Protein AF-A0A928NMP7-F1 (afdb_monomer_lite)

Sequence (638 aa):
MKKLLSSLLILTMLVCSFSVVSFAADNEIYVNGTLYNGTLKQALESASTTQKTLIELKGNTTISEAVNIPANTDIELDLGGYKVTATKTVYPRGTLLIKNGTYEDSGNAYGISLAGYEGAHLILDDVTINSTCSSGAITLGDNNTYTATVDFYPGTVINTVCNVIYDCGDSTTVNIYGGTYTSSSTNPNGRILKGDATFNIYGGTFKNSAVASPSQSNAFNSLNANRSEIYGGTFPFSPASNITSSDCEVSQNGNMYTVTPKNAVFNVEDKDLTTSWLGALKAVEDDGTIKLTDDVTLDYTLKVQYTDKTFTFDLDGNTLTNTSQASGGNSSAIFYLADNSDVTIVNGTMVSDATSAENAIMQGTSWGDDTHTSTLTLGGDGEKLSITASPKTNLIAADAINGKIVVNDGVSLVIPAGSNATNNIYAMGTVEINGGIFKNNGDGSLDSGFINNLKLTGQVSLAEIKGGTFNDNIEVECTHSKFKITGGKFYGDAFNDTASGYNVYPYQNFASSGYYANEYDGYVKVETTSNKETVTNAVANTSYDDGKGLGTVTERFFKMIDTLDYAVVGFEIKADEYTWDIPLTNVYSKVLVNGKNYSAGDSYVVTAAIGDVPNDYDGGFEVSAYAIDFEGNKVPLN

Radius of gyration: 38.78 Å; chains: 1; bounding box: 112×111×99 Å

Foldseek 3Di:
DDDDDDDDDPDPPPPPPPPPPPPQPPFFKAKPNHTDPDAPLCLQQPADLPDEIEIETPEAHEAADEHERDASGHYEYEDQQYEYEYQYEYEQLYEYEYARYEYEYDDELEQYEPAPHAHGEYEYYLYEYEYAHPFEPYEDHQDQPHEYEYEYFANYEYEYQAEHYGRHHQNYEYEYQEYEQEYQHPDLQRANDDDNYQYHAFEYEYYHPNDPDLVSVSRHDPDPLVRYEHFWYKAQYDCVSRHPDPQWDWDDDPRIITIAGVQQFWAFPVRRHRTHLVSSLVPAAAQTEIEGREADEDQAANEDPPRLGEYEYEPQAHEYEYEHEDDDPDATENYEAWDNYEYEYEHYEYEYPHLRGQEHYEYYDDAEDQPTQYEYEYYDPPHAYEYEYQHQEEPYEYRHQNYEYEYAARYEQEYDEQRNYQEPYEYNEEYHYHEYEFYYNYPPPPPRDHRYPAEYAEAYAEYEHNEYEAQGEHEYHYPHYQYEYNYYHYRYLHYQDPNVVDGPGDDDDPDDDDDDDDDDPHDHDDDDDDDDDDDDDDDDDDDDDDDDDDDDDDDDDDDDDDDDQFDAKWKWKDWPPDIDTDGPPDDPDPPDDPDDDDDPPDDDDDDDDDPDDPPPDPTDMDMWMFTQGPVGDTHTDD

Structure (mmCIF, N/CA/C/O backbone):
data_AF-A0A928NMP7-F1
#
_entry.id   AF-A0A928NMP7-F1
#
loop_
_atom_site.group_PDB
_atom_site.id
_atom_site.type_symbol
_atom_site.label_atom_id
_atom_site.label_alt_id
_atom_site.label_comp_id
_atom_site.label_asym_id
_atom_site.label_entity_id
_atom_site.label_seq_id
_atom_site.pdbx_PDB_ins_code
_atom_site.Cartn_x
_atom_site.Cartn_y
_atom_site.Cartn_z
_atom_site.occupancy
_atom_site.B_iso_or_equiv
_atom_site.auth_seq_id
_atom_site.auth_comp_id
_atom_site.auth_asym_id
_atom_site.auth_atom_id
_atom_site.pdbx_PDB_model_num
ATOM 1 N N . MET A 1 1 ? -6.664 -80.612 38.759 1.00 38.50 1 MET A N 1
ATOM 2 C CA . MET A 1 1 ? -5.265 -80.442 38.315 1.00 38.50 1 MET A CA 1
ATOM 3 C C . MET A 1 1 ? -4.956 -78.955 38.321 1.00 38.50 1 MET A C 1
ATOM 5 O O . MET A 1 1 ? -5.669 -78.242 37.642 1.00 38.50 1 MET A O 1
ATOM 9 N N . LYS A 1 2 ? -3.970 -78.564 39.147 1.00 38.06 2 LYS A N 1
ATOM 10 C CA . LYS A 1 2 ? -3.064 -77.393 39.090 1.00 38.06 2 LYS A CA 1
ATOM 11 C C . LYS A 1 2 ? -3.615 -76.037 38.604 1.00 38.06 2 LYS A C 1
ATOM 13 O O . LYS A 1 2 ? -4.161 -75.960 37.524 1.00 38.06 2 LYS A O 1
ATOM 18 N N . LYS A 1 3 ? -3.335 -74.893 39.224 1.00 41.44 3 LYS A N 1
ATOM 19 C CA . LYS A 1 3 ? -2.564 -74.475 40.413 1.00 41.44 3 LYS A CA 1
ATOM 20 C C . LYS A 1 3 ? -2.776 -72.943 40.435 1.00 41.44 3 LYS A C 1
ATOM 22 O O . LYS A 1 3 ? -2.723 -72.327 39.383 1.00 41.44 3 LYS A O 1
ATOM 27 N N . LEU A 1 4 ? -3.243 -72.389 41.548 1.00 37.72 4 LEU A N 1
ATOM 28 C CA . LEU A 1 4 ? -2.453 -71.617 42.520 1.00 37.72 4 LEU A CA 1
ATOM 29 C C . LEU A 1 4 ? -2.157 -70.152 42.136 1.00 37.72 4 LEU A C 1
ATOM 31 O O . LEU A 1 4 ? -1.378 -69.890 41.233 1.00 37.72 4 LEU A O 1
ATOM 35 N N . LEU A 1 5 ? -2.710 -69.268 42.976 1.00 38.41 5 LEU A N 1
ATOM 36 C CA . LEU A 1 5 ? -2.038 -68.185 43.709 1.00 38.41 5 LEU A CA 1
ATOM 37 C C . LEU A 1 5 ? -1.196 -67.147 42.943 1.00 38.41 5 LEU A C 1
ATOM 39 O O . LEU A 1 5 ? -0.070 -67.422 42.546 1.00 38.41 5 LEU A O 1
ATOM 43 N N . SER A 1 6 ? -1.659 -65.898 43.031 1.00 39.16 6 SER A N 1
ATOM 44 C CA . SER A 1 6 ? -0.871 -64.750 43.523 1.00 39.16 6 SER A CA 1
ATOM 45 C C . SER A 1 6 ? -1.849 -63.600 43.828 1.00 39.16 6 SER A C 1
ATOM 47 O O . SER A 1 6 ? -2.460 -63.061 42.914 1.00 39.16 6 SER A O 1
ATOM 49 N N . SER A 1 7 ? -2.247 -63.407 45.090 1.00 38.69 7 SER A N 1
ATOM 50 C CA . SER A 1 7 ? -1.637 -62.433 46.022 1.00 38.69 7 SER A CA 1
ATOM 51 C C . SER A 1 7 ? -1.921 -60.989 45.584 1.00 38.69 7 SER A C 1
ATOM 53 O O . SER A 1 7 ? -1.355 -60.506 44.617 1.00 38.69 7 SER A O 1
ATOM 55 N N . LEU A 1 8 ? -2.915 -60.327 46.179 1.00 43.38 8 LEU A N 1
ATOM 56 C CA . LEU A 1 8 ? -2.724 -59.474 47.361 1.00 43.38 8 LEU A CA 1
ATOM 57 C C . LEU A 1 8 ? -1.691 -58.359 47.110 1.00 43.38 8 LEU A C 1
ATOM 59 O O . LEU A 1 8 ? -0.538 -58.472 47.512 1.00 43.38 8 LEU A O 1
ATOM 63 N N . LEU A 1 9 ? -2.147 -57.254 46.519 1.00 37.72 9 LEU A N 1
ATOM 64 C CA . LEU A 1 9 ? -1.634 -55.931 46.858 1.00 37.72 9 LEU A CA 1
ATOM 65 C C . LEU A 1 9 ? -2.814 -54.959 46.916 1.00 37.72 9 LEU A C 1
ATOM 67 O O . LEU A 1 9 ? -3.317 -54.465 45.911 1.00 37.72 9 LEU A O 1
ATOM 71 N N . ILE A 1 10 ? -3.281 -54.755 48.141 1.00 46.47 10 ILE A N 1
ATOM 72 C CA . ILE A 1 10 ? -4.104 -53.624 48.541 1.00 46.47 10 ILE A CA 1
ATOM 73 C C . ILE A 1 10 ? -3.203 -52.394 48.392 1.00 46.47 10 ILE A C 1
ATOM 75 O O . ILE A 1 10 ? -2.333 -52.169 49.229 1.00 46.47 10 ILE A O 1
ATOM 79 N N . LEU A 1 11 ? -3.376 -51.627 47.316 1.00 35.72 11 LEU A N 1
ATOM 80 C CA . LEU A 1 11 ? -2.952 -50.233 47.277 1.00 35.72 11 LEU A CA 1
ATOM 81 C C . LEU A 1 11 ? -4.218 -49.388 47.226 1.00 35.72 11 LEU A C 1
ATOM 83 O O . LEU A 1 11 ? -4.848 -49.212 46.186 1.00 35.72 11 LEU A O 1
ATOM 87 N N . THR A 1 12 ? -4.608 -48.924 48.403 1.00 43.19 12 THR A N 1
ATOM 88 C CA . THR A 1 12 ? -5.629 -47.912 48.630 1.00 43.19 12 THR A CA 1
ATOM 89 C C . THR A 1 12 ? -5.184 -46.630 47.922 1.00 43.19 12 THR A C 1
ATOM 91 O O . THR A 1 12 ? -4.523 -45.782 48.516 1.00 43.19 12 THR A O 1
ATOM 94 N N . MET A 1 13 ? -5.505 -46.476 46.635 1.00 36.16 13 MET A N 1
ATOM 95 C CA . MET A 1 13 ? -5.529 -45.154 46.016 1.00 36.16 13 MET A CA 1
ATOM 96 C C . MET A 1 13 ? -6.741 -44.429 46.590 1.00 36.16 13 MET A C 1
ATOM 98 O O . MET A 1 13 ? -7.863 -44.527 46.099 1.00 36.16 13 MET A O 1
ATOM 102 N N . LEU A 1 14 ? -6.488 -43.741 47.701 1.00 40.25 14 LEU A N 1
ATOM 103 C CA . LEU A 1 14 ? -7.251 -42.590 48.135 1.00 40.25 14 LEU A CA 1
ATOM 104 C C . LEU A 1 14 ? -7.245 -41.609 46.956 1.00 40.25 14 LEU A C 1
ATOM 106 O O . LEU A 1 14 ? -6.305 -40.836 46.782 1.00 40.25 14 LEU A O 1
ATOM 110 N N . VAL A 1 15 ? -8.267 -41.690 46.105 1.00 40.19 15 VAL A N 1
ATOM 111 C CA . VAL A 1 15 ? -8.601 -40.624 45.165 1.00 40.19 15 VAL A CA 1
ATOM 112 C C . VAL A 1 15 ? -9.090 -39.476 46.040 1.00 40.19 15 VAL A C 1
ATOM 114 O O . VAL A 1 15 ? -10.284 -39.297 46.265 1.00 40.19 15 VAL A O 1
ATOM 117 N N . CYS A 1 16 ? -8.141 -38.727 46.606 1.00 36.75 16 CYS A N 1
ATOM 118 C CA . CYS A 1 16 ? -8.372 -37.332 46.910 1.00 36.75 16 CYS A CA 1
ATOM 119 C C . CYS A 1 16 ? -8.746 -36.710 45.572 1.00 36.75 16 CYS A C 1
ATOM 121 O O . CYS A 1 16 ? -7.887 -36.426 44.740 1.00 36.75 16 CYS A O 1
ATOM 123 N N . SER A 1 17 ? -10.046 -36.548 45.359 1.00 39.81 17 SER A N 1
ATOM 124 C CA . SER A 1 17 ? -10.596 -35.515 44.506 1.00 39.81 17 SER A CA 1
ATOM 125 C C . SER A 1 17 ? -10.061 -34.182 45.024 1.00 39.81 17 SER A C 1
ATOM 127 O O . SER A 1 17 ? -10.724 -33.476 45.781 1.00 39.81 17 SER A O 1
ATOM 129 N N . PHE A 1 18 ? -8.818 -33.864 44.655 1.00 38.44 18 PHE A N 1
ATOM 130 C CA . PHE A 1 18 ? -8.427 -32.489 44.456 1.00 38.44 18 PHE A CA 1
ATOM 131 C C . PHE A 1 18 ? -9.374 -32.006 43.374 1.00 38.44 18 PHE A C 1
ATOM 133 O O . PHE A 1 18 ? -9.212 -32.317 42.194 1.00 38.44 18 PHE A O 1
ATOM 140 N N . SER A 1 19 ? -10.412 -31.292 43.797 1.00 38.53 19 SER A N 1
ATOM 141 C CA . SER A 1 19 ? -10.941 -30.214 42.990 1.00 38.53 19 SER A CA 1
ATOM 142 C C . SER A 1 19 ? -9.708 -29.446 42.537 1.00 38.53 19 SER A C 1
ATOM 144 O O . SER A 1 19 ? -9.077 -28.761 43.343 1.00 38.53 19 SER A O 1
ATOM 146 N N . VAL A 1 20 ? -9.291 -29.648 41.286 1.00 41.09 20 VAL A N 1
ATOM 147 C CA . VAL A 1 20 ? -8.442 -28.677 40.621 1.00 41.09 20 VAL A CA 1
ATOM 148 C C . VAL A 1 20 ? -9.330 -27.450 40.609 1.00 41.09 20 VAL A C 1
ATOM 150 O O . VAL A 1 20 ? -10.237 -27.324 39.792 1.00 41.09 20 VAL A O 1
ATOM 153 N N . VAL A 1 21 ? -9.170 -26.618 41.635 1.00 40.94 21 VAL A N 1
ATOM 154 C CA . VAL A 1 21 ? -9.573 -25.232 41.574 1.00 40.94 21 VAL A CA 1
ATOM 155 C C . VAL A 1 21 ? -8.732 -24.733 40.416 1.00 40.94 21 VAL A C 1
ATOM 157 O O . VAL A 1 21 ? -7.538 -24.488 40.575 1.00 40.94 21 VAL A O 1
ATOM 160 N N . SER A 1 22 ? -9.308 -24.727 39.213 1.00 39.62 22 SER A N 1
ATOM 161 C CA . SER A 1 22 ? -8.803 -23.869 38.164 1.00 39.62 22 SER A CA 1
ATOM 162 C C . SER A 1 22 ? -8.945 -22.482 38.766 1.00 39.62 22 SER A C 1
ATOM 164 O O . SER A 1 22 ? -10.043 -21.921 38.797 1.00 39.62 22 SER A O 1
ATOM 166 N N . PHE A 1 23 ? -7.871 -21.981 39.374 1.00 40.41 23 PHE A N 1
ATOM 167 C CA . PHE A 1 23 ? -7.721 -20.553 39.538 1.00 40.41 23 PHE A CA 1
ATOM 168 C C . PHE A 1 23 ? -7.968 -20.014 38.134 1.00 40.41 23 PHE A C 1
ATOM 170 O O . PHE A 1 23 ? -7.295 -20.435 37.191 1.00 40.41 23 PHE A O 1
ATOM 177 N N . ALA A 1 24 ? -9.065 -19.269 37.971 1.00 48.44 24 ALA A N 1
ATOM 178 C CA . ALA A 1 24 ? -9.313 -18.547 36.739 1.00 48.44 24 ALA A CA 1
ATOM 179 C C . ALA A 1 24 ? -7.997 -17.840 36.431 1.00 48.44 24 ALA A C 1
ATOM 181 O O . ALA A 1 24 ? -7.485 -17.171 37.328 1.00 48.44 24 ALA A O 1
ATOM 182 N N . ALA A 1 25 ? -7.412 -18.130 35.264 1.00 52.88 25 ALA A N 1
ATOM 183 C CA . ALA A 1 25 ? -6.141 -17.553 34.861 1.00 52.88 25 ALA A CA 1
ATOM 184 C C . ALA A 1 25 ? -6.202 -16.063 35.188 1.00 52.88 25 ALA A C 1
ATOM 186 O O . ALA A 1 25 ? -7.167 -15.397 34.797 1.00 52.88 25 ALA A O 1
ATOM 187 N N . ASP A 1 26 ? -5.262 -15.608 36.017 1.00 59.88 26 ASP A N 1
ATOM 188 C CA . ASP A 1 26 ? -5.191 -14.217 36.423 1.00 59.88 26 ASP A CA 1
ATOM 189 C C . ASP A 1 26 ? -5.252 -13.352 35.157 1.00 59.88 26 ASP A C 1
ATOM 191 O O . ASP A 1 26 ? -4.792 -13.761 34.088 1.00 59.88 26 ASP A O 1
ATOM 195 N N . ASN A 1 27 ? -5.880 -12.179 35.253 1.00 83.62 27 ASN A N 1
ATOM 196 C CA . ASN A 1 27 ? -5.970 -11.219 34.153 1.00 83.62 27 ASN A CA 1
ATOM 197 C C . ASN A 1 27 ? -4.577 -10.620 33.898 1.00 83.62 27 ASN A C 1
ATOM 199 O O . ASN A 1 27 ? -4.330 -9.452 34.196 1.00 83.62 27 ASN A O 1
ATOM 203 N N . GLU A 1 28 ? -3.648 -11.448 33.431 1.00 92.38 28 GLU A N 1
ATOM 204 C CA . GLU A 1 28 ? -2.266 -11.089 33.197 1.00 92.38 28 GLU A CA 1
ATOM 205 C C . GLU A 1 28 ? -2.208 -10.170 31.980 1.00 92.38 28 GLU A C 1
ATOM 207 O O . GLU A 1 28 ? -2.696 -10.484 30.888 1.00 92.38 28 GLU A O 1
ATOM 212 N N . ILE A 1 29 ? -1.616 -9.005 32.208 1.00 94.62 29 ILE A N 1
ATOM 213 C CA . ILE A 1 29 ? -1.351 -7.990 31.201 1.00 94.62 29 ILE A CA 1
ATOM 214 C C . ILE A 1 29 ? 0.158 -7.923 31.072 1.00 94.62 29 ILE A C 1
ATOM 216 O O . ILE A 1 29 ? 0.857 -7.780 32.075 1.00 94.62 29 ILE A O 1
ATOM 220 N N . TYR A 1 30 ? 0.667 -8.012 29.854 1.00 95.12 30 TYR A N 1
ATOM 221 C CA . TYR A 1 30 ? 2.084 -7.853 29.572 1.00 95.12 30 TYR A CA 1
ATOM 222 C C . TYR A 1 30 ? 2.288 -6.550 28.812 1.00 95.12 30 TYR A C 1
ATOM 224 O O . TYR A 1 30 ? 1.577 -6.281 27.853 1.00 95.12 30 TYR A O 1
ATOM 232 N N . VAL A 1 31 ? 3.258 -5.743 29.236 1.00 95.50 31 VAL A N 1
ATOM 233 C CA . VAL A 1 31 ? 3.687 -4.534 28.525 1.00 95.50 31 VAL A CA 1
ATOM 234 C C . VAL A 1 31 ? 5.107 -4.770 28.032 1.00 95.50 31 VAL A C 1
ATOM 236 O O . VAL A 1 31 ? 6.012 -5.002 28.836 1.00 95.50 31 VAL A O 1
ATOM 239 N N . ASN A 1 32 ? 5.298 -4.747 26.713 1.00 95.31 32 ASN A N 1
ATOM 240 C CA . ASN A 1 32 ? 6.562 -5.057 26.042 1.00 95.31 32 ASN A CA 1
ATOM 241 C C . ASN A 1 32 ? 7.174 -6.382 26.548 1.00 95.31 32 ASN A C 1
ATOM 243 O O . ASN A 1 32 ? 8.342 -6.442 26.936 1.00 95.31 32 ASN A O 1
ATOM 247 N N . GLY A 1 33 ? 6.347 -7.432 26.634 1.00 94.06 33 GLY A N 1
ATOM 248 C CA . GLY A 1 33 ? 6.747 -8.769 27.091 1.00 94.06 33 GLY A CA 1
ATOM 249 C C . GLY A 1 33 ? 6.981 -8.920 28.602 1.00 94.06 33 GLY A C 1
ATOM 250 O O . GLY A 1 33 ? 7.330 -10.008 29.056 1.00 94.06 33 GLY A O 1
ATOM 251 N N . THR A 1 34 ? 6.781 -7.870 29.407 1.00 94.50 34 THR A N 1
ATOM 252 C CA . THR A 1 34 ? 6.949 -7.918 30.871 1.00 94.50 34 THR A CA 1
ATOM 253 C C . THR A 1 34 ? 5.598 -7.875 31.576 1.00 94.50 34 THR A C 1
ATOM 255 O O . THR A 1 34 ? 4.775 -7.019 31.263 1.00 94.50 34 THR A O 1
ATOM 258 N N . LEU A 1 35 ? 5.377 -8.759 32.556 1.00 94.56 35 LEU A N 1
ATOM 259 C CA . LEU A 1 35 ? 4.153 -8.760 33.364 1.00 94.56 35 LEU A CA 1
ATOM 260 C C . LEU A 1 35 ? 3.945 -7.393 34.038 1.00 94.56 35 LEU A C 1
ATOM 262 O O . LEU A 1 35 ? 4.818 -6.890 34.750 1.00 94.56 35 LEU A O 1
ATOM 266 N N . TYR A 1 36 ? 2.769 -6.814 33.832 1.00 92.88 36 TYR A N 1
ATOM 267 C CA . TYR A 1 36 ? 2.373 -5.508 34.332 1.00 92.88 36 TYR A CA 1
ATOM 268 C C . TYR A 1 36 ? 1.405 -5.659 35.508 1.00 92.88 36 TYR A C 1
ATOM 270 O O . TYR A 1 36 ? 0.271 -6.100 35.353 1.00 92.88 36 TYR A O 1
ATOM 278 N N . ASN A 1 37 ? 1.838 -5.246 36.701 1.00 89.69 37 ASN A N 1
ATOM 279 C CA . ASN A 1 37 ? 1.070 -5.381 37.949 1.00 89.69 37 ASN A CA 1
ATOM 280 C C . ASN A 1 37 ? -0.028 -4.305 38.126 1.00 89.69 37 ASN A C 1
ATOM 282 O O . ASN A 1 37 ? -0.301 -3.871 39.247 1.00 89.69 37 ASN A O 1
ATOM 286 N N . GLY A 1 38 ? -0.631 -3.837 37.033 1.00 90.75 38 GLY A N 1
ATOM 287 C CA . GLY A 1 38 ? -1.667 -2.804 37.025 1.00 90.75 38 GLY A CA 1
ATOM 288 C C . GLY A 1 38 ? -2.877 -3.192 36.177 1.00 90.75 38 GLY A C 1
ATOM 289 O O . GLY A 1 38 ? -2.970 -4.291 35.643 1.00 90.75 38 GLY A O 1
ATOM 290 N N . THR A 1 39 ? -3.834 -2.277 36.064 1.00 93.81 39 THR A N 1
ATOM 291 C CA . THR A 1 39 ? -5.027 -2.450 35.219 1.00 93.81 39 THR A CA 1
ATOM 292 C C . THR A 1 39 ? -4.727 -2.146 33.750 1.00 93.81 39 THR A C 1
ATOM 294 O O . THR A 1 39 ? -3.781 -1.419 33.444 1.00 93.81 39 THR A O 1
ATOM 297 N N . LEU A 1 40 ? -5.585 -2.610 32.830 1.00 94.56 40 LEU A N 1
ATOM 298 C CA . LEU A 1 40 ? -5.462 -2.281 31.402 1.00 94.56 40 LEU A CA 1
ATOM 299 C C . LEU A 1 40 ? -5.516 -0.767 31.156 1.00 94.56 40 LEU A C 1
ATOM 301 O O . LEU A 1 40 ? -4.742 -0.248 30.361 1.00 94.56 40 LEU A O 1
ATOM 305 N N . LYS A 1 41 ? -6.366 -0.038 31.891 1.00 95.00 41 LYS A N 1
ATOM 306 C CA . LYS A 1 41 ? -6.388 1.430 31.848 1.00 95.00 41 LYS A CA 1
ATOM 307 C C . LYS A 1 41 ? -5.012 2.017 32.166 1.00 95.00 41 LYS A C 1
ATOM 309 O O . LYS A 1 41 ? -4.519 2.838 31.406 1.00 95.00 41 LYS A O 1
ATOM 314 N N . GLN A 1 42 ? -4.398 1.593 33.272 1.00 94.69 42 GLN A N 1
ATOM 315 C CA . GLN A 1 42 ? -3.085 2.104 33.672 1.00 94.69 42 GLN A CA 1
ATOM 316 C C . GLN A 1 42 ? -2.013 1.771 32.633 1.00 94.69 42 GLN A C 1
ATOM 318 O O . GLN A 1 42 ? -1.201 2.635 32.328 1.00 94.69 42 GLN A O 1
ATOM 323 N N . ALA A 1 43 ? -2.049 0.568 32.051 1.00 95.44 43 ALA A N 1
ATOM 324 C CA . ALA A 1 43 ? -1.138 0.188 30.977 1.00 95.44 43 ALA A CA 1
ATOM 325 C C . ALA A 1 43 ? -1.283 1.131 29.768 1.00 95.44 43 ALA A C 1
ATOM 327 O O . ALA A 1 43 ? -0.293 1.728 29.349 1.00 95.44 43 ALA A O 1
ATOM 328 N N . LEU A 1 44 ? -2.518 1.346 29.294 1.00 95.25 44 LEU A N 1
ATOM 329 C CA . LEU A 1 44 ? -2.842 2.237 28.172 1.00 95.25 44 LEU A CA 1
ATOM 330 C C . LEU A 1 44 ? -2.441 3.698 28.433 1.00 95.25 44 LEU A C 1
ATOM 332 O O . LEU A 1 44 ? -1.884 4.354 27.560 1.00 95.25 44 LEU A O 1
ATOM 336 N N . GLU A 1 45 ? -2.689 4.216 29.637 1.00 94.81 45 GLU A N 1
ATOM 337 C CA . GLU A 1 45 ? -2.363 5.605 29.999 1.00 94.81 45 GLU A CA 1
ATOM 338 C C . GLU A 1 45 ? -0.864 5.818 30.280 1.00 94.81 45 GLU A C 1
ATOM 340 O O . GLU A 1 45 ? -0.393 6.954 30.270 1.00 94.81 45 GLU A O 1
ATOM 345 N N . SER A 1 46 ? -0.108 4.739 30.514 1.00 92.62 46 SER A N 1
ATOM 346 C CA . SER A 1 46 ? 1.341 4.769 30.772 1.00 92.62 46 SER A CA 1
ATOM 347 C C . SER A 1 46 ? 2.211 4.507 29.539 1.00 92.62 46 SER A C 1
ATOM 349 O O . SER A 1 46 ? 3.434 4.421 29.671 1.00 92.62 46 SER A O 1
ATOM 351 N N . ALA A 1 47 ? 1.600 4.360 28.359 1.00 93.31 47 ALA A N 1
ATOM 352 C CA . ALA A 1 47 ? 2.314 4.074 27.123 1.00 93.31 47 ALA A CA 1
ATOM 353 C C . ALA A 1 47 ? 3.364 5.145 26.793 1.00 93.31 47 ALA A C 1
ATOM 355 O O . ALA A 1 47 ? 3.196 6.334 27.075 1.00 93.31 47 ALA A O 1
ATOM 356 N N . SER A 1 48 ? 4.466 4.703 26.187 1.00 89.19 48 SER A N 1
ATOM 357 C CA . SER A 1 48 ? 5.558 5.595 25.811 1.00 89.19 48 SER A CA 1
ATOM 358 C C . SER A 1 48 ? 5.169 6.496 24.640 1.00 89.19 48 SER A C 1
ATOM 360 O O . SER A 1 48 ? 4.505 6.065 23.701 1.00 89.19 48 SER A O 1
ATOM 362 N N . THR A 1 49 ? 5.649 7.739 24.667 1.00 91.12 49 THR A N 1
ATOM 363 C CA . THR A 1 49 ? 5.529 8.695 23.555 1.00 91.12 49 THR A CA 1
ATOM 364 C C . THR A 1 49 ? 6.692 8.611 22.565 1.00 91.12 49 THR A C 1
ATOM 366 O O . THR A 1 49 ? 6.724 9.353 21.592 1.00 91.12 49 THR A O 1
ATOM 369 N N . THR A 1 50 ? 7.715 7.797 22.844 1.00 89.62 50 THR A N 1
ATOM 370 C CA . THR A 1 50 ? 8.942 7.736 22.024 1.00 89.62 50 THR A CA 1
ATOM 371 C C . THR A 1 50 ? 9.104 6.426 21.272 1.00 89.62 50 THR A C 1
ATOM 373 O O . THR A 1 50 ? 9.987 6.316 20.430 1.00 89.62 50 THR A O 1
ATOM 376 N N . GLN A 1 51 ? 8.323 5.409 21.625 1.00 91.31 51 GLN A N 1
ATOM 377 C CA . GLN A 1 51 ? 8.384 4.092 21.010 1.00 91.31 51 GLN A CA 1
ATOM 378 C C . GLN A 1 51 ? 7.013 3.435 21.078 1.00 91.31 51 GLN A C 1
ATOM 380 O O . GLN A 1 51 ? 6.254 3.675 22.023 1.00 91.31 51 GLN A O 1
ATOM 385 N N . LYS A 1 52 ? 6.752 2.547 20.121 1.00 96.12 52 LYS A N 1
ATOM 386 C CA . LYS A 1 52 ? 5.580 1.684 20.135 1.00 96.12 52 LYS A CA 1
ATOM 387 C C . LYS A 1 52 ? 5.522 0.877 21.434 1.00 96.12 52 LYS A C 1
ATOM 389 O O . LYS A 1 52 ? 6.524 0.308 21.872 1.00 96.12 52 LYS A O 1
ATOM 394 N N . THR A 1 53 ? 4.354 0.855 22.066 1.00 96.88 53 THR A N 1
ATOM 395 C CA . THR A 1 53 ? 4.083 0.092 23.287 1.00 96.88 53 THR A CA 1
ATOM 396 C C . THR A 1 53 ? 3.184 -1.088 22.944 1.00 96.88 53 THR A C 1
ATOM 398 O O . THR A 1 53 ? 2.027 -0.897 22.583 1.00 96.88 53 THR A O 1
ATOM 401 N N . LEU A 1 54 ? 3.704 -2.308 23.079 1.00 97.56 54 LEU A N 1
ATOM 402 C CA . LEU A 1 54 ? 2.920 -3.532 22.931 1.00 97.56 54 LEU A CA 1
ATOM 403 C C . LEU A 1 54 ? 2.281 -3.900 24.274 1.00 97.56 54 LEU A C 1
ATOM 405 O O . LEU A 1 54 ? 2.985 -4.056 25.273 1.00 97.56 54 LEU A O 1
ATOM 409 N N . ILE A 1 55 ? 0.962 -4.059 24.291 1.00 97.38 55 ILE A N 1
ATOM 410 C CA . ILE A 1 55 ? 0.172 -4.537 25.424 1.00 97.38 55 ILE A CA 1
ATOM 411 C C . ILE A 1 55 ? -0.500 -5.844 25.008 1.00 97.38 55 ILE A C 1
ATOM 413 O O . ILE A 1 55 ? -1.379 -5.842 24.152 1.00 97.38 55 ILE A O 1
ATOM 417 N N . GLU A 1 56 ? -0.120 -6.952 25.637 1.00 97.62 56 GLU A N 1
ATOM 418 C CA . GLU A 1 56 ? -0.719 -8.266 25.391 1.00 97.62 56 GLU A CA 1
ATOM 419 C C . GLU A 1 56 ? -1.601 -8.694 26.564 1.00 97.62 56 GLU A C 1
ATOM 421 O O . GLU A 1 56 ? -1.204 -8.594 27.731 1.00 97.62 56 GLU A O 1
ATOM 426 N N . LEU A 1 57 ? -2.773 -9.247 26.258 1.00 96.62 57 LEU A N 1
ATOM 427 C CA . LEU A 1 57 ? -3.642 -9.878 27.248 1.00 96.62 57 LEU A CA 1
ATOM 428 C C . LEU A 1 57 ? -3.449 -11.397 27.267 1.00 96.62 57 LEU A C 1
ATOM 430 O O . LEU A 1 57 ? -3.411 -12.043 26.220 1.00 96.62 57 LEU A O 1
ATOM 434 N N . LYS A 1 58 ? -3.396 -11.985 28.468 1.00 94.94 58 LYS A N 1
ATOM 435 C CA . LYS A 1 58 ? -3.498 -13.444 28.677 1.00 94.94 58 LYS A CA 1
ATOM 436 C C . LYS A 1 58 ? -4.756 -13.842 29.467 1.00 94.94 58 LYS A C 1
ATOM 438 O O . LYS A 1 58 ? -4.845 -14.950 29.988 1.00 94.94 58 LYS A O 1
ATOM 443 N N . GLY A 1 59 ? -5.744 -12.948 29.528 1.00 94.06 59 GLY A N 1
ATOM 444 C CA . GLY A 1 59 ? -7.024 -13.170 30.193 1.00 94.06 59 GLY A CA 1
ATOM 445 C C . GLY A 1 59 ? -8.056 -12.095 29.851 1.00 94.06 59 GLY A C 1
ATOM 446 O O . GLY A 1 59 ? -7.722 -11.010 29.372 1.00 94.06 59 GLY A O 1
ATOM 447 N N . ASN A 1 60 ? -9.332 -12.395 30.102 1.00 94.62 60 ASN A N 1
ATOM 448 C CA . ASN A 1 60 ? -10.413 -11.424 29.918 1.00 94.62 60 ASN A CA 1
ATOM 449 C C . ASN A 1 60 ? -10.264 -10.264 30.905 1.00 94.62 60 ASN A C 1
ATOM 451 O O . ASN A 1 60 ? -9.932 -10.475 32.063 1.00 94.62 60 ASN A O 1
ATOM 455 N N . THR A 1 61 ? -10.589 -9.041 30.503 1.00 94.56 61 THR A N 1
ATOM 456 C CA . THR A 1 61 ? -10.452 -7.878 31.389 1.00 94.56 61 THR A CA 1
ATOM 457 C C . THR A 1 61 ? -11.596 -6.885 31.228 1.00 94.56 61 THR A C 1
ATOM 459 O O . THR A 1 61 ? -12.469 -7.023 30.369 1.00 94.56 61 THR A O 1
ATOM 462 N N . THR A 1 62 ? -11.647 -5.895 32.114 1.00 92.94 62 THR A N 1
ATOM 463 C CA . THR A 1 62 ? -12.697 -4.877 32.144 1.00 92.94 62 THR A CA 1
ATOM 464 C C . THR A 1 62 ? -12.091 -3.489 32.296 1.00 92.94 62 THR A C 1
ATOM 466 O O . THR A 1 62 ? -11.216 -3.266 33.130 1.00 92.94 62 THR A O 1
ATOM 469 N N . ILE A 1 63 ? -12.595 -2.543 31.506 1.00 92.56 63 ILE A N 1
ATOM 470 C CA . ILE A 1 63 ? -12.316 -1.113 31.614 1.00 92.56 63 ILE A CA 1
ATOM 471 C C . ILE A 1 63 ? -13.556 -0.463 32.235 1.00 92.56 63 ILE A C 1
ATOM 473 O O . ILE A 1 63 ? -14.558 -0.228 31.561 1.00 92.56 63 ILE A O 1
ATOM 477 N N . SER A 1 64 ? -13.508 -0.206 33.543 1.00 90.50 64 SER A N 1
ATOM 478 C CA . SER A 1 64 ? -14.638 0.363 34.294 1.00 90.50 64 SER A CA 1
ATOM 479 C C . SER A 1 64 ? -14.680 1.896 34.301 1.00 90.50 64 SER A C 1
ATOM 481 O O . SER A 1 64 ? -15.665 2.502 34.724 1.00 90.50 64 SER A O 1
ATOM 483 N N . GLU A 1 65 ? -13.601 2.533 33.848 1.00 90.62 65 GLU A N 1
ATOM 484 C CA . GLU A 1 65 ? -13.393 3.979 33.843 1.00 90.62 65 GLU A CA 1
ATOM 485 C C . GLU A 1 65 ? -12.998 4.457 32.449 1.00 90.62 65 GLU A C 1
ATOM 487 O O . GLU A 1 65 ? -12.456 3.684 31.666 1.00 90.62 65 GLU A O 1
ATOM 492 N N . ALA A 1 66 ? -13.248 5.731 32.141 1.00 90.69 66 ALA A N 1
ATOM 493 C CA . ALA A 1 66 ? -12.782 6.300 30.881 1.00 90.69 66 ALA A CA 1
ATOM 494 C C . ALA A 1 66 ? -11.251 6.205 30.792 1.00 90.69 66 ALA A C 1
ATOM 496 O O . ALA A 1 66 ? -10.561 6.448 31.791 1.00 90.69 66 ALA A O 1
ATOM 497 N N . VAL A 1 67 ? -10.755 5.869 29.601 1.00 91.88 67 VAL A N 1
ATOM 498 C CA . VAL A 1 67 ? -9.323 5.756 29.293 1.00 91.88 67 VAL A CA 1
ATOM 499 C C . VAL A 1 67 ? -8.950 6.881 28.347 1.00 91.88 67 VAL A C 1
ATOM 501 O O . VAL A 1 67 ? -9.565 7.013 27.290 1.00 91.88 67 VAL A O 1
ATOM 504 N N . ASN A 1 68 ? -7.950 7.678 28.717 1.00 91.75 68 ASN A N 1
ATOM 505 C CA . ASN A 1 68 ? -7.414 8.727 27.852 1.00 91.75 68 ASN A CA 1
ATOM 506 C C . ASN A 1 68 ? -6.008 8.341 27.415 1.00 91.75 68 ASN A C 1
ATOM 508 O O . ASN A 1 68 ? -5.046 8.564 28.147 1.00 91.75 68 ASN A O 1
ATOM 512 N N . ILE A 1 69 ? -5.892 7.779 26.216 1.00 90.25 69 ILE A N 1
ATOM 513 C CA . ILE A 1 69 ? -4.584 7.461 25.648 1.00 90.25 69 ILE A CA 1
ATOM 514 C C . ILE A 1 69 ? -3.863 8.786 25.368 1.00 90.25 69 ILE A C 1
ATOM 516 O O . ILE A 1 69 ? -4.483 9.682 24.787 1.00 90.25 69 ILE A O 1
ATOM 520 N N . PRO A 1 70 ? -2.603 8.967 25.794 1.00 89.12 70 PRO A N 1
ATOM 521 C CA . PRO A 1 70 ? -1.889 10.218 25.571 1.00 89.12 70 PRO A CA 1
ATOM 522 C C . PRO A 1 70 ? -1.670 10.501 24.078 1.00 89.12 70 PRO A C 1
ATOM 524 O O . PRO A 1 70 ? -1.551 9.586 23.265 1.00 89.12 70 PRO A O 1
ATOM 527 N N . ALA A 1 71 ? -1.588 11.780 23.712 1.00 90.50 71 ALA A N 1
ATOM 528 C CA . ALA A 1 71 ? -1.216 12.161 22.350 1.00 90.50 71 ALA A CA 1
ATOM 529 C C . ALA A 1 71 ? 0.218 11.719 22.025 1.00 90.50 71 ALA A C 1
ATOM 531 O O . ALA A 1 71 ? 1.047 11.608 22.932 1.00 90.50 71 ALA A O 1
ATOM 532 N N . ASN A 1 72 ? 0.513 11.508 20.739 1.00 88.69 72 ASN A N 1
ATOM 533 C CA . ASN A 1 72 ? 1.827 11.059 20.256 1.00 88.69 72 ASN A CA 1
ATOM 534 C C . ASN A 1 72 ? 2.296 9.726 20.872 1.00 88.69 72 ASN A C 1
ATOM 536 O O . ASN A 1 72 ? 3.493 9.513 21.048 1.00 88.69 72 ASN A O 1
ATOM 540 N N . THR A 1 73 ? 1.366 8.852 21.258 1.00 93.69 73 THR A N 1
ATOM 541 C CA . THR A 1 73 ? 1.679 7.472 21.651 1.00 93.69 73 THR A CA 1
ATOM 542 C C . THR A 1 73 ? 1.278 6.530 20.529 1.00 93.69 73 THR A C 1
ATOM 544 O O . THR A 1 73 ? 0.308 6.801 19.826 1.00 93.69 73 THR A O 1
ATOM 547 N N . ASP A 1 74 ? 2.028 5.445 20.365 1.00 95.94 74 ASP A N 1
ATOM 548 C CA . ASP A 1 74 ? 1.691 4.339 19.469 1.00 95.94 74 ASP A CA 1
ATOM 549 C C . ASP A 1 74 ? 1.527 3.080 20.321 1.00 95.94 74 ASP A C 1
ATOM 551 O O . ASP A 1 74 ? 2.467 2.643 20.995 1.00 95.94 74 ASP A O 1
ATOM 555 N N . ILE A 1 75 ? 0.305 2.555 20.371 1.00 97.62 75 ILE A N 1
ATOM 556 C CA . ILE A 1 75 ? -0.069 1.418 21.206 1.00 97.62 75 ILE A CA 1
ATOM 557 C C . ILE A 1 75 ? -0.599 0.297 20.326 1.00 97.62 75 ILE A C 1
ATOM 559 O O . ILE A 1 75 ? -1.586 0.468 19.615 1.00 97.62 75 ILE A O 1
ATOM 563 N N . GLU A 1 76 ? -0.022 -0.889 20.484 1.00 98.00 76 GLU A N 1
ATOM 564 C CA . GLU A 1 76 ? -0.606 -2.135 19.999 1.00 98.00 76 GLU A CA 1
ATOM 565 C C . GLU A 1 76 ? -1.217 -2.896 21.172 1.00 98.00 76 GLU A C 1
ATOM 567 O O . GLU A 1 76 ? -0.505 -3.360 22.058 1.00 98.00 76 GLU A O 1
ATOM 572 N N . LEU A 1 77 ? -2.543 -3.010 21.184 1.00 97.81 77 LEU A N 1
ATOM 573 C CA . LEU A 1 77 ? -3.309 -3.811 22.126 1.00 97.81 77 LEU A CA 1
ATOM 574 C C . LEU A 1 77 ? -3.682 -5.147 21.466 1.00 97.81 77 LEU A C 1
ATOM 576 O O . LEU A 1 77 ? -4.691 -5.251 20.765 1.00 97.81 77 LEU A O 1
ATOM 580 N N . ASP A 1 78 ? -2.872 -6.172 21.718 1.00 98.00 78 ASP A N 1
ATOM 581 C CA . ASP A 1 78 ? -3.150 -7.548 21.310 1.00 98.00 78 ASP A CA 1
ATOM 582 C C . ASP A 1 78 ? -4.014 -8.235 22.375 1.00 98.00 78 ASP A C 1
ATOM 584 O O . ASP A 1 78 ? -3.593 -8.475 23.514 1.00 98.00 78 ASP A O 1
ATOM 588 N N . LEU A 1 79 ? -5.257 -8.540 22.009 1.00 97.69 79 LEU A N 1
ATOM 589 C CA . LEU A 1 79 ? -6.214 -9.169 22.906 1.00 97.69 79 LEU A CA 1
ATOM 590 C C . LEU A 1 79 ? -5.972 -10.675 23.072 1.00 97.69 79 LEU A C 1
ATOM 592 O O . LEU A 1 79 ? -6.583 -11.260 23.960 1.00 97.69 79 LEU A O 1
ATOM 596 N N . GLY A 1 80 ? -5.108 -11.316 22.276 1.00 95.62 80 GLY A N 1
ATOM 597 C CA . GLY A 1 80 ? -4.685 -12.712 22.452 1.00 95.62 80 GLY A CA 1
ATOM 598 C C . GLY A 1 80 ? -5.807 -13.760 22.398 1.00 95.62 80 GLY A C 1
ATOM 599 O O . GLY A 1 80 ? -5.688 -14.824 23.003 1.00 95.62 80 GLY A O 1
ATOM 600 N N . GLY A 1 81 ? -6.920 -13.453 21.733 1.00 96.44 81 GLY A N 1
ATOM 601 C CA . GLY A 1 81 ? -8.159 -14.236 21.701 1.00 96.44 81 GLY A CA 1
ATOM 602 C C . GLY A 1 81 ? -9.108 -13.969 22.879 1.00 96.44 81 GLY A C 1
ATOM 603 O O . GLY A 1 81 ? -10.184 -14.567 22.950 1.00 96.44 81 GLY A O 1
ATOM 604 N N . TYR A 1 82 ? -8.739 -13.080 23.802 1.00 96.81 82 TYR A N 1
ATOM 605 C CA . TYR A 1 82 ? -9.518 -12.734 24.988 1.00 96.81 82 TYR A CA 1
ATOM 606 C C . TYR A 1 82 ? -10.462 -11.552 24.748 1.00 96.81 82 TYR A C 1
ATOM 608 O O . TYR A 1 82 ? -10.488 -10.909 23.694 1.00 96.81 82 TYR A O 1
ATOM 616 N N . LYS A 1 83 ? -11.287 -11.284 25.762 1.00 96.25 83 LYS A N 1
ATOM 617 C CA . LYS A 1 83 ? -12.305 -10.242 25.748 1.00 96.25 83 LYS A CA 1
ATOM 618 C C . LYS A 1 83 ? -11.954 -9.067 26.659 1.00 96.25 83 LYS A C 1
ATOM 620 O O . LYS A 1 83 ? -11.708 -9.255 27.850 1.00 96.25 83 LYS A O 1
ATOM 625 N N . VAL A 1 84 ? -12.075 -7.850 26.134 1.00 96.00 84 VAL A N 1
ATOM 626 C CA . VAL A 1 84 ? -12.124 -6.601 26.908 1.00 96.00 84 VAL A CA 1
ATOM 627 C C . VAL A 1 84 ? -13.571 -6.138 26.998 1.00 96.00 84 VAL A C 1
ATOM 629 O O . VAL A 1 84 ? -14.224 -5.954 25.980 1.00 96.00 84 VAL A O 1
ATOM 632 N N . THR A 1 85 ? -14.082 -5.937 28.212 1.00 94.88 85 THR A N 1
ATOM 633 C CA . THR A 1 85 ? -15.395 -5.308 28.437 1.00 94.88 85 THR A CA 1
ATOM 634 C C . THR A 1 85 ? -15.205 -3.865 28.893 1.00 94.88 85 THR A C 1
ATOM 636 O O . THR A 1 85 ? -14.727 -3.624 29.999 1.00 94.88 85 THR A O 1
ATOM 639 N N . ALA A 1 86 ? -15.562 -2.895 28.063 1.00 92.94 86 ALA A N 1
ATOM 640 C CA . ALA A 1 86 ? -15.523 -1.482 28.400 1.00 92.94 86 ALA A CA 1
ATOM 641 C C . ALA A 1 86 ? -16.908 -1.003 28.855 1.00 92.94 86 ALA A C 1
ATOM 643 O O . ALA A 1 86 ? -17.891 -1.072 28.122 1.00 92.94 86 ALA A O 1
ATOM 644 N N . THR A 1 87 ? -16.995 -0.495 30.085 1.00 90.06 87 THR A N 1
ATOM 645 C CA . THR A 1 87 ? -18.206 0.176 30.593 1.00 90.06 87 THR A CA 1
ATOM 646 C C . THR A 1 87 ? -18.082 1.692 30.522 1.00 90.06 87 THR A C 1
ATOM 648 O O . THR A 1 87 ? -18.980 2.406 30.966 1.00 90.06 87 THR A O 1
ATOM 651 N N . LYS A 1 88 ? -16.967 2.208 29.993 1.00 91.06 88 LYS A N 1
ATOM 652 C CA . LYS A 1 88 ? -16.696 3.627 29.731 1.00 91.06 88 LYS A CA 1
ATOM 653 C C . LYS A 1 88 ? -15.941 3.785 28.415 1.00 91.06 88 LYS A C 1
ATOM 655 O O . LYS A 1 88 ? -15.220 2.883 28.008 1.00 91.06 88 LYS A O 1
ATOM 660 N N . THR A 1 89 ? -16.095 4.955 27.805 1.00 90.75 89 THR A N 1
ATOM 661 C CA . THR A 1 89 ? -15.486 5.294 26.518 1.00 90.75 89 THR A CA 1
ATOM 662 C C . THR A 1 89 ? -13.958 5.308 26.593 1.00 90.75 89 THR A C 1
ATOM 664 O O . THR A 1 89 ? -13.373 5.833 27.549 1.00 90.75 89 THR A O 1
ATOM 667 N N . VAL A 1 90 ? -13.322 4.763 25.557 1.00 91.31 90 VAL A N 1
ATOM 668 C CA . VAL A 1 90 ? -11.878 4.874 25.311 1.00 91.31 90 VAL A CA 1
ATOM 669 C C . VAL A 1 90 ? -11.633 6.021 24.333 1.00 91.31 90 VAL A C 1
ATOM 671 O O . VAL A 1 90 ? -12.288 6.088 23.293 1.00 91.31 90 VAL A O 1
ATOM 674 N N . TYR A 1 91 ? -10.698 6.909 24.670 1.00 92.75 91 TYR A N 1
ATOM 675 C CA . TYR A 1 91 ? -10.325 8.078 23.875 1.00 92.75 91 TYR A CA 1
ATOM 676 C C . TYR A 1 91 ? -8.886 7.928 23.354 1.00 92.75 91 TYR A C 1
ATOM 678 O O . TYR A 1 91 ? -7.947 8.257 24.091 1.00 92.75 91 TYR A O 1
ATOM 686 N N . PRO A 1 92 ? -8.681 7.421 22.122 1.00 90.69 92 PRO A N 1
ATOM 687 C CA . PRO A 1 92 ? -7.372 7.413 21.483 1.00 90.69 92 PRO A CA 1
ATOM 688 C C . PRO A 1 92 ? -6.998 8.844 21.089 1.00 90.69 92 PRO A C 1
ATOM 690 O O . PRO A 1 92 ? -7.674 9.435 20.254 1.00 90.69 92 PRO A O 1
ATOM 693 N N . ARG A 1 93 ? -5.956 9.422 21.704 1.00 91.50 93 ARG A N 1
ATOM 694 C CA . ARG A 1 93 ? -5.383 10.717 21.272 1.00 91.50 93 ARG A CA 1
ATOM 695 C C . ARG A 1 93 ? -4.075 10.560 20.488 1.00 91.50 93 ARG A C 1
ATOM 697 O O . ARG A 1 93 ? -3.546 11.552 20.003 1.00 91.50 93 ARG A O 1
ATOM 704 N N . GLY A 1 94 ? -3.539 9.344 20.434 1.00 92.12 94 GLY A N 1
ATOM 705 C CA . GLY A 1 94 ? -2.442 8.920 19.562 1.00 92.12 94 GLY A CA 1
ATOM 706 C C . GLY A 1 94 ? -2.914 7.788 18.648 1.00 92.12 94 GLY A C 1
ATOM 707 O O . GLY A 1 94 ? -4.105 7.719 18.333 1.00 92.12 94 GLY A O 1
ATOM 708 N N . THR A 1 95 ? -2.008 6.884 18.289 1.00 95.44 95 THR A N 1
ATOM 709 C CA . THR A 1 95 ? -2.309 5.663 17.537 1.00 95.44 95 THR A CA 1
ATOM 710 C C . THR A 1 95 ? -2.659 4.520 18.487 1.00 95.44 95 THR A C 1
ATOM 712 O O . THR A 1 95 ? -1.901 4.198 19.404 1.00 95.44 95 THR A O 1
ATOM 715 N N . LEU A 1 96 ? -3.820 3.898 18.276 1.00 97.38 96 LEU A N 1
ATOM 716 C CA . LEU A 1 96 ? -4.244 2.678 18.960 1.00 97.38 96 LEU A CA 1
ATOM 717 C C . LEU A 1 96 ? -4.596 1.606 17.928 1.00 97.38 96 LEU A C 1
ATOM 719 O O . LEU A 1 96 ? -5.610 1.719 17.246 1.00 97.38 96 LEU A O 1
ATOM 723 N N . LEU A 1 97 ? -3.812 0.535 17.887 1.00 97.75 97 LEU A N 1
ATOM 724 C CA . LEU A 1 97 ? -4.143 -0.717 17.214 1.00 97.75 97 LEU A CA 1
ATOM 725 C C . LEU A 1 97 ? -4.803 -1.672 18.215 1.00 97.75 97 LEU A C 1
ATOM 727 O O . LEU A 1 97 ? -4.232 -1.939 19.269 1.00 97.75 97 LEU A O 1
ATOM 731 N N . ILE A 1 98 ? -5.986 -2.202 17.899 1.00 98.00 98 ILE A N 1
ATOM 732 C CA . ILE A 1 98 ? -6.633 -3.282 18.662 1.00 98.00 98 ILE A CA 1
ATOM 733 C C . ILE A 1 98 ? -6.740 -4.506 17.763 1.00 98.00 98 ILE A C 1
ATOM 735 O O . ILE A 1 98 ? -7.352 -4.414 16.696 1.00 98.00 98 ILE A O 1
ATOM 739 N N . LYS A 1 99 ? -6.204 -5.646 18.215 1.00 97.75 99 LYS A N 1
ATOM 740 C CA . LYS A 1 99 ? -6.220 -6.870 17.412 1.00 97.75 99 LYS A CA 1
ATOM 741 C C . LYS A 1 99 ? -6.490 -8.166 18.162 1.00 97.75 99 LYS A C 1
ATOM 743 O O . LYS A 1 99 ? -6.395 -8.208 19.388 1.00 97.75 99 LYS A O 1
ATOM 748 N N . ASN A 1 100 ? -6.800 -9.220 17.407 1.00 96.50 100 ASN A N 1
ATOM 749 C CA . ASN A 1 100 ? -6.878 -10.612 17.857 1.00 96.50 100 ASN A CA 1
ATOM 750 C C . ASN A 1 100 ? -7.805 -10.837 19.063 1.00 96.50 100 ASN A C 1
ATOM 752 O O . ASN A 1 100 ? -7.364 -11.323 20.103 1.00 96.50 100 ASN A O 1
ATOM 756 N N . GLY A 1 101 ? -9.095 -10.505 18.990 1.00 97.44 101 GLY A N 1
ATOM 757 C CA . GLY A 1 101 ? -10.003 -10.821 20.103 1.00 97.44 101 GLY A CA 1
ATOM 758 C C . GLY A 1 101 ? -11.345 -10.114 20.071 1.00 97.44 101 GLY A C 1
ATOM 759 O O . GLY A 1 101 ? -11.865 -9.780 19.011 1.00 97.44 101 GLY A O 1
ATOM 760 N N . THR A 1 102 ? -11.954 -9.924 21.246 1.00 97.88 102 THR A N 1
ATOM 761 C CA . THR A 1 102 ? -13.274 -9.282 21.365 1.00 97.88 102 THR A CA 1
ATOM 762 C C . THR A 1 102 ? -13.226 -8.024 22.227 1.00 97.88 102 THR A C 1
ATOM 764 O O . THR A 1 102 ? -12.836 -8.072 23.391 1.00 97.88 102 THR A O 1
ATOM 767 N N . TYR A 1 103 ? -13.718 -6.911 21.693 1.00 96.56 103 TYR A N 1
ATOM 768 C CA . TYR A 1 103 ? -13.996 -5.688 22.438 1.00 96.56 103 TYR A CA 1
ATOM 769 C C . TYR A 1 103 ? -15.511 -5.526 22.607 1.00 96.56 103 TYR A C 1
ATOM 771 O O . TYR A 1 103 ? -16.259 -5.448 21.636 1.00 96.56 103 TYR A O 1
ATOM 779 N N . GLU A 1 104 ? -15.990 -5.484 23.843 1.00 95.44 104 GLU A N 1
ATOM 780 C CA . GLU A 1 104 ? -17.409 -5.335 24.163 1.00 95.44 104 GLU A CA 1
ATOM 781 C C . GLU A 1 104 ? -17.648 -3.991 24.861 1.00 95.44 104 GLU A C 1
ATOM 783 O O . GLU A 1 104 ? -17.109 -3.777 25.945 1.00 95.44 104 GLU A O 1
ATOM 788 N N . ASP A 1 105 ? -18.462 -3.099 24.279 1.00 88.75 105 ASP A N 1
ATOM 789 C CA . ASP A 1 105 ? -18.986 -1.930 25.007 1.00 88.75 105 ASP A CA 1
ATOM 790 C C . ASP A 1 105 ? -20.407 -2.210 25.505 1.00 88.75 105 ASP A C 1
ATOM 792 O O . ASP A 1 105 ? -21.348 -2.440 24.725 1.00 88.75 105 ASP A O 1
ATOM 796 N N . SER A 1 106 ? -20.557 -2.133 26.827 1.00 80.38 106 SER A N 1
ATOM 797 C CA . SER A 1 106 ? -21.844 -2.204 27.503 1.00 80.38 106 SER A CA 1
ATOM 798 C C . SER A 1 106 ? -22.240 -0.845 28.101 1.00 80.38 106 SER A C 1
ATOM 800 O O . SER A 1 106 ? -21.850 -0.517 29.226 1.00 80.38 106 SER A O 1
ATOM 802 N N . GLY A 1 107 ? -23.100 -0.098 27.403 1.00 69.81 107 GLY A N 1
ATOM 803 C CA . GLY A 1 107 ? -23.950 0.925 28.022 1.00 69.81 107 GLY A CA 1
ATOM 804 C C . GLY A 1 107 ? -23.486 2.387 27.990 1.00 69.81 107 GLY A C 1
ATOM 805 O O . GLY A 1 107 ? -24.072 3.190 28.719 1.00 69.81 107 GLY A O 1
ATOM 806 N N . ASN A 1 108 ? -22.506 2.776 27.165 1.00 73.25 108 ASN A N 1
ATOM 807 C CA . ASN A 1 108 ? -22.190 4.201 26.954 1.00 73.25 108 ASN A CA 1
ATOM 808 C C . ASN A 1 108 ? -22.895 4.822 25.745 1.00 73.25 108 ASN A C 1
ATOM 810 O O . ASN A 1 108 ? -23.418 4.136 24.868 1.00 73.25 108 ASN A O 1
ATOM 814 N N . ALA A 1 109 ? -22.847 6.157 25.671 1.00 78.50 109 ALA A N 1
ATOM 815 C CA . ALA A 1 109 ? -23.185 6.884 24.450 1.00 78.50 109 ALA A CA 1
ATOM 816 C C . ALA A 1 109 ? -22.244 6.517 23.285 1.00 78.50 109 ALA A C 1
ATOM 818 O O . ALA A 1 109 ? -22.714 6.448 22.148 1.00 78.50 109 ALA A O 1
ATOM 819 N N . TYR A 1 110 ? -20.963 6.244 23.575 1.00 82.56 110 TYR A N 1
ATOM 820 C CA . TYR A 1 110 ? -19.902 5.978 22.598 1.00 82.56 110 TYR A CA 1
ATOM 821 C C . TYR A 1 110 ? -19.009 4.823 23.058 1.00 82.56 110 TYR A C 1
ATOM 823 O O . TYR A 1 110 ? -18.594 4.829 24.222 1.00 82.56 110 TYR A O 1
ATOM 831 N N . GLY A 1 111 ? -18.685 3.911 22.135 1.00 86.94 111 GLY A N 1
ATOM 832 C CA . GLY A 1 111 ? -17.723 2.827 22.351 1.00 86.94 111 GLY A CA 1
ATOM 833 C C . GLY A 1 111 ? -16.292 3.346 22.442 1.00 86.94 111 GLY A C 1
ATOM 834 O O . GLY A 1 111 ? -15.763 3.628 23.519 1.00 86.94 111 GLY A O 1
ATOM 835 N N . ILE A 1 112 ? -15.686 3.535 21.275 1.00 92.75 112 ILE A N 1
ATOM 836 C CA . ILE A 1 112 ? -14.386 4.192 21.113 1.00 92.75 112 ILE A CA 1
ATOM 837 C C . ILE A 1 112 ? -14.631 5.573 20.498 1.00 92.75 112 ILE A C 1
ATOM 839 O O . ILE A 1 112 ? -15.389 5.692 19.537 1.00 92.75 112 ILE A O 1
ATOM 843 N N . SER A 1 113 ? -14.027 6.626 21.050 1.00 93.06 113 SER A N 1
ATOM 844 C CA . SER A 1 113 ? -14.259 8.005 20.605 1.00 93.06 113 SER A CA 1
ATOM 845 C C . SER A 1 113 ? -12.954 8.734 20.307 1.00 93.06 113 SER A C 1
ATOM 847 O O . SER A 1 113 ? -12.206 9.060 21.224 1.00 93.06 113 SER A O 1
ATOM 849 N N . LEU A 1 114 ? -12.734 9.075 19.040 1.00 90.88 114 LEU A N 1
ATOM 850 C CA . LEU A 1 114 ? -11.633 9.921 18.566 1.00 90.88 114 LEU A CA 1
ATOM 851 C C . LEU A 1 114 ? -12.016 11.414 18.558 1.00 90.88 114 LEU A C 1
ATOM 853 O O . LEU A 1 114 ? -11.191 12.273 18.263 1.00 90.88 114 LEU A O 1
ATOM 857 N N . ALA A 1 115 ? -13.266 11.735 18.910 1.00 84.56 115 ALA A N 1
ATOM 858 C CA . ALA A 1 115 ? -13.798 13.091 18.870 1.00 84.56 115 ALA A CA 1
ATOM 859 C C . ALA A 1 115 ? -12.955 14.102 19.666 1.00 84.56 115 ALA A C 1
ATOM 861 O O . ALA A 1 115 ? -12.765 13.951 20.876 1.00 84.56 115 ALA A O 1
ATOM 862 N N . GLY A 1 116 ? -12.543 15.181 18.992 1.00 82.19 116 GLY A N 1
ATOM 863 C CA . GLY A 1 116 ? -11.874 16.326 19.614 1.00 82.19 116 GLY A CA 1
ATOM 864 C C . GLY A 1 116 ? -10.348 16.238 19.703 1.00 82.19 116 GLY A C 1
ATOM 865 O O . GLY A 1 116 ? -9.755 17.030 20.439 1.00 82.19 116 GLY A O 1
ATOM 866 N N . TYR A 1 117 ? -9.713 15.287 19.009 1.00 85.56 117 TYR A N 1
ATOM 867 C CA . TYR A 1 117 ? -8.274 15.043 19.114 1.00 85.56 117 TYR A CA 1
ATOM 868 C C . TYR A 1 117 ? -7.593 15.042 17.745 1.00 85.56 117 TYR A C 1
ATOM 870 O O . TYR A 1 117 ? -7.857 14.176 16.920 1.00 85.56 117 TYR A O 1
ATOM 878 N N . GLU A 1 118 ? -6.707 16.018 17.534 1.00 88.38 118 GLU A N 1
ATOM 879 C CA . GLU A 1 118 ? -5.886 16.136 16.324 1.00 88.38 118 GLU A CA 1
ATOM 880 C C . GLU A 1 118 ? -4.910 14.961 16.200 1.00 88.38 118 GLU A C 1
ATOM 882 O O . GLU A 1 118 ? -4.203 14.649 17.161 1.00 88.38 118 GLU A O 1
ATOM 887 N N . GLY A 1 119 ? -4.848 14.347 15.018 1.00 88.31 119 GLY A N 1
ATOM 888 C CA . GLY A 1 119 ? -3.932 13.250 14.712 1.00 88.31 119 GLY A CA 1
ATOM 889 C C . GLY A 1 119 ? -4.275 11.924 15.396 1.00 88.31 119 GLY A C 1
ATOM 890 O O . GLY A 1 119 ? -3.438 11.025 15.421 1.00 88.31 119 GLY A O 1
ATOM 891 N N . ALA A 1 120 ? -5.475 11.781 15.969 1.00 93.31 120 ALA A N 1
ATOM 892 C CA . ALA A 1 120 ? -5.909 10.515 16.552 1.00 93.31 120 ALA A CA 1
ATOM 893 C C . ALA A 1 120 ? -6.053 9.437 15.468 1.00 93.31 120 ALA A C 1
ATOM 895 O O . ALA A 1 120 ? -6.676 9.670 14.430 1.00 93.31 120 ALA A O 1
ATOM 896 N N . HIS A 1 121 ? -5.528 8.239 15.729 1.00 95.12 121 HIS A N 1
ATOM 897 C CA . HIS A 1 121 ? -5.549 7.132 14.773 1.00 95.12 121 HIS A CA 1
ATOM 898 C C . HIS A 1 121 ? -5.996 5.840 15.457 1.00 95.12 121 HIS A C 1
ATOM 900 O O . HIS A 1 121 ? -5.413 5.412 16.451 1.00 95.12 121 HIS A O 1
ATOM 906 N N . LEU A 1 122 ? -7.061 5.221 14.952 1.00 97.06 122 LEU A N 1
ATOM 907 C CA . LEU A 1 122 ? -7.539 3.917 15.415 1.00 97.06 122 LEU A CA 1
ATOM 908 C C . LEU A 1 122 ? -7.354 2.882 14.308 1.00 97.06 122 LEU A C 1
ATOM 910 O O . LEU A 1 122 ? -7.844 3.078 13.202 1.00 97.06 122 LEU A O 1
ATOM 914 N N . ILE A 1 123 ? -6.719 1.762 14.632 1.00 97.50 123 ILE A N 1
ATOM 915 C CA . ILE A 1 123 ? -6.542 0.631 13.724 1.00 97.50 123 ILE A CA 1
ATOM 916 C C . ILE A 1 123 ? -7.229 -0.590 14.337 1.00 97.50 123 ILE A C 1
ATOM 918 O O . ILE A 1 123 ? -7.023 -0.911 15.509 1.00 97.50 123 ILE A O 1
ATOM 922 N N . LEU A 1 124 ? -8.067 -1.259 13.552 1.00 97.69 124 LEU A N 1
ATOM 923 C CA . LEU A 1 124 ? -8.776 -2.472 13.948 1.00 97.69 124 LEU A CA 1
ATOM 924 C C . LEU A 1 124 ? -8.396 -3.607 13.002 1.00 97.69 124 LEU A C 1
ATOM 926 O O . LEU A 1 124 ? -8.582 -3.476 11.792 1.00 97.69 124 LEU A O 1
ATOM 930 N N . ASP A 1 125 ? -7.873 -4.696 13.562 1.00 96.75 125 ASP A N 1
ATOM 931 C CA . ASP A 1 125 ? -7.321 -5.825 12.808 1.00 96.75 125 ASP A CA 1
ATOM 932 C C . ASP A 1 125 ? -7.683 -7.158 13.475 1.00 96.75 125 ASP A C 1
ATOM 934 O O . ASP A 1 125 ? -7.449 -7.335 14.663 1.00 96.75 125 ASP A O 1
ATOM 938 N N . ASP A 1 126 ? -8.336 -8.072 12.755 1.00 96.19 126 ASP A N 1
ATOM 939 C CA . ASP A 1 126 ? -8.863 -9.341 13.299 1.00 96.19 126 ASP A CA 1
ATOM 940 C C . ASP A 1 126 ? -9.543 -9.221 14.688 1.00 96.19 126 ASP A C 1
ATOM 942 O O . ASP A 1 126 ? -9.307 -9.979 15.638 1.00 96.19 126 ASP A O 1
ATOM 946 N N . VAL A 1 127 ? -10.385 -8.194 14.847 1.00 97.56 127 VAL A N 1
ATOM 947 C CA . VAL A 1 127 ? -11.073 -7.887 16.108 1.00 97.56 127 VAL A CA 1
ATOM 948 C C . VAL A 1 127 ? -12.586 -7.898 15.944 1.00 97.56 127 VAL A C 1
ATOM 950 O O . VAL A 1 127 ? -13.146 -7.357 14.992 1.00 97.56 127 VAL A O 1
ATOM 953 N N . THR A 1 128 ? -13.279 -8.483 16.921 1.00 98.25 128 THR A N 1
ATOM 954 C CA . THR A 1 128 ? -14.738 -8.411 17.034 1.00 98.25 128 THR A CA 1
ATOM 955 C C . THR A 1 128 ? -15.147 -7.316 18.014 1.00 98.25 128 THR A C 1
ATOM 957 O O . THR A 1 128 ? -14.905 -7.433 19.213 1.00 98.25 128 THR A O 1
ATOM 960 N N . ILE A 1 129 ? -15.833 -6.279 17.541 1.00 96.94 129 ILE A N 1
ATOM 961 C CA . ILE A 1 129 ? -16.461 -5.254 18.375 1.00 96.94 129 ILE A CA 1
ATOM 962 C C . ILE A 1 129 ? -17.950 -5.561 18.529 1.00 96.94 129 ILE A C 1
ATOM 964 O O . ILE A 1 129 ? -18.699 -5.549 17.554 1.00 96.94 129 ILE A O 1
ATOM 968 N N . ASN A 1 130 ? -18.402 -5.770 19.763 1.00 96.06 130 ASN A N 1
ATOM 969 C CA . ASN A 1 130 ? -19.820 -5.874 20.103 1.00 96.06 130 ASN A CA 1
ATOM 970 C C . ASN A 1 130 ? -20.231 -4.636 20.904 1.00 96.06 130 ASN A C 1
ATOM 972 O O . ASN A 1 130 ? -19.840 -4.473 22.057 1.00 96.06 130 ASN A O 1
ATOM 976 N N . SER A 1 131 ? -21.010 -3.748 20.292 1.00 93.56 131 SER A N 1
ATOM 977 C CA . SER A 1 131 ? -21.408 -2.479 20.898 1.00 93.56 131 SER A CA 1
ATOM 978 C C . SER A 1 131 ? -22.913 -2.413 21.138 1.00 93.56 131 SER A C 1
ATOM 980 O O . SER A 1 131 ? -23.733 -2.611 20.240 1.00 93.56 131 SER A O 1
ATOM 982 N N . THR A 1 132 ? -23.284 -2.068 22.368 1.00 92.12 132 THR A N 1
ATOM 983 C CA . THR A 1 132 ? -24.668 -1.721 22.732 1.00 92.12 132 THR A CA 1
ATOM 984 C C . THR A 1 132 ? -24.895 -0.207 22.787 1.00 92.12 132 THR A C 1
ATOM 986 O O . THR A 1 132 ? -25.939 0.246 23.260 1.00 92.12 132 THR A O 1
ATOM 989 N N . CYS A 1 133 ? -23.928 0.586 22.312 1.00 84.50 133 CYS A N 1
ATOM 990 C CA . CYS A 1 133 ? -23.973 2.039 22.393 1.00 84.50 133 CYS A CA 1
ATOM 991 C C . CYS A 1 133 ? -25.119 2.620 21.564 1.00 84.50 133 CYS A C 1
ATOM 993 O O . CYS A 1 133 ? -25.402 2.188 20.444 1.0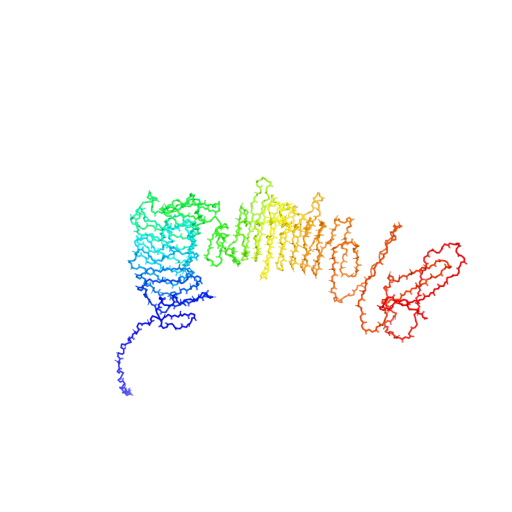0 84.50 133 CYS A O 1
ATOM 995 N N . SER A 1 134 ? -25.760 3.654 22.106 1.00 84.25 134 SER A N 1
ATOM 996 C CA . SER A 1 134 ? -26.897 4.309 21.458 1.00 84.25 134 SER A CA 1
ATOM 997 C C . SER A 1 134 ? -26.500 5.255 20.323 1.00 84.25 134 SER A C 1
ATOM 999 O O . SER A 1 134 ? -27.358 5.555 19.493 1.00 84.25 134 SER A O 1
ATOM 1001 N N . SER A 1 135 ? -25.241 5.708 20.252 1.00 85.50 135 SER A N 1
ATOM 1002 C CA . SER A 1 135 ? -24.752 6.559 19.155 1.00 85.50 135 SER A CA 1
ATOM 1003 C C . SER A 1 135 ? -23.991 5.731 18.132 1.00 85.50 135 SER A C 1
ATOM 1005 O O . SER A 1 135 ? -24.473 5.575 17.018 1.00 85.50 135 SER A O 1
ATOM 1007 N N . GLY A 1 136 ? -22.871 5.113 18.502 1.00 88.19 136 GLY A N 1
ATOM 1008 C CA . GLY A 1 136 ? -22.175 4.178 17.625 1.00 88.19 136 GLY A CA 1
ATOM 1009 C C . GLY A 1 136 ? -21.041 3.428 18.308 1.00 88.19 136 GLY A C 1
ATOM 1010 O O . GLY A 1 136 ? -20.613 3.804 19.402 1.00 88.19 136 GLY A O 1
ATOM 1011 N N . ALA A 1 137 ? -20.571 2.364 17.655 1.00 92.25 137 ALA A N 1
ATOM 1012 C CA . ALA A 1 137 ? -19.423 1.593 18.129 1.00 92.25 137 ALA A CA 1
ATOM 1013 C C . ALA A 1 137 ? -18.147 2.449 18.137 1.00 92.25 137 ALA A C 1
ATOM 1015 O O . ALA A 1 137 ? -17.367 2.388 19.086 1.00 92.25 137 ALA A O 1
ATOM 1016 N N . ILE A 1 138 ? -17.984 3.288 17.111 1.00 93.56 138 ILE A N 1
ATOM 1017 C CA . ILE A 1 138 ? -16.872 4.224 16.951 1.00 93.56 138 ILE A CA 1
ATOM 1018 C C . ILE A 1 138 ? -17.439 5.621 16.687 1.00 93.56 138 ILE A C 1
ATOM 1020 O O . ILE A 1 138 ? -18.400 5.773 15.934 1.00 93.56 138 ILE A O 1
ATOM 1024 N N . THR A 1 139 ? -16.869 6.642 17.323 1.00 91.25 139 THR A N 1
ATOM 1025 C CA . THR A 1 139 ? -17.260 8.051 17.164 1.00 91.25 139 THR A CA 1
ATOM 1026 C C . THR A 1 139 ? -16.053 8.896 16.784 1.00 91.25 139 THR A C 1
ATOM 1028 O O . THR A 1 139 ? -15.033 8.817 17.465 1.00 91.25 139 THR A O 1
ATOM 1031 N N . LEU A 1 140 ? -16.151 9.697 15.718 1.00 86.69 140 LEU A N 1
ATOM 1032 C CA . LEU A 1 140 ? -15.012 10.477 15.197 1.00 86.69 140 LEU A CA 1
ATOM 1033 C C . LEU A 1 140 ? -15.084 11.976 15.529 1.00 86.69 140 LEU A C 1
ATOM 1035 O O . LEU A 1 140 ? -14.065 12.654 15.490 1.00 86.69 140 LEU A O 1
ATOM 1039 N N . GLY A 1 141 ? -16.248 12.460 15.964 1.00 74.12 141 GLY A N 1
ATOM 1040 C CA . GLY A 1 141 ? -16.499 13.848 16.350 1.00 74.12 141 GLY A CA 1
ATOM 1041 C C . GLY A 1 141 ? -17.091 14.695 15.221 1.00 74.12 141 GLY A C 1
ATOM 1042 O O . GLY A 1 141 ? -16.657 14.615 14.075 1.00 74.12 141 GLY A O 1
ATOM 1043 N N . ASP A 1 142 ? -18.056 15.542 15.583 1.00 67.62 142 ASP A N 1
ATOM 1044 C CA . ASP A 1 142 ? -18.776 16.500 14.728 1.00 67.62 142 ASP A CA 1
ATOM 1045 C C . ASP A 1 142 ? -17.971 17.749 14.345 1.00 67.62 142 ASP A C 1
ATOM 1047 O O . ASP A 1 142 ? -18.396 18.528 13.492 1.00 67.62 142 ASP A O 1
ATOM 1051 N N . ASN A 1 143 ? -16.829 17.984 14.992 1.00 62.62 143 ASN A N 1
ATOM 1052 C CA . ASN A 1 143 ? -16.102 19.237 14.848 1.00 62.62 143 ASN A CA 1
ATOM 1053 C C . ASN A 1 143 ? -15.041 19.133 13.749 1.00 62.62 143 ASN A C 1
ATOM 1055 O O . ASN A 1 143 ? -13.985 18.536 13.955 1.00 62.62 143 ASN A O 1
ATOM 1059 N N . ASN A 1 144 ? -15.312 19.816 12.635 1.00 64.56 144 ASN A N 1
ATOM 1060 C CA . ASN A 1 144 ? -14.485 20.056 11.437 1.00 64.56 144 ASN A CA 1
ATOM 1061 C C . ASN A 1 144 ? -13.059 20.606 11.690 1.00 64.56 144 ASN A C 1
ATOM 1063 O O . ASN A 1 144 ? -12.373 21.054 10.775 1.00 64.56 144 ASN A O 1
ATOM 1067 N N . THR A 1 145 ? -12.626 20.679 12.947 1.00 76.44 145 THR A N 1
ATOM 1068 C CA . THR A 1 145 ? -11.353 21.260 13.374 1.00 76.44 145 THR A CA 1
ATOM 1069 C C . THR A 1 145 ? -10.274 20.230 13.665 1.00 76.44 145 THR A C 1
ATOM 1071 O O . THR A 1 145 ? -9.130 20.643 13.813 1.00 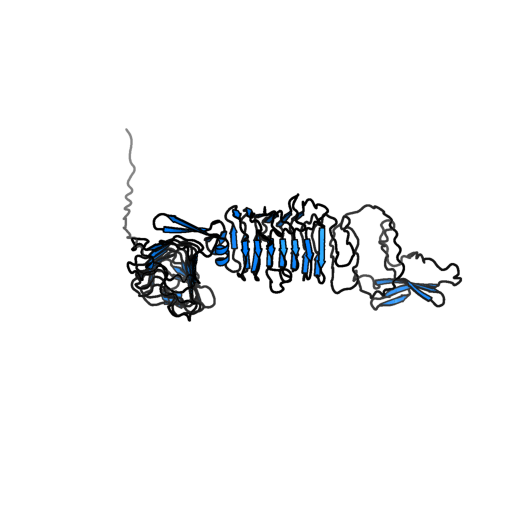76.44 145 THR A O 1
ATOM 1074 N N . TYR A 1 146 ? -10.617 18.944 13.796 1.00 81.44 146 TYR A N 1
ATOM 1075 C CA . TYR A 1 146 ? -9.664 17.912 14.209 1.00 81.44 146 TYR A CA 1
ATOM 1076 C C . TYR A 1 146 ? -9.512 16.818 13.160 1.00 81.44 146 TYR A C 1
ATOM 1078 O O . TYR A 1 146 ? -10.508 16.229 12.732 1.00 81.44 146 TYR A O 1
ATOM 1086 N N . THR A 1 147 ? -8.280 16.528 12.750 1.00 86.31 147 THR A N 1
ATOM 1087 C CA . THR A 1 147 ? -7.994 15.388 11.874 1.00 86.31 147 THR A CA 1
ATOM 1088 C C . THR A 1 147 ? -7.965 14.091 12.680 1.00 86.31 147 THR A C 1
ATOM 1090 O O . THR A 1 147 ? -7.358 14.025 13.747 1.00 86.31 147 THR A O 1
ATOM 1093 N N . ALA A 1 148 ? -8.645 13.057 12.187 1.00 90.75 148 ALA A N 1
ATOM 1094 C CA . ALA A 1 148 ? -8.608 11.719 12.768 1.00 90.75 148 ALA A CA 1
ATOM 1095 C C . ALA A 1 148 ? -8.710 10.665 11.665 1.00 90.75 148 ALA A C 1
ATOM 1097 O O . ALA A 1 148 ? -9.442 10.860 10.689 1.00 90.75 148 ALA A O 1
ATOM 1098 N N . THR A 1 149 ? -8.016 9.546 11.852 1.00 93.50 149 THR A N 1
ATOM 1099 C CA . THR A 1 149 ? -7.995 8.428 10.905 1.00 93.50 149 THR A CA 1
ATOM 1100 C C . THR A 1 149 ? -8.500 7.157 11.574 1.00 93.50 149 THR A C 1
ATOM 1102 O O . THR A 1 149 ? -8.155 6.873 12.724 1.00 93.50 149 THR A O 1
ATOM 1105 N N . VAL A 1 150 ? -9.311 6.373 10.862 1.00 95.25 150 VAL A N 1
ATOM 1106 C CA . VAL A 1 150 ? -9.662 5.012 11.282 1.00 95.25 150 VAL A CA 1
ATOM 1107 C C . VAL A 1 150 ? -9.457 4.026 10.153 1.00 95.25 150 VAL A C 1
ATOM 1109 O O . VAL A 1 150 ? -10.028 4.202 9.078 1.00 95.25 150 VAL A O 1
ATOM 1112 N N . ASP A 1 151 ? -8.730 2.957 10.453 1.00 96.19 151 ASP A N 1
ATOM 1113 C CA . ASP A 1 151 ? -8.445 1.875 9.523 1.00 96.19 151 ASP A CA 1
ATOM 1114 C C . ASP A 1 151 ? -9.080 0.572 10.003 1.00 96.19 151 ASP A C 1
ATOM 1116 O O . ASP A 1 151 ? -8.916 0.161 11.155 1.00 96.19 151 ASP A O 1
ATOM 1120 N N . PHE A 1 152 ? -9.792 -0.096 9.099 1.00 96.12 152 PHE A N 1
ATOM 1121 C CA . PHE A 1 152 ? -10.393 -1.400 9.346 1.00 96.12 152 PHE A CA 1
ATOM 1122 C C . PHE A 1 152 ? -9.794 -2.446 8.409 1.00 96.12 152 PHE A C 1
ATOM 1124 O O . PHE A 1 152 ? -10.035 -2.416 7.198 1.00 96.12 152 PHE A O 1
ATOM 1131 N N . TYR A 1 153 ? -9.049 -3.389 8.971 1.00 95.75 153 TYR A N 1
ATOM 1132 C CA . TYR A 1 153 ? -8.396 -4.468 8.235 1.00 95.75 153 TYR A CA 1
ATOM 1133 C C . TYR A 1 153 ? -9.326 -5.675 8.043 1.00 95.75 153 TYR A C 1
ATOM 1135 O O . TYR A 1 153 ? -10.371 -5.778 8.714 1.00 95.75 153 TYR A O 1
ATOM 1143 N N . PRO A 1 154 ? -8.990 -6.596 7.115 1.00 93.69 154 PRO A N 1
ATOM 1144 C CA . PRO A 1 154 ? -9.639 -7.900 7.026 1.00 93.69 154 PRO A CA 1
ATOM 1145 C C . PRO A 1 154 ? -9.758 -8.591 8.399 1.00 93.69 154 PRO A C 1
ATOM 1147 O O . PRO A 1 154 ? -8.996 -8.339 9.322 1.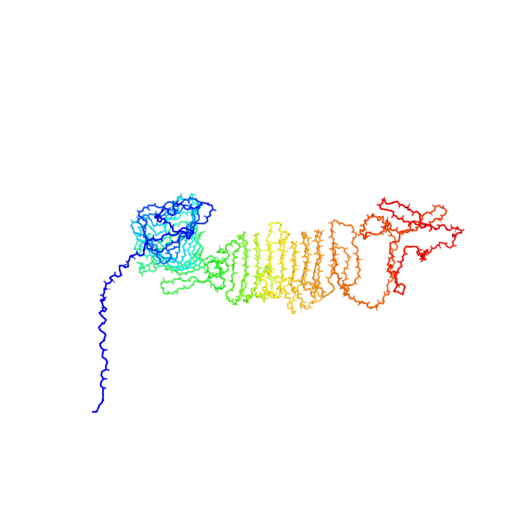00 93.69 154 PRO A O 1
ATOM 1150 N N . GLY A 1 155 ? -10.798 -9.407 8.581 1.00 93.81 155 GLY A N 1
ATOM 1151 C CA . GLY A 1 155 ? -11.095 -10.042 9.877 1.00 93.81 155 GLY A CA 1
ATOM 1152 C C . GLY A 1 155 ? -11.854 -9.162 10.882 1.00 93.81 155 GLY A C 1
ATOM 1153 O O . GLY A 1 155 ? -12.556 -9.696 11.738 1.00 93.81 155 GLY A O 1
ATOM 1154 N N . THR A 1 156 ? -11.844 -7.831 10.740 1.00 97.44 156 THR A N 1
ATOM 1155 C CA . THR A 1 156 ? -12.625 -6.953 11.630 1.00 97.44 156 THR A CA 1
ATOM 1156 C C . THR A 1 156 ? -14.130 -7.225 11.529 1.00 97.44 156 THR A C 1
ATOM 1158 O O . THR A 1 156 ? -14.724 -7.175 10.450 1.00 97.44 156 THR A O 1
ATOM 1161 N N . VAL A 1 157 ? -14.787 -7.467 12.665 1.00 97.44 157 VAL A N 1
ATOM 1162 C CA . VAL A 1 157 ? -16.239 -7.666 12.766 1.00 97.44 157 VAL A CA 1
ATOM 1163 C C . VAL A 1 157 ? -16.819 -6.649 13.734 1.00 97.44 157 VAL A C 1
ATOM 1165 O O . VAL A 1 157 ? -16.432 -6.613 14.893 1.00 97.44 157 VAL A O 1
ATOM 1168 N N . ILE A 1 158 ? -17.799 -5.856 13.309 1.00 95.94 158 ILE A N 1
ATOM 1169 C CA . ILE A 1 158 ? -18.504 -4.927 14.199 1.00 95.94 158 ILE A CA 1
ATOM 1170 C C . ILE A 1 158 ? -19.986 -5.255 14.213 1.00 95.94 158 ILE A C 1
ATOM 1172 O O . ILE A 1 158 ? -20.667 -5.137 13.197 1.00 95.94 158 ILE A O 1
ATOM 1176 N N . ASN A 1 159 ? -20.492 -5.610 15.389 1.00 94.06 159 ASN A N 1
ATOM 1177 C CA . ASN A 1 159 ? -21.909 -5.781 15.661 1.00 94.06 159 ASN A CA 1
ATOM 1178 C C . ASN A 1 159 ? -22.369 -4.658 16.583 1.00 94.06 159 ASN A C 1
ATOM 1180 O O . ASN A 1 159 ? -21.843 -4.481 17.681 1.00 94.06 159 ASN A O 1
ATOM 1184 N N . THR A 1 160 ? -23.367 -3.900 16.151 1.00 91.56 160 THR A N 1
ATOM 1185 C CA . THR A 1 160 ? -23.870 -2.755 16.909 1.00 91.56 160 THR A CA 1
ATOM 1186 C C . THR A 1 160 ? -25.384 -2.669 16.848 1.00 91.56 160 THR A C 1
ATOM 1188 O O . THR A 1 160 ? -26.008 -2.943 15.820 1.00 91.56 160 THR A O 1
ATOM 1191 N N . VAL A 1 161 ? -25.993 -2.244 17.952 1.00 88.44 161 VAL A N 1
ATOM 1192 C CA . VAL A 1 161 ? -27.433 -1.946 17.993 1.00 88.44 161 VAL A CA 1
ATOM 1193 C C . VAL A 1 161 ? -27.783 -0.616 17.313 1.00 88.44 161 VAL A C 1
ATOM 1195 O O . VAL A 1 161 ? -28.956 -0.355 17.041 1.00 88.44 161 VAL A O 1
ATOM 1198 N N . CYS A 1 162 ? -26.780 0.226 17.030 1.00 87.00 162 CYS A N 1
ATOM 1199 C CA . CYS A 1 162 ? -26.941 1.540 16.411 1.00 87.00 162 CYS A CA 1
ATOM 1200 C C . CYS A 1 162 ? -25.973 1.753 15.230 1.00 87.00 162 CYS A C 1
ATOM 1202 O O . CYS A 1 162 ? -25.945 0.919 14.326 1.00 87.00 162 CYS A O 1
ATOM 1204 N N . ASN A 1 163 ? -25.227 2.864 15.180 1.00 86.38 163 ASN A N 1
ATOM 1205 C CA . ASN A 1 163 ? -24.275 3.137 14.100 1.00 86.38 163 ASN A CA 1
ATOM 1206 C C . ASN A 1 163 ? -22.968 2.345 14.298 1.00 86.38 163 ASN A C 1
ATOM 1208 O O . ASN A 1 163 ? -22.571 2.064 15.433 1.00 86.38 163 ASN A O 1
ATOM 1212 N N . VAL A 1 164 ? -22.285 1.983 13.206 1.00 89.88 164 VAL A N 1
ATOM 1213 C CA . VAL A 1 164 ? -20.915 1.433 13.292 1.00 89.88 164 VAL A CA 1
ATOM 1214 C C . VAL A 1 164 ? -19.953 2.594 13.498 1.00 89.88 164 VAL A C 1
ATOM 1216 O O . VAL A 1 164 ? -19.265 2.632 14.514 1.00 89.88 164 VAL A O 1
ATOM 1219 N N . ILE A 1 165 ? -20.011 3.583 12.602 1.00 88.81 165 ILE A N 1
ATOM 1220 C CA . ILE A 1 165 ? -19.295 4.853 12.723 1.00 88.81 165 ILE A CA 1
ATOM 1221 C C . ILE A 1 165 ? -20.314 5.977 12.875 1.00 88.81 165 ILE A C 1
ATOM 1223 O O . ILE A 1 165 ? -21.230 6.124 12.060 1.00 88.81 165 ILE A O 1
ATOM 1227 N N . TYR A 1 166 ? -20.156 6.759 13.935 1.00 87.62 166 TYR A N 1
ATOM 1228 C CA . TYR A 1 166 ? -21.018 7.877 14.274 1.00 87.62 166 TYR A CA 1
ATOM 1229 C C . TYR A 1 166 ? -20.257 9.200 14.190 1.00 87.62 166 TYR A C 1
ATOM 1231 O O . TYR A 1 166 ? -19.155 9.316 14.724 1.00 87.62 166 TYR A O 1
ATOM 1239 N N . ASP A 1 167 ? -20.914 10.193 13.589 1.00 82.50 167 ASP A N 1
ATOM 1240 C CA . ASP A 1 167 ? -20.586 11.613 13.720 1.00 82.50 167 ASP A CA 1
ATOM 1241 C C . ASP A 1 167 ? -19.153 11.920 13.312 1.00 82.50 167 ASP A C 1
ATOM 1243 O O . ASP A 1 167 ? -18.302 12.180 14.151 1.00 82.50 167 ASP A O 1
ATOM 1247 N N . CYS A 1 168 ? -18.877 11.773 12.019 1.00 79.44 168 CYS A N 1
ATOM 1248 C CA . CYS A 1 168 ? -17.568 12.054 11.461 1.00 79.44 168 CYS A CA 1
ATOM 1249 C C . CYS A 1 168 ? -17.537 13.412 10.750 1.00 79.44 168 CYS A C 1
ATOM 1251 O O . CYS A 1 168 ? -18.305 13.653 9.818 1.00 79.44 168 CYS A O 1
ATOM 1253 N N . GLY A 1 169 ? -16.670 14.308 11.224 1.00 81.00 169 GLY A N 1
ATOM 1254 C CA . GLY A 1 169 ? -16.421 15.615 10.626 1.00 81.00 169 GLY A CA 1
ATOM 1255 C C . GLY A 1 169 ? -15.685 15.518 9.292 1.00 81.00 169 GLY A C 1
ATOM 1256 O O . GLY A 1 169 ? -15.073 14.501 8.950 1.00 81.00 169 GLY A O 1
ATOM 1257 N N . ASP A 1 170 ? -15.715 16.605 8.534 1.00 82.44 170 ASP A N 1
ATOM 1258 C CA . ASP A 1 170 ? -15.071 16.708 7.227 1.00 82.44 170 ASP A CA 1
ATOM 1259 C C . ASP A 1 170 ? -13.533 16.609 7.279 1.00 82.44 170 ASP A C 1
ATOM 1261 O O . ASP A 1 170 ? -12.916 16.281 6.274 1.00 82.44 170 ASP A O 1
ATOM 1265 N N . SER A 1 171 ? -12.880 16.790 8.415 1.00 83.88 171 SER A N 1
ATOM 1266 C CA . SER A 1 171 ? -11.431 16.594 8.569 1.00 83.88 171 SER A CA 1
ATOM 1267 C C . SER A 1 171 ? -11.005 15.138 8.822 1.00 83.88 171 SER A C 1
ATOM 1269 O O . SER A 1 171 ? -9.817 14.875 8.995 1.00 83.88 171 SER A O 1
ATOM 1271 N N . THR A 1 172 ? -11.944 14.188 8.864 1.00 88.50 172 THR A N 1
ATOM 1272 C CA . THR A 1 172 ? -11.658 12.787 9.217 1.00 88.50 172 THR A CA 1
ATOM 1273 C C . THR A 1 172 ? -11.573 11.866 7.999 1.00 88.50 172 THR A C 1
ATOM 1275 O O . THR A 1 172 ? -12.262 12.077 6.995 1.00 88.50 172 THR A O 1
ATOM 1278 N N . THR A 1 173 ? -10.733 10.833 8.099 1.00 91.38 173 THR A N 1
ATOM 1279 C CA . THR A 1 173 ? -10.524 9.816 7.060 1.00 91.38 173 THR A CA 1
ATOM 1280 C C . THR A 1 173 ? -10.840 8.432 7.612 1.00 91.38 173 THR A C 1
ATOM 1282 O O . THR A 1 173 ? -10.421 8.068 8.708 1.00 91.38 173 THR A O 1
ATOM 1285 N N . VAL A 1 174 ? -11.583 7.644 6.845 1.00 92.38 174 VAL A N 1
ATOM 1286 C CA . VAL A 1 174 ? -11.928 6.265 7.180 1.00 92.38 174 VAL A CA 1
ATOM 1287 C C . VAL A 1 174 ? -11.509 5.353 6.035 1.00 92.38 174 VAL A C 1
ATOM 1289 O O . VAL A 1 174 ? -12.056 5.462 4.938 1.00 92.38 174 VAL A O 1
ATOM 1292 N N . ASN A 1 175 ? -10.591 4.426 6.300 1.00 94.31 175 ASN A N 1
ATOM 1293 C CA . ASN A 1 175 ? -10.152 3.415 5.344 1.00 94.31 175 ASN A CA 1
ATOM 1294 C C . ASN A 1 175 ? -10.714 2.044 5.740 1.00 94.31 175 ASN A C 1
ATOM 1296 O O . ASN A 1 175 ? -10.531 1.580 6.864 1.00 94.31 175 ASN A O 1
ATOM 1300 N N . ILE A 1 176 ? -11.413 1.381 4.820 1.00 93.88 176 ILE A N 1
ATOM 1301 C CA . ILE A 1 176 ? -12.011 0.060 5.048 1.00 93.88 176 ILE A CA 1
ATOM 1302 C C . ILE A 1 176 ? -11.420 -0.925 4.043 1.00 93.88 176 ILE A C 1
ATOM 1304 O O . ILE A 1 176 ? -11.847 -0.972 2.889 1.00 93.88 176 ILE A O 1
ATOM 1308 N N . TYR A 1 177 ? -10.451 -1.722 4.485 1.00 93.50 177 TYR A N 1
ATOM 1309 C CA . TYR A 1 177 ? -9.771 -2.730 3.669 1.00 93.50 177 TYR A CA 1
ATOM 1310 C C . TYR A 1 177 ? -10.564 -4.045 3.590 1.00 93.50 177 TYR A C 1
ATOM 1312 O O . TYR A 1 177 ? -10.554 -4.730 2.572 1.00 93.50 177 TYR A O 1
ATOM 1320 N N . GLY A 1 178 ? -11.332 -4.379 4.631 1.00 92.38 178 GLY A N 1
ATOM 1321 C CA . GLY A 1 178 ? -12.119 -5.613 4.688 1.00 92.38 178 GLY A CA 1
ATOM 1322 C C . GLY A 1 178 ? -13.151 -5.616 5.813 1.00 92.38 178 GLY A C 1
ATOM 1323 O O . GLY A 1 178 ? -13.581 -4.559 6.258 1.00 92.38 178 GLY A O 1
ATOM 1324 N N . GLY A 1 179 ? -13.580 -6.799 6.263 1.00 95.12 179 GLY A N 1
ATOM 1325 C CA . GLY A 1 179 ? -14.396 -6.964 7.477 1.00 95.12 179 GLY A CA 1
ATOM 1326 C C . GLY A 1 179 ? -15.915 -7.104 7.282 1.00 95.12 179 GLY A C 1
ATOM 1327 O O . GLY A 1 179 ? -16.435 -7.154 6.166 1.00 95.12 179 GLY A O 1
ATOM 1328 N N . THR A 1 180 ? -16.649 -7.221 8.393 1.00 95.31 180 THR A N 1
ATOM 1329 C CA . THR A 1 180 ? -18.119 -7.330 8.433 1.00 95.31 180 THR A CA 1
ATOM 1330 C C . THR A 1 180 ? -18.724 -6.331 9.414 1.00 95.31 180 THR A C 1
ATOM 1332 O O . THR A 1 180 ? -18.474 -6.390 10.613 1.00 95.31 180 THR A O 1
ATOM 1335 N N . TYR A 1 181 ? -19.608 -5.471 8.919 1.00 93.12 181 TYR A N 1
ATOM 1336 C CA . TYR A 1 181 ? -20.204 -4.366 9.666 1.00 93.12 181 TYR A CA 1
ATOM 1337 C C . TYR A 1 181 ? -21.712 -4.551 9.741 1.00 93.12 181 TYR A C 1
ATOM 1339 O O . TYR A 1 181 ? -22.417 -4.370 8.747 1.00 93.12 181 TYR A O 1
ATOM 1347 N N . THR A 1 182 ? -22.213 -4.928 10.914 1.00 90.69 182 THR A N 1
ATOM 1348 C CA . THR A 1 182 ? -23.625 -5.227 11.136 1.00 90.69 182 THR A CA 1
ATOM 1349 C C . THR A 1 182 ? -24.247 -4.244 12.116 1.00 90.69 182 THR A C 1
ATOM 1351 O O . THR A 1 182 ? -23.901 -4.210 13.294 1.00 90.69 182 THR A O 1
ATOM 1354 N N . SER A 1 183 ? -25.233 -3.491 11.635 1.00 87.25 183 SER A N 1
ATOM 1355 C CA . SER A 1 183 ? -26.150 -2.728 12.479 1.00 87.25 183 SER A CA 1
ATOM 1356 C C . SER A 1 183 ? -27.466 -3.488 12.658 1.00 87.25 183 SER A C 1
ATOM 1358 O O . SER A 1 183 ? -27.952 -4.148 11.734 1.00 87.25 183 SER A O 1
ATOM 1360 N N . SER A 1 184 ? -28.076 -3.387 13.835 1.00 87.31 184 SER A N 1
ATOM 1361 C CA . SER A 1 184 ? -29.472 -3.777 14.068 1.00 87.31 184 SER A CA 1
ATOM 1362 C C . SER A 1 184 ? -30.372 -2.575 14.365 1.00 87.31 184 SER A C 1
ATOM 1364 O O . SER A 1 184 ? -31.424 -2.727 14.988 1.00 87.31 184 SER A O 1
ATOM 1366 N N . SER A 1 185 ? -29.960 -1.370 13.961 1.00 81.31 185 SER A N 1
ATOM 1367 C CA . SER A 1 185 ? -30.736 -0.163 14.223 1.00 81.31 185 SER A CA 1
ATOM 1368 C C . SER A 1 185 ? -32.011 -0.137 13.385 1.00 81.31 185 SER A C 1
ATOM 1370 O O . SER A 1 185 ? -31.961 -0.101 12.157 1.00 81.31 185 SER A O 1
ATOM 1372 N N . THR A 1 186 ? -33.166 -0.085 14.052 1.00 75.69 186 THR A N 1
ATOM 1373 C CA . THR A 1 186 ? -34.465 0.197 13.416 1.00 75.69 186 THR A CA 1
ATOM 1374 C C . THR A 1 186 ? -34.677 1.692 13.169 1.00 75.69 186 THR A C 1
ATOM 1376 O O . THR A 1 186 ? -35.694 2.092 12.602 1.00 75.69 186 THR A O 1
ATOM 1379 N N . ASN A 1 187 ? -33.775 2.544 13.664 1.00 70.50 187 ASN A N 1
ATOM 1380 C CA . ASN A 1 187 ? -33.876 3.984 13.505 1.00 70.50 187 ASN A CA 1
ATOM 1381 C C . ASN A 1 187 ? -33.486 4.348 12.063 1.00 70.50 187 ASN A C 1
ATOM 1383 O O . ASN A 1 187 ? -32.393 3.981 11.643 1.00 70.50 187 ASN A O 1
ATOM 1387 N N . PRO A 1 188 ? -34.297 5.111 11.309 1.00 58.66 188 PRO A N 1
ATOM 1388 C CA . PRO A 1 188 ? -33.894 5.609 9.991 1.00 58.66 188 PRO A CA 1
ATOM 1389 C C . PRO A 1 188 ? -32.646 6.512 10.029 1.00 58.66 188 PRO A C 1
ATOM 1391 O O . PRO A 1 188 ? -32.019 6.719 8.995 1.00 58.66 188 PRO A O 1
ATOM 1394 N N . ASN A 1 189 ? -32.277 7.037 11.204 1.00 60.03 189 ASN A N 1
ATOM 1395 C CA . ASN A 1 189 ? -31.020 7.755 11.445 1.00 60.03 189 ASN A CA 1
ATOM 1396 C C . ASN A 1 189 ? -29.863 6.838 11.882 1.00 60.03 189 ASN A C 1
ATOM 1398 O O . ASN A 1 189 ? -28.740 7.316 12.025 1.00 60.03 189 ASN A O 1
ATOM 1402 N N . GLY A 1 190 ? -30.135 5.556 12.143 1.00 61.66 190 GLY A N 1
ATOM 1403 C CA . GLY A 1 190 ? -29.130 4.529 12.377 1.00 61.66 190 GLY A CA 1
ATOM 1404 C C . GLY A 1 190 ? -28.526 4.115 11.045 1.00 61.66 190 GLY A C 1
ATOM 1405 O O . GLY A 1 190 ? -29.160 3.434 10.242 1.00 61.66 190 GLY A O 1
ATOM 1406 N N . ARG A 1 191 ? -27.309 4.581 10.803 1.00 71.88 191 ARG A N 1
ATOM 1407 C CA . ARG A 1 191 ? -26.524 4.343 9.601 1.00 71.88 191 ARG A CA 1
ATOM 1408 C C . ARG A 1 191 ? -25.287 3.545 9.953 1.00 71.88 191 ARG A C 1
ATOM 1410 O O . ARG A 1 191 ? -24.736 3.672 11.039 1.00 71.88 191 ARG A O 1
ATOM 1417 N N . ILE A 1 192 ? -24.818 2.721 9.028 1.00 76.19 192 ILE A N 1
ATOM 1418 C CA . ILE A 1 192 ? -23.519 2.076 9.237 1.00 76.19 192 ILE A CA 1
ATOM 1419 C C . ILE A 1 192 ? -22.404 3.125 9.178 1.00 76.19 192 ILE A C 1
ATOM 1421 O O . ILE A 1 192 ? -21.544 3.141 10.054 1.00 76.19 192 ILE A O 1
ATOM 1425 N N . LEU A 1 193 ? -22.502 4.061 8.231 1.00 77.75 193 LEU A N 1
ATOM 1426 C CA . LEU A 1 193 ? -21.587 5.187 8.070 1.00 77.75 193 LEU A CA 1
ATOM 1427 C C . LEU A 1 193 ? -22.386 6.500 8.182 1.00 77.75 193 LEU A C 1
ATOM 1429 O O . LEU A 1 193 ? -23.336 6.722 7.422 1.00 77.75 193 LEU A O 1
ATOM 1433 N N . LYS A 1 194 ? -22.052 7.358 9.156 1.00 75.50 194 LYS A N 1
ATOM 1434 C CA . LYS A 1 194 ? -22.724 8.651 9.379 1.00 75.50 194 LYS A CA 1
ATOM 1435 C C . LYS A 1 194 ? -21.721 9.799 9.545 1.00 75.50 194 LYS A C 1
ATOM 1437 O O . LYS A 1 194 ? -21.043 9.851 10.564 1.00 75.50 194 LYS A O 1
ATOM 1442 N N . GLY A 1 195 ? -21.770 10.770 8.633 1.00 75.06 195 GLY A N 1
ATOM 1443 C CA . GLY A 1 195 ? -21.068 12.061 8.706 1.00 75.06 195 GLY A CA 1
ATOM 1444 C C . GLY A 1 195 ? -20.502 12.495 7.349 1.00 75.06 195 GLY A C 1
ATOM 1445 O O . GLY A 1 195 ? -20.932 11.953 6.333 1.00 75.06 195 GLY A O 1
ATOM 1446 N N . ASP A 1 196 ? -19.585 13.465 7.353 1.00 79.38 196 ASP A N 1
ATOM 1447 C CA . ASP A 1 196 ? -18.994 14.140 6.182 1.00 79.38 196 ASP A CA 1
ATOM 1448 C C . ASP A 1 196 ? -17.508 13.785 5.944 1.00 79.38 196 ASP A C 1
ATOM 1450 O O . ASP A 1 196 ? -16.817 14.462 5.172 1.00 79.38 196 ASP A O 1
ATOM 1454 N N . ALA A 1 197 ? -17.016 12.722 6.586 1.00 83.44 197 ALA A N 1
ATOM 1455 C CA . ALA A 1 197 ? -15.654 12.214 6.415 1.00 83.44 197 ALA A CA 1
ATOM 1456 C C . ALA A 1 197 ? -15.315 11.812 4.972 1.00 83.44 197 ALA A C 1
ATOM 1458 O O . ALA A 1 197 ? -16.191 11.522 4.151 1.00 83.44 197 ALA A O 1
ATOM 1459 N N . THR A 1 198 ? -14.014 11.718 4.699 1.00 88.56 198 THR A N 1
ATOM 1460 C CA . THR A 1 198 ? -13.492 10.985 3.544 1.00 88.56 198 THR A CA 1
ATOM 1461 C C . THR A 1 198 ? -13.573 9.486 3.839 1.00 88.56 198 THR A C 1
ATOM 1463 O O . THR A 1 198 ? -12.994 9.023 4.819 1.00 88.56 198 THR A O 1
ATOM 1466 N N . PHE A 1 199 ? -14.268 8.718 2.999 1.00 87.94 199 PHE A N 1
ATOM 1467 C CA . PHE A 1 199 ? -14.352 7.259 3.129 1.00 87.94 199 PHE A CA 1
ATOM 1468 C C . PHE A 1 199 ? -13.688 6.584 1.932 1.00 87.94 199 PHE A C 1
ATOM 1470 O O . PHE A 1 199 ? -14.155 6.751 0.809 1.00 87.94 199 PHE A O 1
ATOM 1477 N N . ASN A 1 200 ? -12.664 5.774 2.185 1.00 90.75 200 ASN A N 1
ATOM 1478 C CA . ASN A 1 200 ? -12.000 4.945 1.184 1.00 90.75 200 ASN A CA 1
ATOM 1479 C C . ASN A 1 200 ? -12.355 3.481 1.461 1.00 90.75 200 ASN A C 1
ATOM 1481 O O . ASN A 1 200 ? -11.858 2.879 2.415 1.00 90.75 200 ASN A O 1
ATOM 1485 N N . ILE A 1 201 ? -13.267 2.915 0.672 1.00 90.56 201 ILE A N 1
ATOM 1486 C CA . ILE A 1 201 ? -13.791 1.562 0.900 1.00 90.56 201 ILE A CA 1
ATOM 1487 C C . ILE A 1 201 ? -13.233 0.622 -0.160 1.00 90.56 201 ILE A C 1
ATOM 1489 O O . ILE A 1 201 ? -13.673 0.631 -1.308 1.00 90.56 201 ILE A O 1
ATOM 1493 N N . TYR A 1 202 ? -12.275 -0.208 0.234 1.00 89.69 202 TYR A N 1
ATOM 1494 C CA . TYR A 1 202 ? -11.626 -1.183 -0.637 1.00 89.69 202 TYR A CA 1
ATOM 1495 C C . TYR A 1 202 ? -12.293 -2.558 -0.596 1.00 89.69 202 TYR A C 1
ATOM 1497 O O . TYR A 1 202 ? -12.205 -3.313 -1.562 1.00 89.69 202 TYR A O 1
ATOM 1505 N N . GLY A 1 203 ? -12.999 -2.869 0.493 1.00 89.81 203 GLY A N 1
ATOM 1506 C CA . GLY A 1 203 ? -13.671 -4.147 0.682 1.00 89.81 203 GLY A CA 1
ATOM 1507 C C . GLY A 1 203 ? -14.667 -4.148 1.840 1.00 89.81 203 GLY A C 1
ATOM 1508 O O . GLY A 1 203 ? -15.109 -3.111 2.332 1.00 89.81 203 GLY A O 1
ATOM 1509 N N . GLY A 1 204 ? -15.035 -5.353 2.275 1.00 91.06 204 GLY A N 1
ATOM 1510 C CA . GLY A 1 204 ? -15.905 -5.577 3.428 1.00 91.06 204 GLY A CA 1
ATOM 1511 C C . GLY A 1 204 ? -17.378 -5.815 3.090 1.00 91.06 204 GLY A C 1
ATOM 1512 O O . GLY A 1 204 ? -17.838 -5.667 1.958 1.00 91.06 204 GLY A O 1
ATOM 1513 N N . THR A 1 205 ? -18.131 -6.247 4.099 1.00 91.56 205 THR A N 1
ATOM 1514 C CA . THR A 1 205 ? -19.560 -6.552 3.991 1.00 91.56 205 THR A CA 1
ATOM 1515 C C . THR A 1 205 ? -20.355 -5.712 4.973 1.00 91.56 205 THR A C 1
ATOM 1517 O O . THR A 1 205 ? -20.196 -5.837 6.184 1.00 91.56 205 THR A O 1
ATOM 1520 N N . PHE A 1 206 ? -21.280 -4.913 4.459 1.00 88.94 206 PHE A N 1
ATOM 1521 C CA . PHE A 1 206 ? -22.101 -4.017 5.255 1.00 88.94 206 PHE A CA 1
ATOM 1522 C C . PHE A 1 206 ? -23.538 -4.545 5.329 1.00 88.94 206 PHE A C 1
ATOM 1524 O O . PHE A 1 206 ? -24.151 -4.843 4.307 1.00 88.94 206 PHE A O 1
ATOM 1531 N N . LYS A 1 207 ? -24.102 -4.680 6.532 1.00 85.81 207 LYS A N 1
ATOM 1532 C CA . LYS A 1 207 ? -25.433 -5.267 6.760 1.00 85.81 207 LYS A CA 1
ATOM 1533 C C . LYS A 1 207 ? -26.230 -4.450 7.767 1.00 85.81 207 LYS A C 1
ATOM 1535 O O . LYS A 1 207 ? -25.766 -4.201 8.873 1.00 85.81 207 LYS A O 1
ATOM 1540 N N . ASN A 1 208 ? -27.472 -4.107 7.436 1.00 78.94 208 ASN A N 1
ATOM 1541 C CA . ASN A 1 208 ? -28.440 -3.683 8.445 1.00 78.94 208 ASN A CA 1
ATOM 1542 C C . ASN A 1 208 ? -29.504 -4.776 8.601 1.00 78.94 208 ASN A C 1
ATOM 1544 O O . ASN A 1 208 ? -30.333 -4.981 7.720 1.00 78.94 208 ASN A O 1
ATOM 1548 N N . SER A 1 209 ? -29.449 -5.490 9.723 1.00 78.62 209 SER A N 1
ATOM 1549 C CA . SER A 1 209 ? -30.330 -6.625 10.027 1.00 78.62 209 SER A CA 1
ATOM 1550 C C . SER A 1 209 ? -31.776 -6.221 10.340 1.00 78.62 209 SER A C 1
ATOM 1552 O O . SER A 1 209 ? -32.673 -7.057 10.259 1.00 78.62 209 SER A O 1
ATOM 1554 N N . ALA A 1 210 ? -32.019 -4.950 10.669 1.00 74.56 210 ALA A N 1
ATOM 1555 C CA . ALA A 1 210 ? -33.341 -4.434 11.011 1.00 74.56 210 ALA A CA 1
ATOM 1556 C C . ALA A 1 210 ? -34.130 -3.905 9.798 1.00 74.56 210 ALA A C 1
ATOM 1558 O O . ALA A 1 210 ? -35.343 -3.708 9.892 1.00 74.56 210 ALA A O 1
ATOM 1559 N N . VAL A 1 211 ? -33.472 -3.682 8.656 1.00 66.56 211 VAL A N 1
ATOM 1560 C CA . VAL A 1 211 ? -34.113 -3.141 7.450 1.00 66.56 211 VAL A CA 1
ATOM 1561 C C . VAL A 1 211 ? -34.563 -4.288 6.548 1.00 66.56 211 VAL A C 1
ATOM 1563 O O . VAL A 1 211 ? -33.769 -4.919 5.859 1.00 66.56 211 VAL A O 1
ATOM 1566 N N . ALA A 1 212 ? -35.872 -4.549 6.537 1.00 55.75 212 ALA A N 1
ATOM 1567 C CA . ALA A 1 212 ? -36.472 -5.637 5.760 1.00 55.75 212 ALA A CA 1
ATOM 1568 C C . ALA A 1 212 ? -36.621 -5.336 4.250 1.00 55.75 212 ALA A C 1
ATOM 1570 O O . ALA A 1 212 ? -36.917 -6.252 3.484 1.00 55.75 212 ALA A O 1
ATOM 1571 N N . SER A 1 213 ? -36.445 -4.079 3.811 1.00 57.41 213 SER A N 1
ATOM 1572 C CA . SER A 1 213 ? -36.615 -3.669 2.406 1.00 57.41 213 SER A CA 1
ATOM 1573 C C . SER A 1 213 ? -35.484 -2.745 1.919 1.00 57.41 213 SER A C 1
ATOM 1575 O O . SER A 1 213 ? -35.284 -1.689 2.524 1.00 57.41 213 SER A O 1
ATOM 1577 N N . PRO A 1 214 ? -34.825 -3.051 0.780 1.00 51.06 214 PRO A N 1
ATOM 1578 C CA . PRO A 1 214 ? -33.794 -2.205 0.154 1.00 51.06 214 PRO A CA 1
ATOM 1579 C C . PRO A 1 214 ? -34.259 -0.785 -0.211 1.00 51.06 214 PRO A C 1
ATOM 1581 O O . PRO A 1 214 ? -33.446 0.109 -0.420 1.00 51.06 214 PRO A O 1
ATOM 1584 N N . SER A 1 215 ? -35.574 -0.552 -0.293 1.00 51.72 215 SER A N 1
ATOM 1585 C CA . SER A 1 215 ? -36.158 0.745 -0.661 1.00 51.72 215 SER A CA 1
ATOM 1586 C C . SER A 1 215 ? -36.040 1.823 0.427 1.00 51.72 215 SER A C 1
ATOM 1588 O O . SER A 1 215 ? -36.412 2.969 0.192 1.00 51.72 215 SER A O 1
ATOM 1590 N N . GLN A 1 216 ? -35.561 1.481 1.627 1.00 53.03 216 GLN A N 1
ATOM 1591 C CA . GLN A 1 216 ? -35.311 2.428 2.716 1.00 53.03 216 GLN A CA 1
ATOM 1592 C C . GLN A 1 216 ? -33.833 2.855 2.719 1.00 53.03 216 GLN A C 1
ATOM 1594 O O . GLN A 1 216 ? -33.075 2.528 3.628 1.00 53.03 216 GLN A O 1
ATOM 1599 N N . SER A 1 217 ? -33.424 3.613 1.695 1.00 48.91 217 SER A N 1
ATOM 1600 C CA . SER A 1 217 ? -32.037 4.073 1.480 1.00 48.91 217 SER A CA 1
ATOM 1601 C C . SER A 1 217 ? -31.453 4.947 2.605 1.00 48.91 217 SER A C 1
ATOM 1603 O O . SER A 1 217 ? -30.261 5.242 2.608 1.00 48.91 217 SER A O 1
ATOM 1605 N N . ASN A 1 218 ? -32.269 5.375 3.572 1.00 48.59 218 ASN A N 1
ATOM 1606 C CA . ASN A 1 218 ? -31.854 6.280 4.649 1.00 48.59 218 ASN A CA 1
ATOM 1607 C C . ASN A 1 218 ? -30.974 5.611 5.715 1.00 48.59 218 ASN A C 1
ATOM 1609 O O . ASN A 1 218 ? -30.256 6.312 6.429 1.00 48.59 218 ASN A O 1
ATOM 1613 N N . ALA A 1 219 ? -30.989 4.276 5.785 1.00 48.97 219 ALA A N 1
ATOM 1614 C CA . ALA A 1 219 ? -30.243 3.493 6.768 1.00 48.97 219 ALA A CA 1
ATOM 1615 C C . ALA A 1 219 ? -28.741 3.371 6.460 1.00 48.97 219 ALA A C 1
ATOM 1617 O O . ALA A 1 219 ? -28.038 2.643 7.159 1.00 48.97 219 ALA A O 1
ATOM 1618 N N . PHE A 1 220 ? -28.241 4.036 5.412 1.00 57.31 220 PHE A N 1
ATOM 1619 C CA . PHE A 1 220 ? -26.849 3.871 5.010 1.00 57.31 220 PHE A CA 1
ATOM 1620 C C . PHE A 1 220 ? -26.078 5.107 4.588 1.00 57.31 220 PHE A C 1
ATOM 1622 O O . PHE A 1 220 ? -24.867 4.961 4.511 1.00 57.31 220 PHE A O 1
ATOM 1629 N N . ASN A 1 221 ? -26.681 6.288 4.369 1.00 54.38 221 ASN A N 1
ATOM 1630 C CA . ASN A 1 221 ? -25.866 7.390 3.854 1.00 54.38 221 ASN A CA 1
ATOM 1631 C C . ASN A 1 221 ? -26.153 8.818 4.303 1.00 54.38 221 ASN A C 1
ATOM 1633 O O . ASN A 1 221 ? -27.243 9.357 4.112 1.00 54.38 221 ASN A O 1
ATOM 1637 N N . SER A 1 222 ? -25.071 9.443 4.779 1.00 53.06 222 SER A N 1
ATOM 1638 C CA . SER A 1 222 ? -24.548 10.698 4.227 1.00 53.06 222 SER A CA 1
ATOM 1639 C C . SER A 1 222 ? -23.122 10.504 3.674 1.00 53.06 222 SER A C 1
ATOM 1641 O O . SER A 1 222 ? -22.309 11.388 3.883 1.00 53.06 222 SER A O 1
ATOM 1643 N N . LEU A 1 223 ? -22.763 9.385 3.009 1.00 63.69 223 LEU A N 1
ATOM 1644 C CA . LEU A 1 223 ? -21.488 9.361 2.267 1.00 63.69 223 LEU A CA 1
ATOM 1645 C C . LEU A 1 223 ? -21.510 10.539 1.293 1.00 63.69 223 LEU A C 1
ATOM 1647 O O . LEU A 1 223 ? -22.327 10.594 0.367 1.00 63.69 223 LEU A O 1
ATOM 1651 N N . ASN A 1 224 ? -20.657 11.518 1.562 1.00 65.75 224 ASN A N 1
ATOM 1652 C CA . ASN A 1 224 ? -20.534 12.690 0.730 1.00 65.75 224 ASN A CA 1
ATOM 1653 C C . ASN A 1 224 ? -19.951 12.223 -0.605 1.00 65.75 224 ASN A C 1
ATOM 1655 O O . ASN A 1 224 ? -18.804 11.779 -0.663 1.00 65.75 224 ASN A O 1
ATOM 1659 N N . ALA A 1 225 ? -20.756 12.280 -1.669 1.00 60.19 225 ALA A N 1
ATOM 1660 C CA . ALA A 1 225 ? -20.372 11.781 -2.989 1.00 60.19 225 ALA A CA 1
ATOM 1661 C C . ALA A 1 225 ? -19.105 12.444 -3.544 1.00 60.19 225 ALA A C 1
ATOM 1663 O O . ALA A 1 225 ? -18.415 11.844 -4.357 1.00 60.19 225 ALA A O 1
ATOM 1664 N N . ASN A 1 226 ? -18.754 13.633 -3.049 1.00 66.62 226 ASN A N 1
ATOM 1665 C CA . ASN A 1 226 ? -17.542 14.337 -3.455 1.00 66.62 226 ASN A CA 1
ATOM 1666 C C . ASN A 1 226 ? -16.280 13.857 -2.718 1.00 66.62 226 ASN A C 1
ATOM 1668 O O . ASN A 1 226 ? -15.207 14.399 -2.959 1.00 66.62 226 ASN A O 1
ATOM 1672 N N . ARG A 1 227 ? -16.402 12.926 -1.762 1.00 75.38 227 ARG A N 1
ATOM 1673 C CA . ARG A 1 227 ? -15.324 12.571 -0.820 1.00 75.38 227 ARG A CA 1
ATOM 1674 C C . ARG A 1 227 ? -15.234 11.091 -0.472 1.00 75.38 227 ARG A C 1
ATOM 1676 O O . ARG A 1 227 ? -14.367 10.697 0.297 1.00 75.38 227 ARG A O 1
ATOM 1683 N N . SER A 1 228 ? -16.179 10.294 -0.950 1.00 81.38 228 SER A N 1
ATOM 1684 C CA . SER A 1 228 ? -16.245 8.868 -0.653 1.00 81.38 228 SER A CA 1
ATOM 1685 C C . SER A 1 228 ? -15.963 8.082 -1.918 1.00 81.38 228 SER A C 1
ATOM 1687 O O . SER A 1 228 ? -16.709 8.213 -2.890 1.00 81.38 228 SER A O 1
ATOM 1689 N N . GLU A 1 229 ? -14.920 7.265 -1.875 1.00 85.75 229 GLU A N 1
ATOM 1690 C CA . GLU A 1 229 ? -14.433 6.460 -2.986 1.00 85.75 229 GLU A CA 1
ATOM 1691 C C . GLU A 1 229 ? -14.612 4.976 -2.649 1.00 85.75 229 GLU A C 1
ATOM 1693 O O . GLU A 1 229 ? -14.183 4.500 -1.593 1.00 85.75 229 GLU A O 1
ATOM 1698 N N . ILE A 1 230 ? -15.287 4.238 -3.533 1.00 86.25 230 ILE A N 1
ATOM 1699 C CA . ILE A 1 230 ? -15.543 2.804 -3.364 1.00 86.25 230 ILE A CA 1
ATOM 1700 C C . ILE A 1 230 ? -14.805 2.026 -4.452 1.00 86.25 230 ILE A C 1
ATOM 1702 O O . ILE A 1 230 ? -15.121 2.140 -5.637 1.00 86.25 230 ILE A O 1
ATOM 1706 N N . TYR A 1 231 ? -13.866 1.193 -4.011 1.00 86.56 231 TYR A N 1
ATOM 1707 C CA . TYR A 1 231 ? -13.047 0.290 -4.820 1.00 86.56 231 TYR A CA 1
ATOM 1708 C C . TYR A 1 231 ? -13.469 -1.181 -4.673 1.00 86.56 231 TYR A C 1
ATOM 1710 O O . TYR A 1 231 ? -13.057 -2.026 -5.464 1.00 86.56 231 TYR A O 1
ATOM 1718 N N . GLY A 1 232 ? -14.304 -1.499 -3.679 1.00 87.56 232 GLY A N 1
ATOM 1719 C CA . GLY A 1 232 ? -14.846 -2.840 -3.475 1.00 87.56 232 GLY A CA 1
ATOM 1720 C C . GLY A 1 232 ? -15.819 -2.926 -2.299 1.00 87.56 232 GLY A C 1
ATOM 1721 O O . GLY A 1 232 ? -16.029 -1.962 -1.565 1.00 87.56 232 GLY A O 1
ATOM 1722 N N . GLY A 1 233 ? -16.439 -4.096 -2.127 1.00 88.94 233 GLY A N 1
ATOM 1723 C CA . GLY A 1 233 ? -17.278 -4.421 -0.969 1.00 88.94 233 GLY A CA 1
ATOM 1724 C C . GLY A 1 233 ? -18.711 -4.821 -1.320 1.00 88.94 233 GLY A C 1
ATOM 1725 O O . GLY A 1 233 ? -19.129 -4.806 -2.476 1.00 88.94 233 GLY A O 1
ATOM 1726 N N . THR A 1 234 ? -19.479 -5.219 -0.306 1.00 89.69 234 THR A N 1
ATOM 1727 C CA . THR A 1 234 ? -20.876 -5.657 -0.446 1.00 89.69 234 THR A CA 1
ATOM 1728 C C . THR A 1 234 ? -21.808 -4.806 0.412 1.00 89.69 234 THR A C 1
ATOM 1730 O O . THR A 1 234 ? -21.671 -4.753 1.634 1.00 89.69 234 THR A O 1
ATOM 1733 N N . PHE A 1 235 ? -22.791 -4.178 -0.228 1.00 86.19 235 PHE A N 1
ATOM 1734 C CA . PHE A 1 235 ? -23.651 -3.130 0.316 1.00 86.19 235 PHE A CA 1
ATOM 1735 C C . PHE A 1 235 ? -25.132 -3.499 0.164 1.00 86.19 235 PHE A C 1
ATOM 1737 O O . PHE A 1 235 ? -25.511 -4.107 -0.829 1.00 86.19 235 PHE A O 1
ATOM 1744 N N . PRO A 1 236 ? -26.025 -3.112 1.083 1.00 78.75 236 PRO A N 1
ATOM 1745 C CA . PRO A 1 236 ? -27.461 -3.384 0.955 1.00 78.75 236 PRO A CA 1
ATOM 1746 C C . PRO A 1 236 ? -28.206 -2.351 0.083 1.00 78.75 236 PRO A C 1
ATOM 1748 O O . PRO A 1 236 ? -29.435 -2.305 0.072 1.00 78.75 236 PRO A O 1
ATOM 1751 N N . PHE A 1 237 ? -27.475 -1.487 -0.626 1.00 76.81 237 PHE A N 1
ATOM 1752 C CA . PHE A 1 237 ? -27.976 -0.427 -1.504 1.00 76.81 237 PHE A CA 1
ATOM 1753 C C . PHE A 1 237 ? -27.016 -0.251 -2.684 1.00 76.81 237 PHE A C 1
ATOM 1755 O O . PHE A 1 237 ? -25.874 -0.696 -2.605 1.00 76.81 237 PHE A O 1
ATOM 1762 N N . SER A 1 238 ? -27.465 0.394 -3.764 1.00 81.56 238 SER A N 1
ATOM 1763 C CA . SER A 1 238 ? -26.611 0.627 -4.933 1.00 81.56 238 SER A CA 1
ATOM 1764 C C . SER A 1 238 ? -25.533 1.675 -4.622 1.00 81.56 238 SER A C 1
ATOM 1766 O O . SER A 1 238 ? -25.892 2.821 -4.342 1.00 81.56 238 SER A O 1
ATOM 1768 N N . PRO A 1 239 ? -24.235 1.333 -4.708 1.00 78.88 239 PRO A N 1
ATOM 1769 C CA . PRO A 1 239 ? -23.136 2.269 -4.472 1.00 78.88 239 PRO A CA 1
ATOM 1770 C C . PRO A 1 239 ? -22.745 3.069 -5.727 1.00 78.88 239 PRO A C 1
ATOM 1772 O O . PRO A 1 239 ? -21.755 3.790 -5.701 1.00 78.88 239 PRO A O 1
ATOM 1775 N N . ALA A 1 240 ? -23.496 2.953 -6.831 1.00 75.62 240 ALA A N 1
ATOM 1776 C CA . ALA A 1 240 ? -23.071 3.396 -8.163 1.00 75.62 240 ALA A CA 1
ATOM 1777 C C . ALA A 1 240 ? -22.630 4.871 -8.263 1.00 75.62 240 ALA A C 1
ATOM 1779 O O . ALA A 1 240 ? -21.763 5.182 -9.070 1.00 75.62 240 ALA A O 1
ATOM 1780 N N . SER A 1 241 ? -23.183 5.779 -7.449 1.00 73.62 241 SER A N 1
ATOM 1781 C CA . SER A 1 241 ? -22.791 7.200 -7.430 1.00 73.62 241 SER A CA 1
ATOM 1782 C C . SER A 1 241 ? -21.431 7.482 -6.783 1.00 73.62 241 SER A C 1
ATOM 1784 O O . SER A 1 241 ? -20.944 8.602 -6.880 1.00 73.62 241 SER A O 1
ATOM 1786 N N . ASN A 1 242 ? -20.852 6.503 -6.089 1.00 73.31 242 ASN A N 1
ATOM 1787 C CA . ASN A 1 242 ? -19.624 6.625 -5.298 1.00 73.31 242 ASN A CA 1
ATOM 1788 C C . ASN A 1 242 ? -18.486 5.740 -5.832 1.00 73.31 242 ASN A C 1
ATOM 1790 O O . ASN A 1 242 ? -17.423 5.654 -5.220 1.00 73.31 242 ASN A O 1
ATOM 1794 N N . ILE A 1 243 ? -18.712 5.060 -6.957 1.00 75.44 243 ILE A N 1
ATOM 1795 C CA . ILE A 1 243 ? -17.687 4.263 -7.626 1.00 75.44 243 ILE A CA 1
ATOM 1796 C C . ILE A 1 243 ? -16.916 5.199 -8.537 1.00 75.44 243 ILE A C 1
ATOM 1798 O O . ILE A 1 243 ? -17.426 5.664 -9.555 1.00 75.44 243 ILE A O 1
ATOM 1802 N N . THR A 1 244 ? -15.694 5.499 -8.130 1.00 64.56 244 THR A N 1
ATOM 1803 C CA . THR A 1 244 ? -14.810 6.443 -8.814 1.00 64.56 244 THR A CA 1
ATOM 1804 C C . THR A 1 244 ? -13.979 5.787 -9.910 1.00 64.56 244 THR A C 1
ATOM 1806 O O . THR A 1 244 ? -13.488 6.482 -10.796 1.00 64.56 244 THR A O 1
ATOM 1809 N N . SER A 1 245 ? -13.841 4.458 -9.892 1.00 66.31 245 SER A N 1
ATOM 1810 C CA . SER A 1 245 ? -12.980 3.732 -10.822 1.00 66.31 245 SER A CA 1
ATOM 1811 C C . SER A 1 245 ? -13.760 3.072 -11.963 1.00 66.31 245 SER A C 1
ATOM 1813 O O . SER A 1 245 ? -14.707 2.315 -11.737 1.00 66.31 245 SER A O 1
ATOM 1815 N N . SER A 1 246 ? -13.294 3.288 -13.198 1.00 71.19 246 SER A N 1
ATOM 1816 C CA . SER A 1 246 ? -13.671 2.488 -14.375 1.00 71.19 246 SER A CA 1
ATOM 1817 C C . SER A 1 246 ? -13.315 1.008 -14.233 1.00 71.19 246 SER A C 1
ATOM 1819 O O . SER A 1 246 ? -13.809 0.182 -15.005 1.00 71.19 246 SER A O 1
ATOM 1821 N N . ASP A 1 247 ? -12.483 0.677 -13.249 1.00 73.56 247 ASP A N 1
ATOM 1822 C CA . ASP A 1 247 ? -11.875 -0.633 -13.049 1.00 73.56 247 ASP A CA 1
ATOM 1823 C C . ASP A 1 247 ? -12.673 -1.463 -12.036 1.00 73.56 247 ASP A C 1
ATOM 1825 O O . ASP A 1 247 ? -12.193 -2.481 -11.546 1.00 73.56 247 ASP A O 1
ATOM 1829 N N . CYS A 1 248 ? -13.893 -1.032 -11.708 1.00 84.25 248 CYS A N 1
ATOM 1830 C CA . CYS A 1 248 ? -14.838 -1.753 -10.865 1.00 84.25 248 CYS A CA 1
ATOM 1831 C C . CYS A 1 248 ? -16.133 -2.059 -11.624 1.00 84.25 248 CYS A C 1
ATOM 1833 O O . CYS A 1 248 ? -16.554 -1.328 -12.523 1.00 84.25 248 CYS A O 1
ATOM 1835 N N . GLU A 1 249 ? -16.795 -3.136 -11.220 1.00 88.31 249 GLU A N 1
ATOM 1836 C CA . GLU A 1 249 ? -18.122 -3.530 -11.679 1.00 88.31 249 GLU A CA 1
ATOM 1837 C C . GLU A 1 249 ? -19.085 -3.627 -10.503 1.00 88.31 249 GLU A C 1
ATOM 1839 O O . GLU A 1 249 ? -18.702 -3.978 -9.386 1.00 88.31 249 GLU A O 1
ATOM 1844 N N . VAL A 1 250 ? -20.357 -3.326 -10.767 1.00 89.06 250 VAL A N 1
ATOM 1845 C CA . VAL A 1 250 ? -21.442 -3.492 -9.798 1.00 89.06 250 VAL A CA 1
ATOM 1846 C C . VAL A 1 250 ? -22.333 -4.624 -10.250 1.00 89.06 250 VAL A C 1
ATOM 1848 O O . VAL A 1 250 ? -22.934 -4.562 -11.322 1.00 89.06 250 VAL A O 1
ATOM 1851 N N . SER A 1 251 ? -22.488 -5.619 -9.389 1.00 90.50 251 SER A N 1
ATOM 1852 C CA . SER A 1 251 ? -23.500 -6.658 -9.542 1.00 90.50 251 SER A CA 1
ATOM 1853 C C . SER A 1 251 ? -24.521 -6.566 -8.412 1.00 90.50 251 SER A C 1
ATOM 1855 O O . SER A 1 251 ? -24.218 -6.097 -7.317 1.00 90.50 251 SER A O 1
ATOM 1857 N N . GLN A 1 252 ? -25.755 -6.995 -8.672 1.00 89.25 252 GLN A N 1
ATOM 1858 C CA . GLN A 1 252 ? -26.790 -7.113 -7.648 1.00 89.25 252 GLN A CA 1
ATOM 1859 C C . GLN A 1 252 ? -27.146 -8.589 -7.459 1.00 89.25 252 GLN A C 1
ATOM 1861 O O . GLN A 1 252 ? -27.502 -9.272 -8.419 1.00 89.25 252 GLN A O 1
ATOM 1866 N N . ASN A 1 253 ? -27.098 -9.069 -6.217 1.00 84.25 253 ASN A N 1
ATOM 1867 C CA . ASN A 1 253 ? -27.517 -10.412 -5.836 1.00 84.25 253 ASN A CA 1
ATOM 1868 C C . ASN A 1 253 ? -28.543 -10.337 -4.695 1.00 84.25 253 ASN A C 1
ATOM 1870 O O . ASN A 1 253 ? -28.217 -10.064 -3.536 1.00 84.25 253 ASN A O 1
ATOM 1874 N N . GLY A 1 254 ? -29.815 -10.546 -5.037 1.00 85.69 254 GLY A N 1
ATOM 1875 C CA . GLY A 1 254 ? -30.929 -10.353 -4.112 1.00 85.69 254 GLY A CA 1
ATOM 1876 C C . GLY A 1 254 ? -31.004 -8.906 -3.615 1.00 85.69 254 GLY A C 1
ATOM 1877 O O . GLY A 1 254 ? -31.175 -7.972 -4.400 1.00 85.69 254 GLY A O 1
ATOM 1878 N N . ASN A 1 255 ? -30.872 -8.730 -2.300 1.00 80.25 255 ASN A N 1
ATOM 1879 C CA . ASN A 1 255 ? -30.944 -7.426 -1.633 1.00 80.25 255 ASN A CA 1
ATOM 1880 C C . ASN A 1 255 ? -29.572 -6.758 -1.443 1.00 80.25 255 ASN A C 1
ATOM 1882 O O . ASN A 1 255 ? -29.499 -5.716 -0.796 1.00 80.25 255 ASN A O 1
ATOM 1886 N N . MET A 1 256 ? -28.501 -7.356 -1.971 1.00 84.38 256 MET A N 1
ATOM 1887 C CA . MET A 1 256 ? -27.141 -6.837 -1.852 1.00 84.38 256 MET A CA 1
ATOM 1888 C C . MET A 1 256 ? -26.600 -6.425 -3.221 1.00 84.38 256 MET A C 1
ATOM 1890 O O . MET A 1 256 ? -26.879 -7.067 -4.232 1.00 84.38 256 MET A O 1
ATOM 1894 N N . TYR A 1 257 ? -25.800 -5.371 -3.228 1.00 86.69 257 TYR A N 1
ATOM 1895 C CA . TYR A 1 257 ? -24.978 -4.908 -4.332 1.00 86.69 257 TYR A CA 1
ATOM 1896 C C . TYR A 1 257 ? -23.527 -5.192 -3.982 1.00 86.69 257 TYR A C 1
ATOM 1898 O O . TYR A 1 257 ? -23.080 -4.864 -2.885 1.00 86.69 257 TYR A O 1
ATOM 1906 N N . THR A 1 258 ? -22.788 -5.777 -4.906 1.00 90.06 258 THR A N 1
ATOM 1907 C CA . THR A 1 258 ? -21.370 -6.063 -4.734 1.00 90.06 258 THR A CA 1
ATOM 1908 C C . THR A 1 258 ? -20.593 -5.238 -5.744 1.00 90.06 258 THR A C 1
ATOM 1910 O O . THR A 1 258 ? -20.890 -5.285 -6.938 1.00 90.06 258 THR A O 1
ATOM 1913 N N . VAL A 1 259 ? -19.626 -4.471 -5.244 1.00 88.75 259 VAL A N 1
ATOM 1914 C CA . VAL A 1 259 ? -18.601 -3.807 -6.047 1.00 88.75 259 VAL A CA 1
ATOM 1915 C C . VAL A 1 259 ? -17.397 -4.731 -6.084 1.00 88.75 259 VAL A C 1
ATOM 1917 O O . VAL A 1 259 ? -16.847 -5.078 -5.036 1.00 88.75 259 VAL A O 1
ATOM 1920 N N . THR A 1 260 ? -17.009 -5.143 -7.283 1.00 88.69 260 THR A N 1
ATOM 1921 C CA . THR A 1 260 ? -15.864 -6.026 -7.503 1.00 88.69 260 THR A CA 1
ATOM 1922 C C . THR A 1 260 ? -14.907 -5.350 -8.479 1.00 88.69 260 THR A C 1
ATOM 1924 O O . THR A 1 260 ? -15.361 -4.865 -9.517 1.00 88.69 260 THR A O 1
ATOM 1927 N N . PRO A 1 261 ? -13.600 -5.300 -8.186 1.00 84.25 261 PRO A N 1
ATOM 1928 C CA . PRO A 1 261 ? -12.606 -4.909 -9.176 1.00 84.25 261 PRO A CA 1
ATOM 1929 C C . PRO A 1 261 ? -12.694 -5.803 -10.417 1.00 84.25 261 PRO A C 1
ATOM 1931 O O . PRO A 1 261 ? -12.774 -7.022 -10.285 1.00 84.25 261 PRO A O 1
ATOM 1934 N N . LYS A 1 262 ? -12.629 -5.223 -11.618 1.00 81.81 262 LYS A N 1
ATOM 1935 C CA . LYS A 1 262 ? -12.602 -5.970 -12.889 1.00 81.81 262 LYS A CA 1
ATOM 1936 C C . LYS A 1 262 ? -11.438 -6.953 -12.949 1.00 81.81 262 LYS A C 1
ATOM 1938 O O . LYS A 1 262 ? -11.598 -8.072 -13.417 1.00 81.81 262 LYS A O 1
ATOM 1943 N N . ASN A 1 263 ? -10.296 -6.525 -12.417 1.00 74.81 263 ASN A N 1
ATOM 1944 C CA . ASN A 1 263 ? -9.058 -7.289 -12.333 1.00 74.81 263 ASN A CA 1
ATOM 1945 C C . ASN A 1 263 ? -8.607 -7.330 -10.867 1.00 74.81 263 ASN A C 1
ATOM 1947 O O . ASN A 1 263 ? -7.701 -6.599 -10.473 1.00 74.81 263 ASN A O 1
ATOM 1951 N N . ALA A 1 264 ? -9.297 -8.119 -10.038 1.00 71.06 264 ALA A N 1
ATOM 1952 C CA . ALA A 1 264 ? -8.993 -8.285 -8.612 1.00 71.06 264 ALA A CA 1
ATOM 1953 C C . ALA A 1 264 ? -7.739 -9.156 -8.398 1.00 71.06 264 ALA A C 1
ATOM 1955 O O . ALA A 1 264 ? -7.831 -10.244 -7.843 1.00 71.06 264 ALA A O 1
ATOM 1956 N N . VAL A 1 265 ? -6.591 -8.682 -8.881 1.00 83.88 265 VAL A N 1
ATOM 1957 C CA . VAL A 1 265 ? -5.304 -9.400 -8.861 1.00 83.88 265 VAL A CA 1
ATOM 1958 C C . VAL A 1 265 ? -4.176 -8.585 -8.222 1.00 83.88 265 VAL A C 1
ATOM 1960 O O . VAL A 1 265 ? -3.045 -9.050 -8.160 1.00 83.88 265 VAL A O 1
ATOM 1963 N N . PHE A 1 266 ? -4.452 -7.355 -7.777 1.00 91.31 266 PHE A N 1
ATOM 1964 C CA . PHE A 1 266 ? -3.462 -6.500 -7.120 1.00 91.31 266 PHE A CA 1
ATOM 1965 C C . PHE A 1 266 ? -3.633 -6.611 -5.609 1.00 91.31 266 PHE A C 1
ATOM 1967 O O . PHE A 1 266 ? -4.619 -6.115 -5.056 1.00 91.31 266 PHE A O 1
ATOM 1974 N N . ASN A 1 267 ? -2.692 -7.284 -4.959 1.00 92.81 267 ASN A N 1
ATOM 1975 C CA . ASN A 1 267 ? -2.634 -7.455 -3.518 1.00 92.81 267 ASN A CA 1
ATOM 1976 C C . ASN A 1 267 ? -1.729 -6.387 -2.888 1.00 92.81 267 ASN A C 1
ATOM 1978 O O . ASN A 1 267 ? -0.600 -6.208 -3.323 1.00 92.81 267 ASN A O 1
ATOM 1982 N N . VAL A 1 268 ? -2.208 -5.669 -1.877 1.00 92.88 268 VAL A N 1
ATOM 1983 C CA . VAL A 1 268 ? -1.379 -4.779 -1.051 1.00 92.88 268 VAL A CA 1
ATOM 1984 C C . VAL A 1 268 ? -0.931 -5.586 0.163 1.00 92.88 268 VAL A C 1
ATOM 1986 O O . VAL A 1 268 ? -1.757 -5.899 1.025 1.00 92.88 268 VAL A O 1
ATOM 1989 N N . GLU A 1 269 ? 0.345 -5.978 0.181 1.00 89.44 269 GLU A N 1
ATOM 1990 C CA . GLU A 1 269 ? 0.860 -7.067 1.027 1.00 89.44 269 GLU A CA 1
ATOM 1991 C C . GLU A 1 269 ? 0.664 -6.800 2.524 1.00 89.44 269 GLU A C 1
ATOM 1993 O O . GLU A 1 269 ? 0.200 -7.668 3.261 1.00 89.44 269 GLU A O 1
ATOM 1998 N N . ASP A 1 270 ? 0.947 -5.579 2.973 1.00 83.81 270 ASP A N 1
ATOM 1999 C CA . ASP A 1 270 ? 0.825 -5.172 4.374 1.00 83.81 270 ASP A CA 1
ATOM 2000 C C . ASP A 1 270 ? -0.633 -4.992 4.832 1.00 83.81 270 ASP A C 1
ATOM 2002 O O . ASP A 1 270 ? -0.898 -4.883 6.030 1.00 83.81 270 ASP A O 1
ATOM 2006 N N . LYS A 1 271 ? -1.588 -4.980 3.892 1.00 86.81 271 LYS A N 1
ATOM 2007 C CA . LYS A 1 271 ? -3.023 -4.792 4.157 1.00 86.81 271 LYS A CA 1
ATOM 2008 C C . LYS A 1 271 ? -3.866 -6.054 3.957 1.00 86.81 271 LYS A C 1
ATOM 2010 O O . LYS A 1 271 ? -5.067 -5.999 4.224 1.00 86.81 271 LYS A O 1
ATOM 2015 N N . ASP A 1 272 ? -3.277 -7.145 3.455 1.00 86.69 272 ASP A N 1
ATOM 2016 C CA . ASP A 1 272 ? -3.992 -8.343 2.971 1.00 86.69 272 ASP A CA 1
ATOM 2017 C C . ASP A 1 272 ? -5.207 -7.976 2.089 1.00 86.69 272 ASP A C 1
ATOM 2019 O O . ASP A 1 272 ? -6.320 -8.497 2.205 1.00 86.69 272 ASP A O 1
ATOM 2023 N N . LEU A 1 273 ? -5.011 -6.974 1.226 1.00 88.38 273 LEU A N 1
ATOM 2024 C CA . LEU A 1 273 ? -6.070 -6.366 0.430 1.00 88.38 273 LEU A CA 1
ATOM 2025 C C . LEU A 1 273 ? -5.885 -6.725 -1.037 1.00 88.38 273 LEU A C 1
ATOM 2027 O O . LEU A 1 273 ? -4.961 -6.229 -1.667 1.00 88.38 273 LEU A O 1
ATOM 2031 N N . THR A 1 274 ? -6.825 -7.472 -1.618 1.00 87.81 274 THR A N 1
ATOM 2032 C CA . THR A 1 274 ? -6.888 -7.670 -3.076 1.00 87.81 274 THR A CA 1
ATOM 2033 C C . THR A 1 274 ? -7.907 -6.715 -3.696 1.00 87.81 274 THR A C 1
ATOM 2035 O O . THR A 1 274 ? -9.089 -6.755 -3.350 1.00 87.81 274 THR A O 1
ATOM 2038 N N . THR A 1 275 ? -7.469 -5.834 -4.599 1.00 88.38 275 THR A N 1
ATOM 2039 C CA . THR A 1 275 ? -8.307 -4.750 -5.138 1.00 88.38 275 THR A CA 1
ATOM 2040 C C . THR A 1 275 ? -7.962 -4.379 -6.594 1.00 88.38 275 THR A C 1
ATOM 2042 O O . THR A 1 275 ? -7.188 -5.062 -7.260 1.00 88.38 275 THR A O 1
ATOM 2045 N N . SER A 1 276 ? -8.599 -3.329 -7.124 1.00 87.31 276 SER A N 1
ATOM 2046 C CA . SER A 1 276 ? -8.253 -2.714 -8.417 1.00 87.31 276 SER A CA 1
ATOM 2047 C C . SER A 1 276 ? -6.905 -1.995 -8.338 1.00 87.31 276 SER A C 1
ATOM 2049 O O . SER A 1 276 ? -6.478 -1.614 -7.254 1.00 87.31 276 SER A O 1
ATOM 2051 N N . TRP A 1 277 ? -6.269 -1.712 -9.477 1.00 89.38 277 TRP A N 1
ATOM 2052 C CA . TRP A 1 277 ? -5.012 -0.952 -9.502 1.00 89.38 277 TRP A CA 1
ATOM 2053 C C . TRP A 1 277 ? -5.105 0.393 -8.762 1.00 89.38 277 TRP A C 1
ATOM 2055 O O . TRP A 1 277 ? -4.281 0.684 -7.898 1.00 89.38 277 TRP A O 1
ATOM 2065 N N . LEU A 1 278 ? -6.139 1.196 -9.045 1.00 87.31 278 LEU A N 1
ATOM 2066 C CA . LEU A 1 278 ? -6.332 2.478 -8.361 1.00 87.31 278 LEU A CA 1
ATOM 2067 C C . LEU A 1 278 ? -6.563 2.290 -6.854 1.00 87.31 278 LEU A C 1
ATOM 2069 O O . LEU A 1 278 ? -6.024 3.051 -6.055 1.00 87.31 278 LEU A O 1
ATOM 2073 N N . GLY A 1 279 ? -7.319 1.257 -6.467 1.00 88.62 279 GLY A N 1
ATOM 2074 C CA . GLY A 1 279 ? -7.487 0.888 -5.062 1.00 88.62 279 GLY A CA 1
ATOM 2075 C C . GLY A 1 279 ? -6.152 0.543 -4.398 1.00 88.62 279 GLY A C 1
ATOM 2076 O O . GLY A 1 279 ? -5.872 1.033 -3.309 1.00 88.62 279 GLY A O 1
ATOM 2077 N N . ALA A 1 280 ? -5.300 -0.232 -5.072 1.00 91.38 280 ALA A N 1
ATOM 2078 C CA . ALA A 1 280 ? -3.995 -0.631 -4.559 1.00 91.38 280 ALA A CA 1
ATOM 2079 C C . ALA A 1 280 ? -3.063 0.579 -4.388 1.00 91.38 280 ALA A C 1
ATOM 2081 O O . ALA A 1 280 ? -2.458 0.733 -3.335 1.00 91.38 280 ALA A O 1
ATOM 2082 N N . LEU A 1 281 ? -3.028 1.502 -5.356 1.00 90.31 281 LEU A N 1
ATOM 2083 C CA . LEU A 1 281 ? -2.243 2.742 -5.259 1.00 90.31 281 LEU A CA 1
ATOM 2084 C C . LEU A 1 281 ? -2.697 3.676 -4.130 1.00 90.31 281 LEU A C 1
ATOM 2086 O O . LEU A 1 281 ? -1.886 4.359 -3.500 1.00 90.31 281 LEU A O 1
ATOM 2090 N N . LYS A 1 282 ? -4.005 3.741 -3.872 1.00 88.88 282 LYS A N 1
ATOM 2091 C CA . LYS A 1 282 ? -4.535 4.524 -2.750 1.00 88.88 282 LYS A CA 1
ATOM 2092 C C . LYS A 1 282 ? -4.216 3.869 -1.407 1.00 88.88 282 LYS A C 1
ATOM 2094 O O . LYS A 1 282 ? -3.932 4.591 -0.452 1.00 88.88 282 LYS A O 1
ATOM 2099 N N . ALA A 1 283 ? -4.223 2.538 -1.358 1.00 90.19 283 ALA A N 1
ATOM 2100 C CA . ALA A 1 283 ? -4.005 1.755 -0.149 1.00 90.19 283 ALA A CA 1
ATOM 2101 C C . ALA A 1 283 ? -2.528 1.557 0.230 1.00 90.19 283 ALA A C 1
ATOM 2103 O O . ALA A 1 283 ? -2.252 1.481 1.424 1.00 90.19 283 ALA A O 1
ATOM 2104 N N . VAL A 1 284 ? -1.608 1.473 -0.739 1.00 92.38 284 VAL A N 1
ATOM 2105 C CA . VAL A 1 284 ? -0.179 1.231 -0.477 1.00 92.38 284 VAL A CA 1
ATOM 2106 C C . VAL A 1 284 ? 0.427 2.386 0.318 1.00 92.38 284 VAL A C 1
ATOM 2108 O O . VAL A 1 284 ? 0.141 3.551 0.038 1.00 92.38 284 VAL A O 1
ATOM 2111 N N . GLU A 1 285 ? 1.233 2.085 1.327 1.00 91.06 285 GLU A N 1
ATOM 2112 C CA . GLU A 1 285 ? 1.990 3.081 2.095 1.00 91.06 285 GLU A CA 1
ATOM 2113 C C . GLU A 1 285 ? 3.362 3.349 1.458 1.00 91.06 285 GLU A C 1
ATOM 2115 O O . GLU A 1 285 ? 3.747 2.680 0.498 1.00 91.06 285 GLU A O 1
ATOM 2120 N N . ASP A 1 286 ? 4.091 4.339 1.978 1.00 92.12 286 ASP A N 1
ATOM 2121 C CA . ASP A 1 286 ? 5.494 4.527 1.602 1.00 92.12 286 ASP A CA 1
ATOM 2122 C C . ASP A 1 286 ? 6.313 3.283 1.959 1.00 92.12 286 ASP A C 1
ATOM 2124 O O . ASP A 1 286 ? 6.130 2.676 3.013 1.00 92.12 286 ASP A O 1
ATOM 2128 N N . ASP A 1 287 ? 7.198 2.903 1.044 1.00 94.25 287 ASP A N 1
ATOM 2129 C CA . ASP A 1 287 ? 7.986 1.671 1.039 1.00 94.25 287 ASP A CA 1
ATOM 2130 C C . ASP A 1 287 ? 7.146 0.374 1.030 1.00 94.25 287 ASP A C 1
ATOM 2132 O O . ASP A 1 287 ? 7.685 -0.719 1.216 1.00 94.25 287 ASP A O 1
ATOM 2136 N N . GLY A 1 288 ? 5.834 0.471 0.782 1.00 95.44 288 GLY A N 1
ATOM 2137 C CA . GLY A 1 288 ? 4.932 -0.675 0.686 1.00 95.44 288 GLY A CA 1
ATOM 2138 C C . GLY A 1 288 ? 5.110 -1.495 -0.598 1.00 95.44 288 GLY A C 1
ATOM 2139 O O . GLY A 1 288 ? 5.807 -1.094 -1.534 1.00 95.44 288 GLY A O 1
ATOM 2140 N N . THR A 1 289 ? 4.426 -2.641 -0.666 1.00 96.88 289 THR A N 1
ATOM 2141 C CA . THR A 1 289 ? 4.462 -3.541 -1.831 1.00 96.88 289 THR A CA 1
ATOM 2142 C C . THR A 1 289 ? 3.060 -3.804 -2.369 1.00 96.88 289 THR A C 1
ATOM 2144 O O . THR A 1 289 ? 2.165 -4.241 -1.643 1.00 96.88 289 THR A O 1
ATOM 2147 N N . ILE A 1 290 ? 2.887 -3.595 -3.674 1.00 96.44 290 ILE A N 1
ATOM 2148 C CA . ILE A 1 290 ? 1.754 -4.097 -4.450 1.00 96.44 290 ILE A CA 1
ATOM 2149 C C . ILE A 1 290 ? 2.225 -5.353 -5.187 1.00 96.44 290 ILE A C 1
ATOM 2151 O O . ILE A 1 290 ? 3.150 -5.275 -5.991 1.00 96.44 290 ILE A O 1
ATOM 2155 N N . LYS A 1 291 ? 1.580 -6.492 -4.935 1.00 96.31 291 LYS A N 1
ATOM 2156 C CA . LYS A 1 291 ? 1.843 -7.788 -5.565 1.00 96.31 291 LYS A CA 1
ATOM 2157 C C . LYS A 1 291 ? 0.792 -8.135 -6.608 1.00 96.31 291 LYS A C 1
ATOM 2159 O O . LYS A 1 291 ? -0.399 -7.925 -6.384 1.00 96.31 291 LYS A O 1
ATOM 2164 N N . LEU A 1 292 ? 1.214 -8.702 -7.730 1.00 94.94 292 LEU A N 1
ATOM 2165 C CA . LEU A 1 292 ? 0.312 -9.352 -8.676 1.00 94.94 292 LEU A CA 1
ATOM 2166 C C . LEU A 1 292 ? 0.075 -10.803 -8.231 1.00 94.94 292 LEU A C 1
ATOM 2168 O O . LEU A 1 292 ? 1.032 -11.554 -8.102 1.00 94.94 292 LEU A O 1
ATOM 2172 N N . THR A 1 293 ? -1.175 -11.211 -8.006 1.00 93.06 293 THR A N 1
ATOM 2173 C CA . THR A 1 293 ? -1.489 -12.560 -7.489 1.00 93.06 293 THR A CA 1
ATOM 2174 C C . THR A 1 293 ? -1.636 -13.627 -8.567 1.00 93.06 293 THR A C 1
ATOM 2176 O O . THR A 1 293 ? -1.510 -14.808 -8.265 1.00 93.06 293 THR A O 1
ATOM 2179 N N . ASP A 1 294 ? -1.930 -13.223 -9.803 1.00 94.12 294 ASP A N 1
ATOM 2180 C CA . ASP A 1 294 ? -2.184 -14.111 -10.937 1.00 94.12 294 ASP A CA 1
ATOM 2181 C C . ASP A 1 294 ? -1.755 -13.445 -12.252 1.00 94.12 294 ASP A C 1
ATOM 2183 O O . ASP A 1 294 ? -1.713 -12.216 -12.358 1.00 94.12 294 ASP A O 1
ATOM 2187 N N . ASP A 1 295 ? -1.520 -14.247 -13.294 1.00 94.06 295 ASP A N 1
ATOM 2188 C CA . ASP A 1 295 ? -1.380 -13.737 -14.661 1.00 94.06 295 ASP A CA 1
ATOM 2189 C C . ASP A 1 295 ? -2.606 -12.890 -15.049 1.00 94.06 295 ASP A C 1
ATOM 2191 O O . ASP A 1 295 ? -3.751 -13.348 -14.976 1.00 94.06 295 ASP A O 1
ATOM 2195 N N . VAL A 1 296 ? -2.379 -11.661 -15.522 1.00 91.44 296 VAL A N 1
ATOM 2196 C CA . VAL A 1 296 ? -3.461 -10.725 -15.852 1.00 91.44 296 VAL A CA 1
ATOM 2197 C C . VAL A 1 296 ? -3.277 -10.096 -17.223 1.00 91.44 296 VAL A C 1
ATOM 2199 O O . VAL A 1 296 ? -2.174 -9.748 -17.640 1.00 91.44 296 VAL A O 1
ATOM 2202 N N . THR A 1 297 ? -4.392 -9.924 -17.933 1.00 90.00 297 THR A N 1
ATOM 2203 C CA . THR A 1 297 ? -4.454 -9.133 -19.163 1.00 90.00 297 THR A CA 1
ATOM 2204 C C . THR A 1 297 ? -5.268 -7.871 -18.917 1.00 90.00 297 THR A C 1
ATOM 2206 O O . THR A 1 297 ? -6.439 -7.950 -18.556 1.00 90.00 297 THR A O 1
ATOM 2209 N N . LEU A 1 298 ? -4.654 -6.710 -19.126 1.00 86.81 298 LEU A N 1
ATOM 2210 C CA . LEU A 1 298 ? -5.284 -5.403 -18.978 1.00 86.81 298 LEU A CA 1
ATOM 2211 C C . LEU A 1 298 ? -5.575 -4.783 -20.344 1.00 86.81 298 LEU A C 1
ATOM 2213 O O . LEU A 1 298 ? -4.777 -4.894 -21.279 1.00 86.81 298 LEU A O 1
ATOM 2217 N N . ASP A 1 299 ? -6.690 -4.070 -20.442 1.00 84.25 299 ASP A N 1
ATOM 2218 C CA . ASP A 1 299 ? -7.074 -3.245 -21.591 1.00 84.25 299 ASP A CA 1
ATOM 2219 C C . ASP A 1 299 ? -6.907 -1.737 -21.315 1.00 84.25 299 ASP A C 1
ATOM 2221 O O . ASP A 1 299 ? -7.279 -0.903 -22.142 1.00 84.25 299 ASP A O 1
ATOM 2225 N N . TYR A 1 300 ? -6.270 -1.380 -20.194 1.00 83.50 300 TYR A N 1
ATOM 2226 C CA . TYR A 1 300 ? -5.948 -0.011 -19.780 1.00 83.50 300 TYR A CA 1
ATOM 2227 C C . TYR A 1 300 ? -4.501 0.121 -19.280 1.00 83.50 300 TYR A C 1
ATOM 2229 O O . TYR A 1 300 ? -3.848 -0.868 -18.957 1.00 83.50 300 TYR A O 1
ATOM 2237 N N . THR A 1 301 ? -3.990 1.353 -19.207 1.00 86.12 301 THR A N 1
ATOM 2238 C CA . THR A 1 301 ? -2.654 1.674 -18.668 1.00 86.12 301 THR A CA 1
ATOM 2239 C C . THR A 1 301 ? -2.661 1.735 -17.142 1.00 86.12 301 THR A C 1
ATOM 2241 O O . THR A 1 301 ? -3.493 2.432 -16.559 1.00 86.12 301 THR A O 1
ATOM 2244 N N . LEU A 1 302 ? -1.677 1.103 -16.497 1.00 89.25 302 LEU A N 1
ATOM 2245 C CA . LEU A 1 302 ? -1.396 1.281 -15.073 1.00 89.25 302 LEU A CA 1
ATOM 2246 C C . LEU A 1 302 ? -0.742 2.645 -14.845 1.00 89.25 302 LEU A C 1
ATOM 2248 O O . LEU A 1 302 ? 0.446 2.830 -15.098 1.00 89.25 302 LEU A O 1
ATOM 2252 N N . LYS A 1 303 ? -1.535 3.626 -14.412 1.00 88.75 303 LYS A N 1
ATOM 2253 C CA . LYS A 1 303 ? -1.055 4.982 -14.124 1.00 88.75 303 LYS A CA 1
ATOM 2254 C C . LYS A 1 303 ? -0.729 5.133 -12.644 1.00 88.75 303 LYS A C 1
ATOM 2256 O O . LYS A 1 303 ? -1.607 4.898 -11.821 1.00 88.75 303 LYS A O 1
ATOM 2261 N N . VAL A 1 304 ? 0.488 5.564 -12.338 1.00 88.56 304 VAL A N 1
ATOM 2262 C CA . VAL A 1 304 ? 0.931 6.083 -11.041 1.00 88.56 304 VAL A CA 1
ATOM 2263 C C . VAL A 1 304 ? 0.991 7.598 -11.174 1.00 88.56 304 VAL A C 1
ATOM 2265 O O . VAL A 1 304 ? 1.853 8.132 -11.870 1.00 88.56 304 VAL A O 1
ATOM 2268 N N . GLN A 1 305 ? 0.009 8.276 -10.591 1.00 82.62 305 GLN A N 1
ATOM 2269 C CA . GLN A 1 305 ? -0.125 9.731 -10.613 1.00 82.62 305 GLN A CA 1
ATOM 2270 C C . GLN A 1 305 ? -0.604 10.197 -9.242 1.00 82.62 305 GLN A C 1
ATOM 2272 O O . GLN A 1 305 ? -1.399 9.502 -8.601 1.00 82.62 305 GLN A O 1
ATOM 2277 N N . TYR A 1 306 ? -0.166 11.384 -8.827 1.00 70.69 306 TYR A N 1
ATOM 2278 C CA . TYR A 1 306 ? -0.583 12.030 -7.576 1.00 70.69 306 TYR A CA 1
ATOM 2279 C C . TYR A 1 306 ? -0.412 11.168 -6.317 1.00 70.69 306 TYR A C 1
ATOM 2281 O O . TYR A 1 306 ? -1.227 11.259 -5.392 1.00 70.69 306 TYR A O 1
ATOM 2289 N N . THR A 1 307 ? 0.594 10.291 -6.295 1.00 75.69 307 THR A N 1
ATOM 2290 C CA . THR A 1 307 ? 0.893 9.495 -5.105 1.00 75.69 307 THR A CA 1
ATOM 2291 C C . THR A 1 307 ? 1.918 10.180 -4.213 1.00 75.69 307 THR A C 1
ATOM 2293 O O . THR A 1 307 ? 1.710 10.155 -3.008 1.00 75.69 307 THR A O 1
ATOM 2296 N N . ASP A 1 308 ? 2.959 10.820 -4.766 1.00 84.06 308 ASP A N 1
ATOM 2297 C CA . ASP A 1 308 ? 4.141 11.282 -4.009 1.00 84.06 308 ASP A CA 1
ATOM 2298 C C . ASP A 1 308 ? 4.696 10.178 -3.075 1.00 84.06 308 ASP A C 1
ATOM 2300 O O . ASP A 1 308 ? 5.215 10.471 -2.001 1.00 84.06 308 ASP A O 1
ATOM 2304 N N . LYS A 1 309 ? 4.539 8.901 -3.467 1.00 88.38 309 LYS A N 1
ATOM 2305 C CA . LYS A 1 309 ? 4.905 7.725 -2.663 1.00 88.38 309 LYS A CA 1
ATOM 2306 C C . LYS A 1 309 ? 6.080 6.972 -3.257 1.00 88.38 309 LYS A C 1
ATOM 2308 O O . LYS A 1 309 ? 6.243 6.933 -4.483 1.00 88.38 309 LYS A O 1
ATOM 2313 N N . THR A 1 310 ? 6.802 6.288 -2.379 1.00 93.12 310 THR A N 1
ATOM 2314 C CA . THR A 1 310 ? 7.764 5.245 -2.746 1.00 93.12 310 THR A CA 1
ATOM 2315 C C . THR A 1 310 ? 7.117 3.879 -2.564 1.00 93.12 310 THR A C 1
ATOM 2317 O O . THR A 1 310 ? 6.582 3.622 -1.496 1.00 93.12 310 THR A O 1
ATOM 2320 N N . PHE A 1 311 ? 7.137 2.984 -3.553 1.00 95.69 311 PHE A N 1
ATOM 2321 C CA . PHE A 1 311 ? 6.639 1.613 -3.358 1.00 95.69 311 PHE A CA 1
ATOM 2322 C C . PHE A 1 311 ? 7.238 0.607 -4.348 1.00 95.69 311 PHE A C 1
ATOM 2324 O O . PHE A 1 311 ? 7.810 0.961 -5.384 1.00 95.69 311 PHE A O 1
ATOM 2331 N N . THR A 1 312 ? 7.076 -0.678 -4.038 1.00 97.31 312 THR A N 1
ATOM 2332 C CA . THR A 1 312 ? 7.447 -1.793 -4.916 1.00 97.31 312 THR A CA 1
ATOM 2333 C C . THR A 1 312 ? 6.210 -2.359 -5.609 1.00 97.31 312 THR A C 1
ATOM 2335 O O . THR A 1 312 ? 5.218 -2.679 -4.962 1.00 97.31 312 THR A O 1
ATOM 2338 N N . PHE A 1 313 ? 6.263 -2.505 -6.930 1.00 97.12 313 PHE A N 1
ATOM 2339 C CA . PHE A 1 313 ? 5.329 -3.306 -7.707 1.00 97.12 313 PHE A CA 1
ATOM 2340 C C . PHE A 1 313 ? 5.981 -4.648 -8.061 1.00 97.12 313 PHE A C 1
ATOM 2342 O O . PHE A 1 313 ? 6.795 -4.751 -8.979 1.00 97.12 313 PHE A O 1
ATOM 2349 N N . ASP A 1 314 ? 5.639 -5.672 -7.297 1.00 97.81 314 ASP A N 1
ATOM 2350 C CA . ASP A 1 314 ? 6.155 -7.028 -7.435 1.00 97.81 314 ASP A CA 1
ATOM 2351 C C . ASP A 1 314 ? 5.187 -7.859 -8.286 1.00 97.81 314 ASP A C 1
ATOM 2353 O O . ASP A 1 314 ? 3.994 -7.952 -7.993 1.00 97.81 314 ASP A O 1
ATOM 2357 N N . LEU A 1 315 ? 5.674 -8.437 -9.383 1.00 96.69 315 LEU A N 1
ATOM 2358 C CA . LEU A 1 315 ? 4.839 -9.279 -10.239 1.00 96.69 315 LEU A CA 1
ATOM 2359 C C . LEU A 1 315 ? 4.696 -10.708 -9.682 1.00 96.69 315 LEU A C 1
ATOM 2361 O O . LEU A 1 315 ? 3.925 -11.481 -10.239 1.00 96.69 315 LEU A O 1
ATOM 2365 N N . ASP A 1 316 ? 5.403 -11.057 -8.604 1.00 96.56 316 ASP A N 1
ATOM 2366 C CA . ASP A 1 316 ? 5.392 -12.353 -7.910 1.00 96.56 316 ASP A CA 1
ATOM 2367 C C . ASP A 1 316 ? 5.574 -13.561 -8.852 1.00 96.56 316 ASP A C 1
ATOM 2369 O O . ASP A 1 316 ? 4.930 -14.603 -8.741 1.00 96.56 316 ASP A O 1
ATOM 2373 N N . GLY A 1 317 ? 6.428 -13.401 -9.864 1.00 97.25 317 GLY A N 1
ATOM 2374 C CA . GLY A 1 317 ? 6.675 -14.394 -10.910 1.00 97.25 317 GLY A CA 1
ATOM 2375 C C . GLY A 1 317 ? 5.585 -14.484 -11.988 1.00 97.25 317 GLY A C 1
ATOM 2376 O O . GLY A 1 317 ? 5.768 -15.221 -12.962 1.00 97.25 317 GLY A O 1
ATOM 2377 N N . ASN A 1 318 ? 4.494 -13.726 -11.863 1.00 97.44 318 ASN A N 1
ATOM 2378 C CA . ASN A 1 318 ? 3.374 -13.710 -12.800 1.00 97.44 318 ASN A CA 1
ATOM 2379 C C . ASN A 1 318 ? 3.634 -12.813 -14.024 1.00 97.44 318 ASN A C 1
ATOM 2381 O O . ASN A 1 318 ? 4.611 -12.058 -14.122 1.00 97.44 318 ASN A O 1
ATOM 2385 N N . THR A 1 319 ? 2.728 -12.921 -14.994 1.00 95.38 319 THR A N 1
ATOM 2386 C CA . THR A 1 319 ? 2.740 -12.195 -16.261 1.00 95.38 319 THR A CA 1
ATOM 2387 C C . THR A 1 319 ? 1.667 -11.111 -16.287 1.00 95.38 319 THR A C 1
ATOM 2389 O O . THR A 1 319 ? 0.468 -11.387 -16.252 1.00 95.38 319 THR A O 1
ATOM 2392 N N . LEU A 1 320 ? 2.098 -9.865 -16.460 1.00 93.56 320 LEU A N 1
ATOM 2393 C CA . LEU A 1 320 ? 1.243 -8.720 -16.744 1.00 93.56 320 LEU A CA 1
ATOM 2394 C C . LEU A 1 320 ? 1.233 -8.446 -18.251 1.00 93.56 320 LEU A C 1
ATOM 2396 O O . LEU A 1 320 ? 2.211 -7.941 -18.800 1.00 93.56 320 LEU A O 1
ATOM 2400 N N . THR A 1 321 ? 0.120 -8.738 -18.920 1.00 91.00 321 THR A N 1
ATOM 2401 C CA . THR A 1 321 ? -0.072 -8.444 -20.347 1.00 91.00 321 THR A CA 1
ATOM 2402 C C . THR A 1 321 ? -0.921 -7.192 -20.523 1.00 91.00 321 THR A C 1
ATOM 2404 O O . THR A 1 321 ? -2.004 -7.084 -19.956 1.00 91.00 321 THR A O 1
ATOM 2407 N N . ASN A 1 322 ? -0.474 -6.244 -21.341 1.00 87.31 322 ASN A N 1
ATOM 2408 C CA . ASN A 1 322 ? -1.261 -5.081 -21.728 1.00 87.31 322 ASN A CA 1
ATOM 2409 C C . ASN A 1 322 ? -1.682 -5.168 -23.197 1.00 87.31 322 ASN A C 1
ATOM 2411 O O . ASN A 1 322 ? -0.856 -5.353 -24.090 1.00 87.31 322 ASN A O 1
ATOM 2415 N N . THR A 1 323 ? -2.978 -4.993 -23.432 1.00 84.94 323 THR A N 1
ATOM 2416 C CA . THR A 1 323 ? -3.607 -5.008 -24.762 1.00 84.94 323 THR A CA 1
ATOM 2417 C C . THR A 1 323 ? -4.231 -3.663 -25.128 1.00 84.94 323 THR A C 1
ATOM 2419 O O . THR A 1 323 ? -4.848 -3.541 -26.191 1.00 84.94 323 THR A O 1
ATOM 2422 N N . SER A 1 324 ? -4.074 -2.649 -24.265 1.00 77.75 324 SER A N 1
ATOM 2423 C CA . SER A 1 324 ? -4.654 -1.324 -24.477 1.00 77.75 324 SER A CA 1
ATOM 2424 C C . SER A 1 324 ? -4.140 -0.723 -25.785 1.00 77.75 324 SER A C 1
ATOM 2426 O O . SER A 1 324 ? -2.956 -0.786 -26.102 1.00 77.75 324 SER A O 1
ATOM 2428 N N . GLN A 1 325 ? -5.045 -0.166 -26.585 1.00 71.19 325 GLN A N 1
ATOM 2429 C CA . GLN A 1 325 ? -4.696 0.491 -27.843 1.00 71.19 325 GLN A CA 1
ATOM 2430 C C . GLN A 1 325 ? -4.863 2.000 -27.671 1.00 71.19 325 GLN A C 1
ATOM 2432 O O . GLN A 1 325 ? -5.882 2.463 -27.156 1.00 71.19 325 GLN A O 1
ATOM 2437 N N . ALA A 1 326 ? -3.891 2.781 -28.136 1.00 63.88 326 ALA A N 1
ATOM 2438 C CA . ALA A 1 326 ? -3.970 4.235 -28.132 1.00 63.88 326 ALA A CA 1
ATOM 2439 C C . ALA A 1 326 ? -5.089 4.722 -29.070 1.00 63.88 326 ALA A C 1
ATOM 2441 O O . ALA A 1 326 ? -4.922 4.780 -30.292 1.00 63.88 326 ALA A O 1
ATOM 2442 N N . SER A 1 327 ? -6.237 5.124 -28.521 1.00 55.34 327 SER A N 1
ATOM 2443 C CA . SER A 1 327 ? -7.268 5.832 -29.284 1.00 55.34 327 SER A CA 1
ATOM 2444 C C . SER A 1 327 ? -6.946 7.332 -29.328 1.00 55.34 327 SER A C 1
ATOM 2446 O O . SER A 1 327 ? -7.381 8.085 -28.461 1.00 55.34 327 SER A O 1
ATOM 2448 N N . GLY A 1 328 ? -6.191 7.783 -30.335 1.00 51.38 328 GLY A N 1
ATOM 2449 C CA . GLY A 1 328 ? -6.104 9.216 -30.668 1.00 51.38 328 GLY A CA 1
ATOM 2450 C C . GLY A 1 328 ? -4.835 9.974 -30.256 1.00 51.38 328 GLY A C 1
ATOM 2451 O O . GLY A 1 328 ? -4.937 11.111 -29.814 1.00 51.38 328 GLY A O 1
ATOM 2452 N N . GLY A 1 329 ? -3.646 9.402 -30.465 1.00 46.97 329 GLY A N 1
ATOM 2453 C CA . GLY A 1 329 ? -2.386 10.167 -30.455 1.00 46.97 329 GLY A CA 1
ATOM 2454 C C . GLY A 1 329 ? -1.726 10.377 -29.090 1.00 46.97 329 GLY A C 1
ATOM 2455 O O . GLY A 1 329 ? -0.603 10.860 -29.059 1.00 46.97 329 GLY A O 1
ATOM 2456 N N . ASN A 1 330 ? -2.361 9.957 -27.993 1.00 50.53 330 ASN A N 1
ATOM 2457 C CA . ASN A 1 330 ? -1.691 9.817 -26.698 1.00 50.53 330 ASN A CA 1
ATOM 2458 C C . ASN A 1 330 ? -1.129 8.396 -26.568 1.00 50.53 330 ASN A C 1
ATOM 2460 O O . ASN A 1 330 ? -1.829 7.425 -26.863 1.00 50.53 330 ASN A O 1
ATOM 2464 N N . SER A 1 331 ? 0.124 8.280 -26.140 1.00 57.31 331 SER A N 1
ATOM 2465 C CA . SER A 1 331 ? 0.854 7.025 -25.973 1.00 57.31 331 SER A CA 1
ATOM 2466 C C . SER A 1 331 ? 0.148 6.091 -24.973 1.00 57.31 331 SER A C 1
ATOM 2468 O O . SER A 1 331 ? 0.038 6.381 -23.784 1.00 57.31 331 SER A O 1
ATOM 2470 N N . SER A 1 332 ? -0.372 4.952 -25.444 1.00 66.56 332 SER A N 1
ATOM 2471 C CA . SER A 1 332 ? -0.768 3.851 -24.557 1.00 66.56 332 SER A CA 1
ATOM 2472 C C . SER A 1 332 ? 0.500 3.206 -24.006 1.00 66.56 332 SER A C 1
ATOM 2474 O O . SER A 1 332 ? 1.363 2.853 -24.800 1.00 66.56 332 SER A O 1
ATOM 2476 N N . ALA A 1 333 ? 0.611 3.039 -22.691 1.00 78.38 333 ALA A N 1
ATOM 2477 C CA . ALA A 1 333 ? 1.701 2.304 -22.046 1.00 78.38 333 ALA A CA 1
ATOM 2478 C C . ALA A 1 333 ? 1.127 1.168 -21.185 1.00 78.38 333 ALA A C 1
ATOM 2480 O O . ALA A 1 333 ? -0.035 1.225 -20.780 1.00 78.38 333 ALA A O 1
ATOM 2481 N N . ILE A 1 334 ? 1.930 0.148 -20.872 1.00 82.19 334 ILE A N 1
ATOM 2482 C CA . ILE A 1 334 ? 1.610 -0.798 -19.791 1.00 82.19 334 ILE A CA 1
ATOM 2483 C C . ILE A 1 334 ? 1.575 -0.022 -18.478 1.00 82.19 334 ILE A C 1
ATOM 2485 O O . ILE A 1 334 ? 0.610 -0.110 -17.724 1.00 82.19 334 ILE A O 1
ATOM 2489 N N . PHE A 1 335 ? 2.643 0.740 -18.244 1.00 86.62 335 PHE A N 1
ATOM 2490 C CA . PHE A 1 335 ? 2.923 1.418 -16.994 1.00 86.62 335 PHE A CA 1
ATOM 2491 C C . PHE A 1 335 ? 3.316 2.864 -17.264 1.00 86.62 335 PHE A C 1
ATOM 2493 O O . PHE A 1 335 ? 4.115 3.147 -18.160 1.00 86.62 335 PHE A O 1
ATOM 2500 N N . TYR A 1 336 ? 2.736 3.769 -16.491 1.00 88.12 336 TYR A N 1
ATOM 2501 C CA . TYR A 1 336 ? 2.910 5.200 -16.644 1.00 88.12 336 TYR A CA 1
ATOM 2502 C C . TYR A 1 336 ? 3.183 5.828 -15.278 1.00 88.12 336 TYR A C 1
ATOM 2504 O O . TYR A 1 336 ? 2.325 5.758 -14.402 1.00 88.12 336 TYR A O 1
ATOM 2512 N N . LEU A 1 337 ? 4.351 6.444 -15.109 1.00 88.12 337 LEU A N 1
ATOM 2513 C CA . LEU A 1 337 ? 4.796 7.066 -13.863 1.00 88.12 337 LEU A CA 1
ATOM 2514 C C . LEU A 1 337 ? 4.884 8.588 -14.015 1.00 88.12 337 LEU A C 1
ATOM 2516 O O . LEU A 1 337 ? 5.607 9.082 -14.881 1.00 88.12 337 LEU A O 1
ATOM 2520 N N . ALA A 1 338 ? 4.186 9.330 -13.159 1.00 80.88 338 ALA A N 1
ATOM 2521 C CA . ALA A 1 338 ? 4.293 10.784 -13.050 1.00 80.88 338 ALA A CA 1
ATOM 2522 C C . ALA A 1 338 ? 4.262 11.249 -11.585 1.00 80.88 338 ALA A C 1
ATOM 2524 O O . ALA A 1 338 ? 4.071 10.447 -10.673 1.00 80.88 338 ALA A O 1
ATOM 2525 N N . ASP A 1 339 ? 4.436 12.560 -11.390 1.00 76.19 339 ASP A N 1
ATOM 2526 C CA . ASP A 1 339 ? 4.239 13.258 -10.113 1.00 76.19 339 ASP A CA 1
ATOM 2527 C C . ASP A 1 339 ? 5.093 12.696 -8.964 1.00 76.19 339 ASP A C 1
ATOM 2529 O O . ASP A 1 339 ? 4.583 12.119 -8.007 1.00 76.19 339 ASP A O 1
ATOM 2533 N N . ASN A 1 340 ? 6.416 12.835 -9.102 1.00 83.44 340 ASN A N 1
ATOM 2534 C CA . ASN A 1 340 ? 7.419 12.686 -8.033 1.00 83.44 340 ASN A CA 1
ATOM 2535 C C . ASN A 1 340 ? 7.366 11.381 -7.226 1.00 83.44 340 ASN A C 1
ATOM 2537 O O . ASN A 1 340 ? 7.841 11.328 -6.099 1.00 83.44 340 ASN A O 1
ATOM 2541 N N . SER A 1 341 ? 6.803 10.328 -7.810 1.00 86.50 341 SER A N 1
ATOM 2542 C CA . SER A 1 341 ? 6.712 9.016 -7.173 1.00 86.50 341 SER A CA 1
ATOM 2543 C C . SER A 1 341 ? 7.905 8.134 -7.540 1.00 86.50 341 SER A C 1
ATOM 2545 O O . SER A 1 341 ? 8.390 8.198 -8.675 1.00 86.50 341 SER A O 1
ATOM 2547 N N . ASP A 1 342 ? 8.330 7.296 -6.598 1.00 92.31 342 ASP A N 1
ATOM 2548 C CA . ASP A 1 342 ? 9.445 6.365 -6.755 1.00 92.31 342 ASP A CA 1
ATOM 2549 C C . ASP A 1 342 ? 8.913 4.929 -6.779 1.00 92.31 342 ASP A C 1
ATOM 2551 O O . ASP A 1 342 ? 8.339 4.432 -5.814 1.00 92.31 342 ASP A O 1
ATOM 2555 N N . VAL A 1 343 ? 9.082 4.244 -7.906 1.00 95.25 343 VAL A N 1
ATOM 2556 C CA . VAL A 1 343 ? 8.525 2.903 -8.104 1.00 95.25 343 VAL A CA 1
ATOM 2557 C C . VAL A 1 343 ? 9.623 1.920 -8.448 1.00 95.25 343 VAL A C 1
ATOM 2559 O O . VAL A 1 343 ? 10.397 2.140 -9.381 1.00 95.25 343 VAL A O 1
ATOM 2562 N N . THR A 1 344 ? 9.645 0.796 -7.738 1.00 97.06 344 THR A N 1
ATOM 2563 C CA . THR A 1 344 ? 10.491 -0.355 -8.069 1.00 97.06 344 THR A CA 1
ATOM 2564 C C . THR A 1 344 ? 9.629 -1.470 -8.647 1.00 97.06 344 THR A C 1
ATOM 2566 O O . THR A 1 344 ? 8.718 -1.925 -7.974 1.00 97.06 344 THR A O 1
ATOM 2569 N N . ILE A 1 345 ? 9.894 -1.931 -9.870 1.00 97.38 345 ILE A N 1
ATOM 2570 C CA . ILE A 1 345 ? 9.199 -3.079 -10.476 1.00 97.38 345 ILE A CA 1
ATOM 2571 C C . ILE A 1 345 ? 10.103 -4.309 -10.406 1.00 97.38 345 ILE A C 1
ATOM 2573 O O . ILE A 1 345 ? 11.258 -4.222 -10.829 1.00 97.38 345 ILE A O 1
ATOM 2577 N N . VAL A 1 346 ? 9.601 -5.446 -9.916 1.00 97.75 346 VAL A N 1
ATOM 2578 C CA . VAL A 1 346 ? 10.414 -6.659 -9.692 1.00 97.75 346 VAL A CA 1
ATOM 2579 C C . VAL A 1 346 ? 9.712 -7.971 -10.082 1.00 97.75 346 VAL A C 1
ATOM 2581 O O . VAL A 1 346 ? 8.517 -7.980 -10.371 1.00 97.75 346 VAL A O 1
ATOM 2584 N N . ASN A 1 347 ? 10.504 -9.052 -10.136 1.00 97.31 347 ASN A N 1
ATOM 2585 C CA . ASN A 1 347 ? 10.099 -10.466 -10.179 1.00 97.31 347 ASN A CA 1
ATOM 2586 C C . ASN A 1 347 ? 8.894 -10.839 -11.065 1.00 97.31 347 ASN A C 1
ATOM 2588 O O . ASN A 1 347 ? 7.791 -11.030 -10.572 1.00 97.31 347 ASN A O 1
ATOM 2592 N N . GLY A 1 348 ? 9.100 -11.048 -12.369 1.00 97.44 348 GLY A N 1
ATOM 2593 C CA . GLY A 1 348 ? 8.053 -11.573 -13.256 1.00 97.44 348 GLY A CA 1
ATOM 2594 C C . GLY A 1 348 ? 8.197 -11.135 -14.707 1.00 97.44 348 GLY A C 1
ATOM 2595 O O . GLY A 1 348 ? 9.303 -10.859 -15.185 1.00 97.44 348 GLY A O 1
ATOM 2596 N N . THR A 1 349 ? 7.082 -11.104 -15.441 1.00 96.44 349 THR A N 1
ATOM 2597 C CA . THR A 1 349 ? 7.077 -10.746 -16.868 1.00 96.44 349 THR A CA 1
ATOM 2598 C C . THR A 1 349 ? 6.057 -9.655 -17.188 1.00 96.44 349 THR A C 1
ATOM 2600 O O . THR A 1 349 ? 4.880 -9.788 -16.883 1.00 96.44 349 THR A O 1
ATOM 2603 N N . MET A 1 350 ? 6.481 -8.597 -17.878 1.00 94.31 350 MET A N 1
ATOM 2604 C CA . MET A 1 350 ? 5.590 -7.600 -18.477 1.00 94.31 350 MET A CA 1
ATOM 2605 C C . MET A 1 350 ? 5.584 -7.757 -19.996 1.00 94.31 350 MET A C 1
ATOM 2607 O O . MET A 1 350 ? 6.644 -7.744 -20.630 1.00 94.31 350 MET A O 1
ATOM 2611 N N . VAL A 1 351 ? 4.392 -7.873 -20.578 1.00 90.81 351 VAL A N 1
ATOM 2612 C CA . VAL A 1 351 ? 4.174 -8.001 -22.021 1.00 90.81 351 VAL A CA 1
ATOM 2613 C C . VAL A 1 351 ? 3.284 -6.866 -22.518 1.00 90.81 351 VAL A C 1
ATOM 2615 O O . VAL A 1 351 ? 2.251 -6.586 -21.916 1.00 90.81 351 VAL A O 1
ATOM 2618 N N . SER A 1 352 ? 3.648 -6.217 -23.625 1.00 83.06 352 SER A N 1
ATOM 2619 C CA . SER A 1 352 ? 2.724 -5.330 -24.347 1.00 83.06 352 SER A CA 1
ATOM 2620 C C . SER A 1 352 ? 2.538 -5.785 -25.784 1.00 83.06 352 SER A C 1
ATOM 2622 O O . SER A 1 352 ? 3.479 -5.743 -26.584 1.00 83.06 352 SER A O 1
ATOM 2624 N N . ASP A 1 353 ? 1.290 -6.114 -26.108 1.00 73.50 353 ASP A N 1
ATOM 2625 C CA . ASP A 1 353 ? 0.824 -6.381 -27.471 1.00 73.50 353 ASP A CA 1
ATOM 2626 C C . ASP A 1 353 ? 0.234 -5.119 -28.125 1.00 73.50 353 ASP A C 1
ATOM 2628 O O . ASP A 1 353 ? -0.356 -5.160 -29.210 1.00 73.50 353 ASP A O 1
ATOM 2632 N N . ALA A 1 354 ? 0.377 -3.962 -27.472 1.00 67.69 354 ALA A N 1
ATOM 2633 C CA . ALA A 1 354 ? -0.098 -2.686 -27.974 1.00 67.69 354 ALA A CA 1
ATOM 2634 C C . ALA A 1 354 ? 0.765 -2.197 -29.150 1.00 67.69 354 ALA A C 1
ATOM 2636 O O . ALA A 1 354 ? 1.602 -1.313 -29.002 1.00 67.69 354 ALA A O 1
ATOM 2637 N N . THR A 1 355 ? 0.531 -2.710 -30.360 1.00 67.38 355 THR A N 1
ATOM 2638 C CA . THR A 1 355 ? 1.234 -2.269 -31.586 1.00 67.38 355 THR A CA 1
ATOM 2639 C C . THR A 1 355 ? 1.008 -0.788 -31.919 1.00 67.38 355 THR A C 1
ATOM 2641 O O . THR A 1 355 ? 1.684 -0.216 -32.775 1.00 67.38 355 THR A O 1
ATOM 2644 N N . SER A 1 356 ? 0.007 -0.153 -31.300 1.00 66.25 356 SER A N 1
ATOM 2645 C CA . SER A 1 356 ? -0.265 1.278 -31.449 1.00 66.25 356 SER A CA 1
ATOM 2646 C C . SER A 1 356 ? 0.438 2.161 -30.415 1.00 66.25 356 SER A C 1
ATOM 2648 O O . SER A 1 356 ? 0.514 3.371 -30.663 1.00 66.25 356 SER A O 1
ATOM 2650 N N . ALA A 1 357 ? 0.955 1.579 -29.327 1.00 66.06 357 ALA A N 1
ATOM 2651 C CA . ALA A 1 357 ? 1.670 2.272 -28.262 1.00 66.06 357 ALA A CA 1
ATOM 2652 C C . ALA A 1 357 ? 2.925 2.954 -28.789 1.00 66.06 357 ALA A C 1
ATOM 2654 O O . ALA A 1 357 ? 3.661 2.367 -29.573 1.00 66.06 357 ALA A O 1
ATOM 2655 N N . GLU A 1 358 ? 3.196 4.172 -28.332 1.00 72.56 358 GLU A N 1
ATOM 2656 C CA . GLU A 1 358 ? 4.494 4.803 -28.570 1.00 72.56 358 GLU A CA 1
ATOM 2657 C C . GLU A 1 358 ? 5.564 4.150 -27.695 1.00 72.56 358 GLU A C 1
ATOM 2659 O O . GLU A 1 358 ? 6.557 3.659 -28.222 1.00 72.56 358 GLU A O 1
ATOM 2664 N N . ASN A 1 359 ? 5.285 4.028 -26.391 1.00 76.62 359 ASN A N 1
ATOM 2665 C CA . ASN A 1 359 ? 6.190 3.458 -25.400 1.00 76.62 359 ASN A CA 1
ATOM 2666 C C . ASN A 1 359 ? 5.512 2.330 -24.608 1.00 76.62 359 ASN A C 1
ATOM 2668 O O . ASN A 1 359 ? 4.325 2.433 -24.305 1.00 76.62 359 ASN A O 1
ATOM 2672 N N . ALA A 1 360 ? 6.237 1.273 -24.228 1.00 77.12 360 ALA A N 1
ATOM 2673 C CA . ALA A 1 360 ? 5.657 0.220 -23.381 1.00 77.12 360 ALA A CA 1
ATOM 2674 C C . ALA A 1 360 ? 5.632 0.609 -21.893 1.00 77.12 360 ALA A C 1
ATOM 2676 O O . ALA A 1 360 ? 4.671 0.296 -21.194 1.00 77.12 360 ALA A O 1
ATOM 2677 N N . ILE A 1 361 ? 6.656 1.320 -21.422 1.00 81.75 361 ILE A N 1
ATOM 2678 C CA . ILE A 1 361 ? 6.719 1.953 -20.102 1.00 81.75 361 ILE A CA 1
ATOM 2679 C C . ILE A 1 361 ? 7.113 3.416 -20.297 1.00 81.75 361 ILE A C 1
ATOM 2681 O O . ILE A 1 361 ? 8.019 3.718 -21.075 1.00 81.75 361 ILE A O 1
ATOM 2685 N N . MET A 1 362 ? 6.438 4.320 -19.592 1.00 79.81 362 MET A N 1
ATOM 2686 C CA . MET A 1 362 ? 6.676 5.757 -19.696 1.00 79.81 362 MET A CA 1
ATOM 2687 C C . MET A 1 362 ? 6.822 6.398 -18.316 1.00 79.81 362 MET A C 1
ATOM 2689 O O . MET A 1 362 ? 6.040 6.124 -17.407 1.00 79.81 362 MET A O 1
ATOM 2693 N N . GLN A 1 363 ? 7.808 7.278 -18.187 1.00 79.88 363 GLN A N 1
ATOM 2694 C CA . GLN A 1 363 ? 8.069 8.113 -17.023 1.00 79.88 363 GLN A CA 1
ATOM 2695 C C . GLN A 1 363 ? 8.076 9.587 -17.457 1.00 79.88 363 GLN A C 1
ATOM 2697 O O . GLN A 1 363 ? 8.896 9.994 -18.281 1.00 79.88 363 GLN A O 1
ATOM 2702 N N . GLY A 1 364 ? 7.174 10.387 -16.883 1.00 66.75 364 GLY A N 1
ATOM 2703 C CA . GLY A 1 364 ? 6.977 11.807 -17.202 1.00 66.75 364 GLY A CA 1
ATOM 2704 C C . GLY A 1 364 ? 5.702 12.090 -18.008 1.00 66.75 364 GLY A C 1
ATOM 2705 O O . GLY A 1 364 ? 5.124 11.204 -18.635 1.00 66.75 364 GLY A O 1
ATOM 2706 N N . THR A 1 365 ? 5.208 13.332 -17.952 1.00 56.31 365 THR A N 1
ATOM 2707 C CA . THR A 1 365 ? 3.948 13.775 -18.599 1.00 56.31 365 THR A CA 1
ATOM 2708 C C . THR A 1 365 ? 4.152 14.541 -19.893 1.00 56.31 365 THR A C 1
ATOM 2710 O O . THR A 1 365 ? 3.251 14.578 -20.732 1.00 56.31 365 THR A O 1
ATOM 2713 N N . SER A 1 366 ? 5.327 15.134 -20.079 1.00 59.06 366 SER A N 1
ATOM 2714 C CA . SER A 1 366 ? 5.662 15.897 -21.267 1.00 59.06 366 SER A CA 1
ATOM 2715 C C . SER A 1 366 ? 7.174 16.027 -21.411 1.00 59.06 366 SER A C 1
ATOM 2717 O O . SER A 1 366 ? 7.913 15.992 -20.427 1.00 59.06 366 SER A O 1
ATOM 2719 N N . TRP A 1 367 ? 7.623 16.161 -22.656 1.00 56.12 367 TRP A N 1
ATOM 2720 C CA . TRP A 1 367 ? 9.021 16.409 -22.984 1.00 56.12 367 TRP A CA 1
ATOM 2721 C C . TRP A 1 367 ? 9.505 17.699 -22.317 1.00 56.12 367 TRP A C 1
ATOM 2723 O O . TRP A 1 367 ? 8.996 18.779 -22.623 1.00 56.12 367 TRP A O 1
ATOM 2733 N N . GLY A 1 368 ? 10.517 17.587 -21.456 1.00 56.03 368 GLY A N 1
ATOM 2734 C CA . GLY A 1 368 ? 11.190 18.746 -20.866 1.00 56.03 368 GLY A CA 1
ATOM 2735 C C . GLY A 1 368 ? 10.473 19.395 -19.679 1.00 56.03 368 GLY A C 1
ATOM 2736 O O . GLY A 1 368 ? 10.729 20.564 -19.401 1.00 56.03 368 GLY A O 1
ATOM 2737 N N . ASP A 1 369 ? 9.584 18.679 -18.984 1.00 66.56 369 ASP A N 1
ATOM 2738 C CA . ASP A 1 369 ? 9.102 19.137 -17.677 1.00 66.56 369 ASP A CA 1
ATOM 2739 C C . ASP A 1 369 ? 10.176 18.900 -16.600 1.00 66.56 369 ASP A C 1
ATOM 2741 O O . ASP A 1 369 ? 10.482 17.763 -16.227 1.00 66.56 369 ASP A O 1
ATOM 2745 N N . ASP A 1 370 ? 10.751 19.995 -16.105 1.00 66.56 370 ASP A N 1
ATOM 2746 C CA . ASP A 1 370 ? 11.783 19.999 -15.065 1.00 66.56 370 ASP A CA 1
ATOM 2747 C C . ASP A 1 370 ? 11.222 19.718 -13.661 1.00 66.56 370 ASP A C 1
ATOM 2749 O O . ASP A 1 370 ? 11.988 19.556 -12.711 1.00 66.56 370 ASP A O 1
ATOM 2753 N N . THR A 1 371 ? 9.902 19.680 -13.476 1.00 78.50 371 THR A N 1
ATOM 2754 C CA . THR A 1 371 ? 9.313 19.521 -12.136 1.00 78.50 371 THR A CA 1
ATOM 2755 C C . THR A 1 371 ? 9.168 18.070 -11.696 1.00 78.50 371 THR A C 1
ATOM 2757 O O . THR A 1 371 ? 8.986 17.818 -10.507 1.00 78.50 371 THR A O 1
ATOM 2760 N N . HIS A 1 372 ? 9.292 17.118 -12.622 1.00 77.38 372 HIS A N 1
ATOM 2761 C CA . HIS A 1 372 ? 9.153 15.696 -12.336 1.00 77.38 372 HIS A CA 1
ATOM 2762 C C . HIS A 1 372 ? 10.481 15.067 -11.891 1.00 77.38 372 HIS A C 1
ATOM 2764 O O . HIS A 1 372 ? 11.418 14.951 -12.682 1.00 77.38 372 HIS A O 1
ATOM 2770 N N . THR A 1 373 ? 10.534 14.599 -10.641 1.00 87.00 373 THR A N 1
ATOM 2771 C CA . THR A 1 373 ? 11.712 13.959 -10.022 1.00 87.00 373 THR A CA 1
ATOM 2772 C C . THR A 1 373 ? 11.527 12.468 -9.739 1.00 87.00 373 THR A C 1
ATOM 2774 O O . THR A 1 373 ? 12.264 11.905 -8.937 1.00 87.00 373 THR A O 1
ATOM 2777 N N . SER A 1 374 ? 10.525 11.832 -10.348 1.00 89.50 374 SER A N 1
ATOM 2778 C CA . SER A 1 374 ? 10.230 10.410 -10.145 1.00 89.50 374 SER A CA 1
ATOM 2779 C C . SER A 1 374 ? 11.440 9.517 -10.414 1.00 89.50 374 SER A C 1
ATOM 2781 O O . SER A 1 374 ? 12.208 9.785 -11.341 1.00 89.50 374 SER A O 1
ATOM 2783 N N . THR A 1 375 ? 11.534 8.397 -9.704 1.00 93.06 375 THR A N 1
ATOM 2784 C CA . THR A 1 375 ? 12.479 7.310 -9.981 1.00 93.06 375 THR A CA 1
ATOM 2785 C C . THR A 1 375 ? 11.740 6.048 -10.411 1.00 93.06 375 THR A C 1
ATOM 2787 O O . THR A 1 375 ? 10.854 5.566 -9.714 1.00 93.06 375 THR A O 1
ATOM 2790 N N . LEU A 1 376 ? 12.139 5.464 -11.540 1.00 95.12 376 LEU A N 1
ATOM 2791 C CA . LEU A 1 376 ? 11.739 4.120 -11.947 1.00 95.12 376 LEU A CA 1
ATOM 2792 C C . LEU A 1 376 ? 12.923 3.168 -11.768 1.00 95.12 376 LEU A C 1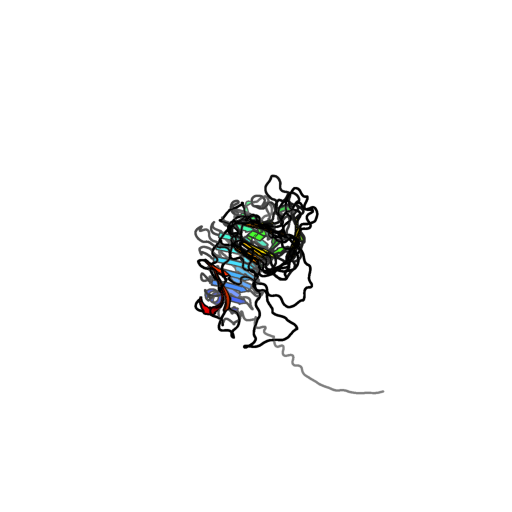
ATOM 2794 O O . LEU A 1 376 ? 13.925 3.279 -12.474 1.00 95.12 376 LEU A O 1
ATOM 2798 N N . THR A 1 377 ? 12.793 2.206 -10.863 1.00 96.75 377 THR A N 1
ATOM 2799 C CA . THR A 1 377 ? 13.770 1.131 -10.663 1.00 96.75 377 THR A CA 1
ATOM 2800 C C . THR A 1 377 ? 13.225 -0.179 -11.222 1.00 96.75 377 THR A C 1
ATOM 2802 O O . THR A 1 377 ? 12.080 -0.539 -10.973 1.00 96.75 377 THR A O 1
ATOM 2805 N N . LEU A 1 378 ? 14.041 -0.907 -11.981 1.00 97.25 378 LEU A N 1
ATOM 2806 C CA . LEU A 1 378 ? 13.702 -2.209 -12.551 1.00 97.25 378 LEU A CA 1
ATOM 2807 C C . LEU A 1 378 ? 14.621 -3.287 -11.967 1.00 97.25 378 LEU A C 1
ATOM 2809 O O . LEU A 1 378 ? 15.847 -3.185 -12.075 1.00 97.25 378 LEU A O 1
ATOM 2813 N N . GLY A 1 379 ? 14.023 -4.327 -11.383 1.00 96.44 379 GLY A N 1
ATOM 2814 C CA . GLY A 1 379 ? 14.713 -5.410 -10.677 1.00 96.44 379 GLY A CA 1
ATOM 2815 C C . GLY A 1 379 ? 15.400 -4.950 -9.386 1.00 96.44 379 GLY A C 1
ATOM 2816 O O . GLY A 1 379 ? 15.212 -3.825 -8.926 1.00 96.44 379 GLY A O 1
ATOM 2817 N N . GLY A 1 380 ? 16.265 -5.801 -8.829 1.00 94.19 380 GLY A N 1
ATOM 2818 C CA . GLY A 1 380 ? 17.079 -5.488 -7.640 1.00 94.19 380 GLY A CA 1
ATOM 2819 C C . GLY A 1 380 ? 16.805 -6.366 -6.417 1.00 94.19 380 GLY A C 1
ATOM 2820 O O . GLY A 1 380 ? 17.553 -6.303 -5.447 1.00 94.19 380 GLY A O 1
ATOM 2821 N N . ASP A 1 381 ? 15.796 -7.228 -6.486 1.00 95.19 381 ASP A N 1
ATOM 2822 C CA . ASP A 1 381 ? 15.468 -8.255 -5.490 1.00 95.19 381 ASP A CA 1
ATOM 2823 C C . ASP A 1 381 ? 16.232 -9.579 -5.697 1.00 95.19 381 ASP A C 1
ATOM 2825 O O . ASP A 1 381 ? 16.182 -10.472 -4.855 1.00 95.19 381 ASP A O 1
ATOM 2829 N N . GLY A 1 382 ? 16.981 -9.694 -6.798 1.00 94.31 382 GLY A N 1
ATOM 2830 C CA . GLY A 1 382 ? 17.731 -10.894 -7.178 1.00 94.31 382 GLY A CA 1
ATOM 2831 C C . GLY A 1 382 ? 16.939 -11.872 -8.047 1.00 94.31 382 GLY A C 1
ATOM 2832 O O . GLY A 1 382 ? 17.532 -12.815 -8.578 1.00 94.31 382 GLY A O 1
ATOM 2833 N N . GLU A 1 383 ? 15.646 -11.621 -8.246 1.00 96.69 383 GLU A N 1
ATOM 2834 C CA . GLU A 1 383 ? 14.786 -12.413 -9.114 1.00 96.69 383 GLU A CA 1
ATOM 2835 C C . GLU A 1 383 ? 14.778 -11.870 -10.546 1.00 96.69 383 GLU A C 1
ATOM 2837 O O . GLU A 1 383 ? 15.270 -10.781 -10.867 1.00 96.69 383 GLU A O 1
ATOM 2842 N N . LYS A 1 384 ? 14.256 -12.681 -11.467 1.00 96.44 384 LYS A N 1
ATOM 2843 C CA . LYS A 1 384 ? 14.220 -12.317 -12.882 1.00 96.44 384 LYS A CA 1
ATOM 2844 C C . LYS A 1 384 ? 13.037 -11.392 -13.166 1.00 96.44 384 LYS A C 1
ATOM 2846 O O . LYS A 1 384 ? 11.889 -11.778 -12.977 1.00 96.44 384 LYS A O 1
ATOM 2851 N N . LEU A 1 385 ? 13.315 -10.242 -13.777 1.00 97.31 385 LEU A N 1
ATOM 2852 C CA . LEU A 1 385 ? 12.303 -9.384 -14.397 1.00 97.31 385 LEU A CA 1
ATOM 2853 C C . LEU A 1 385 ? 12.473 -9.398 -15.919 1.00 97.31 385 LEU A C 1
ATOM 2855 O O . LEU A 1 385 ? 13.561 -9.143 -16.429 1.00 97.31 385 LEU A O 1
ATOM 2859 N N . SER A 1 386 ? 11.410 -9.678 -16.669 1.00 96.69 386 SER A N 1
ATOM 2860 C CA . SER A 1 386 ? 11.430 -9.692 -18.134 1.00 96.69 386 SER A CA 1
ATOM 2861 C C . SER A 1 386 ? 10.408 -8.715 -18.700 1.00 96.69 386 SER A C 1
ATOM 2863 O O . SER A 1 386 ? 9.222 -8.847 -18.435 1.00 96.69 386 SER A O 1
ATOM 2865 N N . ILE A 1 387 ? 10.838 -7.770 -19.532 1.00 94.19 387 ILE A N 1
ATOM 2866 C CA . ILE A 1 387 ? 9.950 -6.802 -20.183 1.00 94.19 387 ILE A CA 1
ATOM 2867 C C . ILE A 1 387 ? 10.063 -7.003 -21.690 1.00 94.19 387 ILE A C 1
ATOM 2869 O O . ILE A 1 387 ? 11.145 -6.864 -22.265 1.00 94.19 387 ILE A O 1
ATOM 2873 N N . THR A 1 388 ? 8.949 -7.374 -22.320 1.00 90.75 388 THR A N 1
ATOM 2874 C CA . THR A 1 388 ? 8.871 -7.653 -23.759 1.00 90.75 388 THR A CA 1
ATOM 2875 C C . THR A 1 388 ? 7.714 -6.889 -24.381 1.00 90.75 388 THR A C 1
ATOM 2877 O O . THR A 1 388 ? 6.568 -7.076 -23.992 1.00 90.75 388 THR A O 1
ATOM 2880 N N . ALA A 1 389 ? 7.974 -6.037 -25.366 1.00 83.88 389 ALA A N 1
ATOM 2881 C CA . ALA A 1 389 ? 6.903 -5.294 -26.023 1.00 83.88 389 ALA A CA 1
ATOM 2882 C C . ALA A 1 389 ? 7.237 -4.965 -27.471 1.00 83.88 389 ALA A C 1
ATOM 2884 O O . ALA A 1 389 ? 8.409 -4.815 -27.818 1.00 83.88 389 ALA A O 1
ATOM 2885 N N . SER A 1 390 ? 6.192 -4.747 -28.273 1.00 80.56 390 SER A N 1
ATOM 2886 C CA . SER A 1 390 ? 6.310 -4.249 -29.652 1.00 80.56 390 SER A CA 1
ATOM 2887 C C . SER A 1 390 ? 5.792 -2.806 -29.806 1.00 80.56 390 SER A C 1
ATOM 2889 O O . SER A 1 390 ? 4.835 -2.587 -30.555 1.00 80.56 390 SER A O 1
ATOM 2891 N N . PRO A 1 391 ? 6.346 -1.819 -29.070 1.00 76.25 391 PRO A N 1
ATOM 2892 C CA . PRO A 1 391 ? 5.911 -0.434 -29.178 1.00 76.25 391 PRO A CA 1
ATOM 2893 C C . PRO A 1 391 ? 6.395 0.186 -30.498 1.00 76.25 391 PRO A C 1
ATOM 2895 O O . PRO A 1 391 ? 7.193 -0.398 -31.231 1.00 76.25 391 PRO A O 1
ATOM 2898 N N . LYS A 1 392 ? 5.912 1.384 -30.822 1.00 76.75 392 LYS A N 1
ATOM 2899 C CA . LYS A 1 392 ? 6.316 2.111 -32.030 1.00 76.75 392 LYS A CA 1
ATOM 2900 C C . LYS A 1 392 ? 7.684 2.762 -31.906 1.00 76.75 392 LYS A C 1
ATOM 2902 O O . LYS A 1 392 ? 8.341 2.888 -32.928 1.00 76.75 392 LYS A O 1
ATOM 2907 N N . THR A 1 393 ? 8.083 3.215 -30.717 1.00 76.44 393 THR A N 1
ATOM 2908 C CA . THR A 1 393 ? 9.332 3.971 -30.547 1.00 76.44 393 THR A CA 1
ATOM 2909 C C . THR A 1 393 ? 10.221 3.356 -29.477 1.00 76.44 393 THR A C 1
ATOM 2911 O O . THR A 1 393 ? 11.311 2.898 -29.811 1.00 76.44 393 THR A O 1
ATOM 2914 N N . ASN A 1 394 ? 9.785 3.268 -28.217 1.00 83.06 394 ASN A N 1
ATOM 2915 C CA . ASN A 1 394 ? 10.671 2.830 -27.132 1.00 83.06 394 ASN A CA 1
ATOM 2916 C C . ASN A 1 394 ? 10.043 1.764 -26.237 1.00 83.06 394 ASN A C 1
ATOM 2918 O O . ASN A 1 394 ? 8.853 1.789 -25.938 1.00 83.06 394 ASN A O 1
ATOM 2922 N N . LEU A 1 395 ? 10.851 0.829 -25.739 1.00 86.12 395 LEU A N 1
ATOM 2923 C CA . LEU A 1 395 ? 10.390 -0.070 -24.680 1.00 86.12 395 LEU A CA 1
ATOM 2924 C C . LEU A 1 395 ? 10.170 0.721 -23.381 1.00 86.12 395 LEU A C 1
ATOM 2926 O O . LEU A 1 395 ? 9.093 0.638 -22.796 1.00 86.12 395 LEU A O 1
ATOM 2930 N N . ILE A 1 396 ? 11.147 1.533 -22.977 1.00 90.31 396 ILE A N 1
ATOM 2931 C CA . ILE A 1 396 ? 11.073 2.431 -21.820 1.00 90.31 396 ILE A CA 1
ATOM 2932 C C . ILE A 1 396 ? 11.430 3.850 -22.269 1.00 90.31 396 ILE A C 1
ATOM 2934 O O . ILE A 1 396 ? 12.440 4.034 -22.948 1.00 90.31 396 ILE A O 1
ATOM 2938 N N . ALA A 1 397 ? 10.638 4.841 -21.860 1.00 88.50 397 ALA A N 1
ATOM 2939 C CA . ALA A 1 397 ? 10.924 6.259 -22.072 1.00 88.50 397 ALA A CA 1
ATOM 2940 C C . ALA A 1 397 ? 10.891 7.046 -20.751 1.00 88.50 397 ALA A C 1
ATOM 2942 O O . ALA A 1 397 ? 9.908 6.956 -20.015 1.00 88.50 397 ALA A O 1
ATOM 2943 N N . ALA A 1 398 ? 11.937 7.829 -20.476 1.00 86.62 398 ALA A N 1
ATOM 2944 C CA . ALA A 1 398 ? 11.977 8.850 -19.429 1.00 86.62 398 ALA A CA 1
ATOM 2945 C C . ALA A 1 398 ? 12.088 10.246 -20.046 1.00 86.62 398 ALA A C 1
ATOM 2947 O O . ALA A 1 398 ? 13.181 10.688 -20.408 1.00 86.62 398 ALA A O 1
ATOM 2948 N N . ASP A 1 399 ? 10.959 10.945 -20.121 1.00 83.88 399 ASP A N 1
ATOM 2949 C CA . ASP A 1 399 ? 10.849 12.252 -20.783 1.00 83.88 399 ASP A CA 1
ATOM 2950 C C . ASP A 1 399 ? 11.106 13.434 -19.825 1.00 83.88 399 ASP A C 1
ATOM 2952 O O . ASP A 1 399 ? 11.234 14.582 -20.256 1.00 83.88 399 ASP A O 1
ATOM 2956 N N . ALA A 1 400 ? 11.206 13.160 -18.520 1.00 83.06 400 ALA A N 1
ATOM 2957 C CA . ALA A 1 400 ? 11.509 14.150 -17.490 1.00 83.06 400 ALA A CA 1
ATOM 2958 C C . ALA A 1 400 ? 13.026 14.345 -17.323 1.00 83.06 400 ALA A C 1
ATOM 2960 O O . ALA A 1 400 ? 13.752 13.384 -17.061 1.00 83.06 400 ALA A O 1
ATOM 2961 N N . ILE A 1 401 ? 13.498 15.595 -17.391 1.00 82.75 401 ILE A N 1
ATOM 2962 C CA . ILE A 1 401 ? 14.926 15.956 -17.252 1.00 82.75 401 ILE A CA 1
ATOM 2963 C C . ILE A 1 401 ? 15.471 15.593 -15.860 1.00 82.75 401 ILE A C 1
ATOM 2965 O O . ILE A 1 401 ? 16.622 15.178 -15.717 1.00 82.75 401 ILE A O 1
ATOM 2969 N N . ASN A 1 402 ? 14.632 15.692 -14.829 1.00 86.00 402 ASN A N 1
ATOM 2970 C CA . ASN A 1 402 ? 14.995 15.333 -13.457 1.00 86.00 402 ASN A CA 1
ATOM 2971 C C . ASN A 1 402 ? 14.534 13.925 -13.050 1.00 86.00 402 ASN A C 1
ATOM 2973 O O . ASN A 1 402 ? 14.745 13.524 -11.906 1.00 86.00 402 ASN A O 1
ATOM 2977 N N . GLY A 1 403 ? 13.943 13.161 -13.973 1.00 88.38 403 GLY A N 1
ATOM 2978 C CA . GLY A 1 403 ? 13.583 11.770 -13.729 1.00 88.38 403 GLY A CA 1
ATOM 2979 C C . GLY A 1 403 ? 14.817 10.871 -13.653 1.00 88.38 403 GLY A C 1
ATOM 2980 O O . GLY A 1 403 ? 15.854 11.162 -14.255 1.00 88.38 403 GLY A O 1
ATOM 2981 N N . LYS A 1 404 ? 14.705 9.757 -12.928 1.00 92.00 404 LYS A N 1
ATOM 2982 C CA . LYS A 1 404 ? 15.748 8.729 -12.844 1.00 92.00 404 LYS A CA 1
ATOM 2983 C C . LYS A 1 404 ? 15.226 7.368 -13.307 1.00 92.00 404 LYS A C 1
ATOM 2985 O O . LYS A 1 404 ? 14.169 6.942 -12.853 1.00 92.00 404 LYS A O 1
ATOM 2990 N N . ILE A 1 405 ? 15.991 6.667 -14.144 1.00 94.06 405 ILE A N 1
ATOM 2991 C CA . ILE A 1 405 ? 15.825 5.233 -14.423 1.00 94.06 405 ILE A CA 1
ATOM 2992 C C . ILE A 1 405 ? 16.993 4.470 -13.796 1.00 94.06 405 ILE A C 1
ATOM 2994 O O . ILE A 1 405 ? 18.155 4.809 -14.029 1.00 94.06 405 ILE A O 1
ATOM 2998 N N . VAL A 1 406 ? 16.694 3.405 -13.055 1.00 96.31 406 VAL A N 1
ATOM 2999 C CA . VAL A 1 406 ? 17.673 2.430 -12.560 1.00 96.31 406 VAL A CA 1
ATOM 3000 C C . VAL A 1 406 ? 17.346 1.051 -13.125 1.00 96.31 406 VAL A C 1
ATOM 3002 O O . VAL A 1 406 ? 16.225 0.571 -12.980 1.00 96.31 406 VAL A O 1
ATOM 3005 N N . VAL A 1 407 ? 18.324 0.384 -13.735 1.00 96.88 407 VAL A N 1
ATOM 3006 C CA . VAL A 1 407 ? 18.198 -1.004 -14.206 1.00 96.88 407 VAL A CA 1
ATOM 3007 C C . VAL A 1 407 ? 19.203 -1.883 -13.480 1.00 96.88 407 VAL A C 1
ATOM 3009 O O . VAL A 1 407 ? 20.414 -1.686 -13.601 1.00 96.88 407 VAL A O 1
ATOM 3012 N N . ASN A 1 408 ? 18.702 -2.860 -12.729 1.00 97.69 408 ASN A N 1
ATOM 3013 C CA . ASN A 1 408 ? 19.517 -3.767 -11.928 1.00 97.69 408 ASN A CA 1
ATOM 3014 C C . ASN A 1 408 ? 19.811 -5.098 -12.639 1.00 97.69 408 ASN A C 1
ATOM 3016 O O . ASN A 1 408 ? 19.271 -5.413 -13.704 1.00 97.69 408 ASN A O 1
ATOM 3020 N N . ASP A 1 409 ? 20.705 -5.892 -12.043 1.00 93.81 409 ASP A N 1
ATOM 3021 C CA . ASP A 1 409 ? 20.929 -7.276 -12.462 1.00 93.81 409 ASP A CA 1
ATOM 3022 C C . ASP A 1 409 ? 19.632 -8.099 -12.377 1.00 93.81 409 ASP A C 1
ATOM 3024 O O . ASP A 1 409 ? 18.756 -7.829 -11.559 1.00 93.81 409 ASP A O 1
ATOM 3028 N N . GLY A 1 410 ? 19.502 -9.098 -13.255 1.00 93.25 410 GLY A N 1
ATOM 3029 C CA . GLY A 1 410 ? 18.295 -9.932 -13.369 1.00 93.25 410 GLY A CA 1
ATOM 3030 C C . GLY A 1 410 ? 17.236 -9.398 -14.343 1.00 93.25 410 GLY A C 1
ATOM 3031 O O . GLY A 1 410 ? 16.370 -10.166 -14.770 1.00 93.25 410 GLY A O 1
ATOM 3032 N N . VAL A 1 411 ? 17.338 -8.135 -14.778 1.00 97.12 411 VAL A N 1
ATOM 3033 C CA . VAL A 1 411 ? 16.420 -7.542 -15.765 1.00 97.12 411 VAL A CA 1
ATOM 3034 C C . VAL A 1 411 ? 16.748 -7.999 -17.191 1.00 97.12 411 VAL A C 1
ATOM 3036 O O . VAL A 1 411 ? 17.902 -7.986 -17.615 1.00 97.12 411 VAL A O 1
ATOM 3039 N N . SER A 1 412 ? 15.727 -8.363 -17.967 1.00 96.44 412 SER A N 1
ATOM 3040 C CA . SER A 1 412 ? 15.810 -8.652 -19.400 1.00 96.44 412 SER A CA 1
ATOM 3041 C C . SER A 1 412 ? 14.861 -7.742 -20.176 1.00 96.44 412 SER A C 1
ATOM 3043 O O . SER A 1 412 ? 13.645 -7.886 -20.081 1.00 96.44 412 SER A O 1
ATOM 3045 N N . LEU A 1 413 ? 15.414 -6.848 -20.991 1.00 94.06 413 LEU A N 1
ATOM 3046 C CA . LEU A 1 413 ? 14.677 -5.947 -21.871 1.00 94.06 413 LEU A CA 1
ATOM 3047 C C . LEU A 1 413 ? 14.735 -6.475 -23.302 1.00 94.06 413 LEU A C 1
ATOM 3049 O O . LEU A 1 413 ? 15.817 -6.577 -23.883 1.00 94.06 413 LEU A O 1
ATOM 3053 N N . VAL A 1 414 ? 13.583 -6.832 -23.870 1.00 91.25 414 VAL A N 1
ATOM 3054 C CA . VAL A 1 414 ? 13.512 -7.464 -25.192 1.00 91.25 414 VAL A CA 1
ATOM 3055 C C . VAL A 1 414 ? 12.537 -6.721 -26.093 1.00 91.25 414 VAL A C 1
ATOM 3057 O O . VAL A 1 414 ? 11.344 -6.646 -25.813 1.00 91.25 414 VAL A O 1
ATOM 3060 N N . ILE A 1 415 ? 13.041 -6.236 -27.224 1.00 85.62 415 ILE A N 1
ATOM 3061 C CA . ILE A 1 415 ? 12.208 -5.810 -28.351 1.00 85.62 415 ILE A CA 1
ATOM 3062 C C . ILE A 1 415 ? 12.109 -7.002 -29.319 1.00 85.62 415 ILE A C 1
ATOM 3064 O O . ILE A 1 415 ? 13.146 -7.472 -29.803 1.00 85.62 415 ILE A O 1
ATOM 3068 N N . PRO A 1 416 ? 10.908 -7.570 -29.554 1.00 84.25 416 PRO A N 1
ATOM 3069 C CA . PRO A 1 416 ? 10.717 -8.694 -30.466 1.00 84.25 416 PRO A CA 1
ATOM 3070 C C . PRO A 1 416 ? 11.049 -8.349 -31.918 1.00 84.25 416 PRO A C 1
ATOM 3072 O O . PRO A 1 416 ? 11.007 -7.191 -32.331 1.00 84.25 416 PRO A O 1
ATOM 3075 N N . ALA A 1 417 ? 11.315 -9.386 -32.712 1.00 80.06 417 ALA A N 1
ATOM 3076 C CA . ALA A 1 417 ? 11.484 -9.229 -34.151 1.00 80.06 417 ALA A CA 1
ATOM 3077 C C . ALA A 1 417 ? 10.197 -8.756 -34.831 1.00 80.06 417 ALA A C 1
ATOM 3079 O O . ALA A 1 417 ? 9.106 -9.195 -34.470 1.00 80.06 417 ALA A O 1
ATOM 3080 N N . GLY A 1 418 ? 10.344 -7.866 -35.816 1.00 73.31 418 GLY A N 1
ATOM 3081 C CA . GLY A 1 418 ? 9.221 -7.209 -36.496 1.00 73.31 418 GLY A CA 1
ATOM 3082 C C . GLY A 1 418 ? 8.569 -6.069 -35.703 1.00 73.31 418 GLY A C 1
ATOM 3083 O O . GLY A 1 418 ? 7.522 -5.570 -36.112 1.00 73.31 418 GLY A O 1
ATOM 3084 N N . SER A 1 419 ? 9.145 -5.671 -34.563 1.00 74.38 419 SER A N 1
ATOM 3085 C CA . SER A 1 419 ? 8.752 -4.453 -33.850 1.00 74.38 419 SER A CA 1
ATOM 3086 C C . SER A 1 419 ? 9.329 -3.211 -34.535 1.00 74.38 419 SER A C 1
ATOM 3088 O O . SER A 1 419 ? 10.481 -3.225 -34.964 1.00 74.38 419 SER A O 1
ATOM 3090 N N . ASN A 1 420 ? 8.555 -2.123 -34.552 1.00 70.69 420 ASN A N 1
ATOM 3091 C CA . ASN A 1 420 ? 9.005 -0.811 -35.032 1.00 70.69 420 ASN A CA 1
ATOM 3092 C C . ASN A 1 420 ? 9.811 -0.030 -33.977 1.00 70.69 420 ASN A C 1
ATOM 3094 O O . ASN A 1 420 ? 10.311 1.050 -34.278 1.00 70.69 420 ASN A O 1
ATOM 3098 N N . ALA A 1 421 ? 9.909 -0.539 -32.744 1.00 71.62 421 ALA A N 1
ATOM 3099 C CA . ALA A 1 421 ? 10.616 0.134 -31.663 1.00 71.62 421 ALA A CA 1
ATOM 3100 C C . ALA A 1 421 ? 12.105 0.315 -31.986 1.00 71.62 421 ALA A C 1
ATOM 3102 O O . ALA A 1 421 ? 12.825 -0.648 -32.254 1.00 71.62 421 ALA A O 1
ATOM 3103 N N . THR A 1 422 ? 12.575 1.550 -31.873 1.00 78.81 422 THR A N 1
ATOM 3104 C CA . THR A 1 422 ? 13.960 1.940 -32.124 1.00 78.81 422 THR A CA 1
ATOM 3105 C C . THR A 1 422 ? 14.847 1.763 -30.897 1.00 78.81 422 THR A C 1
ATOM 3107 O O . THR A 1 422 ? 16.026 1.479 -31.067 1.00 78.81 422 THR A O 1
ATOM 3110 N N . ASN A 1 423 ? 14.322 1.887 -29.665 1.00 82.50 423 ASN A N 1
ATOM 3111 C CA . ASN A 1 423 ? 15.161 1.898 -28.453 1.00 82.50 423 ASN A CA 1
ATOM 3112 C C . ASN A 1 423 ? 14.635 0.999 -27.320 1.00 82.50 423 ASN A C 1
ATOM 3114 O O . ASN A 1 423 ? 13.443 1.038 -27.011 1.00 82.50 423 ASN A O 1
ATOM 3118 N N . ASN A 1 424 ? 15.505 0.252 -26.616 1.00 85.88 424 ASN A N 1
ATOM 3119 C CA . ASN A 1 424 ? 15.091 -0.355 -25.336 1.00 85.88 424 ASN A CA 1
ATOM 3120 C C . ASN A 1 424 ? 14.882 0.728 -24.264 1.00 85.88 424 ASN A C 1
ATOM 3122 O O . ASN A 1 424 ? 13.860 0.726 -23.586 1.00 85.88 424 ASN A O 1
ATOM 3126 N N . ILE A 1 425 ? 15.823 1.658 -24.111 1.00 89.75 425 ILE A N 1
ATOM 3127 C CA . ILE A 1 425 ? 15.682 2.792 -23.192 1.00 89.75 425 ILE A CA 1
ATOM 3128 C C . ILE A 1 425 ? 15.902 4.086 -23.958 1.00 89.75 425 ILE A C 1
ATOM 3130 O O . ILE A 1 425 ? 16.922 4.249 -24.622 1.00 89.75 425 ILE A O 1
ATOM 3134 N N . TYR A 1 426 ? 14.959 5.006 -23.813 1.00 90.12 426 TYR A N 1
ATOM 3135 C CA . TYR A 1 426 ? 15.087 6.406 -24.178 1.00 90.12 426 TYR A CA 1
ATOM 3136 C C . TYR A 1 426 ? 15.041 7.250 -22.906 1.00 90.12 426 TYR A C 1
ATOM 3138 O O . TYR A 1 426 ? 14.136 7.070 -22.092 1.00 90.12 426 TYR A O 1
ATOM 3146 N N . ALA A 1 427 ? 16.000 8.153 -22.706 1.00 88.50 427 ALA A N 1
ATOM 3147 C CA . ALA A 1 427 ? 16.013 8.992 -21.512 1.00 88.50 427 ALA A CA 1
ATOM 3148 C C . ALA A 1 427 ? 16.529 10.409 -21.770 1.00 88.50 427 ALA A C 1
ATOM 3150 O O . ALA A 1 427 ? 17.546 10.605 -22.439 1.00 88.50 427 ALA A O 1
ATOM 3151 N N . MET A 1 428 ? 15.838 11.376 -21.163 1.00 86.62 428 MET A N 1
ATOM 3152 C CA . MET A 1 428 ? 16.270 12.768 -21.013 1.00 86.62 428 MET A CA 1
ATOM 3153 C C . MET A 1 428 ? 16.856 13.062 -19.625 1.00 86.62 428 MET A C 1
ATOM 3155 O O . MET A 1 428 ? 17.582 14.040 -19.475 1.00 86.62 428 MET A O 1
ATOM 3159 N N . GLY A 1 429 ? 16.546 12.231 -18.623 1.00 86.69 429 GLY A N 1
ATOM 3160 C CA . GLY A 1 429 ? 17.006 12.379 -17.240 1.00 86.69 429 GLY A CA 1
ATOM 3161 C C . GLY A 1 429 ? 18.196 11.494 -16.865 1.00 86.69 429 GLY A C 1
ATOM 3162 O O . GLY A 1 429 ? 19.017 11.136 -17.706 1.00 86.69 429 GLY A O 1
ATOM 3163 N N . THR A 1 430 ? 18.316 11.148 -15.581 1.00 90.00 430 THR A N 1
ATOM 3164 C CA . THR A 1 430 ? 19.392 10.280 -15.075 1.00 90.00 430 THR A CA 1
ATOM 3165 C C . THR A 1 430 ? 19.149 8.817 -15.441 1.00 90.00 430 THR A C 1
ATOM 3167 O O . THR A 1 430 ? 18.058 8.296 -15.218 1.00 90.00 430 THR A O 1
ATOM 3170 N N . VAL A 1 431 ? 20.183 8.118 -15.914 1.00 92.62 431 VAL A N 1
ATOM 3171 C CA . VAL A 1 431 ? 20.136 6.664 -16.152 1.00 92.62 431 VAL A CA 1
ATOM 3172 C C . VAL A 1 431 ? 21.262 5.964 -15.400 1.00 92.62 431 VAL A C 1
ATOM 3174 O O . VAL A 1 431 ? 22.429 6.323 -15.524 1.00 92.62 431 VAL A O 1
ATOM 3177 N N . GLU A 1 432 ? 20.926 4.926 -14.643 1.00 95.00 432 GLU A N 1
ATOM 3178 C CA . GLU A 1 432 ? 21.879 4.068 -13.944 1.00 95.00 432 GLU A CA 1
ATOM 3179 C C . GLU A 1 432 ? 21.652 2.607 -14.348 1.00 95.00 432 GLU A C 1
ATOM 3181 O O . GLU A 1 432 ? 20.613 2.025 -14.046 1.00 95.00 432 GLU A O 1
ATOM 3186 N N . ILE A 1 433 ? 22.620 2.000 -15.035 1.00 95.44 433 ILE A N 1
ATOM 3187 C CA . ILE A 1 433 ? 22.566 0.592 -15.441 1.00 95.44 433 ILE A CA 1
ATOM 3188 C C . ILE A 1 433 ? 23.571 -0.193 -14.610 1.00 95.44 433 ILE A C 1
ATOM 3190 O O . ILE A 1 433 ? 24.768 -0.214 -14.896 1.00 95.44 433 ILE A O 1
ATOM 3194 N N . ASN A 1 434 ? 23.075 -0.862 -13.577 1.00 95.88 434 ASN A N 1
ATOM 3195 C CA . ASN A 1 434 ? 23.866 -1.750 -12.734 1.00 95.88 434 ASN A CA 1
ATOM 3196 C C . ASN A 1 434 ? 24.045 -3.134 -13.374 1.00 95.88 434 ASN A C 1
ATOM 3198 O O . ASN A 1 434 ? 25.021 -3.814 -13.070 1.00 95.88 434 ASN A O 1
ATOM 3202 N N . GLY A 1 435 ? 23.141 -3.530 -14.277 1.00 92.94 435 GLY A N 1
ATOM 3203 C CA . GLY A 1 435 ? 23.049 -4.901 -14.762 1.00 92.94 435 GLY A CA 1
ATOM 3204 C C . GLY A 1 435 ? 22.044 -5.134 -15.889 1.00 92.94 435 GLY A C 1
ATOM 3205 O O . GLY A 1 435 ? 21.512 -4.195 -16.475 1.00 92.94 435 GLY A O 1
ATOM 3206 N N . GLY A 1 436 ? 21.786 -6.412 -16.182 1.00 94.12 436 GLY A N 1
ATOM 3207 C CA . GLY A 1 436 ? 20.700 -6.848 -17.071 1.00 94.12 436 GLY A CA 1
ATOM 3208 C C . GLY A 1 436 ? 21.106 -7.254 -18.495 1.00 94.12 436 GLY A C 1
ATOM 3209 O O . GLY A 1 436 ? 22.279 -7.251 -18.871 1.00 94.12 436 GLY A O 1
ATOM 3210 N N . ILE A 1 437 ? 20.123 -7.671 -19.291 1.00 93.44 437 ILE A N 1
ATOM 3211 C CA . ILE A 1 437 ? 20.286 -8.118 -20.680 1.00 93.44 437 ILE A CA 1
ATOM 3212 C C . ILE A 1 437 ? 19.379 -7.281 -21.579 1.00 93.44 437 ILE A C 1
ATOM 3214 O O . ILE A 1 437 ? 18.163 -7.283 -21.412 1.00 93.44 437 ILE A O 1
ATOM 3218 N N . PHE A 1 438 ? 19.969 -6.630 -22.574 1.00 92.50 438 PHE A N 1
ATOM 3219 C CA . PHE A 1 438 ? 19.296 -5.746 -23.514 1.00 92.50 438 PHE A CA 1
ATOM 3220 C C . PHE A 1 438 ? 19.372 -6.381 -24.898 1.00 92.50 438 PHE A C 1
ATOM 3222 O O . PHE A 1 438 ? 20.459 -6.585 -25.442 1.00 92.50 438 PHE A O 1
ATOM 3229 N N . LYS A 1 439 ? 18.217 -6.761 -25.446 1.00 87.81 439 LYS A N 1
ATOM 3230 C CA . LYS A 1 439 ? 18.113 -7.358 -26.779 1.00 87.81 439 LYS A CA 1
ATOM 3231 C C . LYS A 1 439 ? 17.159 -6.546 -27.622 1.00 87.81 439 LYS A C 1
ATOM 3233 O O . LYS A 1 439 ? 15.988 -6.401 -27.252 1.00 87.81 439 LYS A O 1
ATOM 3238 N N . ASN A 1 440 ? 17.624 -6.110 -28.781 1.00 80.00 440 ASN A N 1
ATOM 3239 C CA . ASN A 1 440 ? 16.751 -5.597 -29.804 1.00 80.00 440 ASN A CA 1
ATOM 3240 C C . ASN A 1 440 ? 16.779 -6.543 -31.005 1.00 80.00 440 ASN A C 1
ATOM 3242 O O . ASN A 1 440 ? 17.758 -6.649 -31.727 1.00 80.00 440 ASN A O 1
ATOM 3246 N N . ASN A 1 441 ? 15.702 -7.308 -31.178 1.00 79.44 441 ASN A N 1
ATOM 3247 C CA . ASN A 1 441 ? 15.557 -8.185 -32.337 1.00 79.44 441 ASN A CA 1
ATOM 3248 C C . ASN A 1 441 ? 14.765 -7.507 -33.462 1.00 79.44 441 ASN A C 1
ATOM 3250 O O . ASN A 1 441 ? 14.404 -8.200 -34.413 1.00 79.44 441 ASN A O 1
ATOM 3254 N N . GLY A 1 442 ? 14.441 -6.212 -33.327 1.00 66.25 442 GLY A N 1
ATOM 3255 C CA . GLY A 1 442 ? 13.680 -5.441 -34.306 1.00 66.25 442 GLY A CA 1
ATOM 3256 C C . GLY A 1 442 ? 14.248 -5.604 -35.714 1.00 66.25 442 GLY A C 1
ATOM 3257 O O . GLY A 1 442 ? 15.451 -5.775 -35.902 1.00 66.25 442 GLY A O 1
ATOM 3258 N N . ASP A 1 443 ? 13.373 -5.605 -36.718 1.00 59.75 443 ASP A N 1
ATOM 3259 C CA . ASP A 1 443 ? 13.775 -5.858 -38.107 1.00 59.75 443 ASP A CA 1
ATOM 3260 C C . ASP A 1 443 ? 14.468 -4.658 -38.767 1.00 59.75 443 ASP A C 1
ATOM 3262 O O . ASP A 1 443 ? 14.990 -4.793 -39.875 1.00 59.75 443 ASP A O 1
ATOM 3266 N N . GLY A 1 444 ? 14.510 -3.510 -38.079 1.00 53.16 444 GLY A N 1
ATOM 3267 C CA . GLY A 1 444 ? 15.318 -2.354 -38.455 1.00 53.16 444 GLY A CA 1
ATOM 3268 C C . GLY A 1 444 ? 15.064 -1.925 -39.881 1.00 53.16 444 GLY A C 1
ATOM 3269 O O . GLY A 1 444 ? 16.022 -1.635 -40.601 1.00 53.16 444 GLY A O 1
ATOM 3270 N N . SER A 1 445 ? 13.798 -1.970 -40.319 1.00 51.50 445 SER A N 1
ATOM 3271 C CA . SER A 1 445 ? 13.463 -1.589 -41.684 1.00 51.50 445 SER A CA 1
ATOM 3272 C C . SER A 1 445 ? 14.094 -0.218 -41.963 1.00 51.50 445 SER A C 1
ATOM 3274 O O . SER A 1 445 ? 13.900 0.736 -41.209 1.00 51.50 445 SER A O 1
ATOM 3276 N N . LEU A 1 446 ? 14.935 -0.178 -43.001 1.00 46.03 446 LEU A N 1
ATOM 3277 C CA . LEU A 1 446 ? 15.982 0.821 -43.264 1.00 46.03 446 LEU A CA 1
ATOM 3278 C C . LEU A 1 446 ? 15.516 2.290 -43.330 1.00 46.03 446 LEU A C 1
ATOM 3280 O O . LEU A 1 446 ? 16.356 3.180 -43.435 1.00 46.03 446 LEU A O 1
ATOM 3284 N N . ASP A 1 447 ? 14.212 2.553 -43.257 1.00 52.12 447 ASP A N 1
ATOM 3285 C CA . ASP A 1 447 ? 13.632 3.891 -43.358 1.00 52.12 447 ASP A CA 1
ATOM 3286 C C . ASP A 1 447 ? 13.470 4.615 -42.001 1.00 52.12 447 ASP A C 1
ATOM 3288 O O . ASP A 1 447 ? 13.227 5.822 -42.008 1.00 52.12 447 ASP A O 1
ATOM 3292 N N . SER A 1 448 ? 13.620 3.950 -40.840 1.00 47.84 448 SER A N 1
ATOM 3293 C CA . SER A 1 448 ? 13.314 4.552 -39.517 1.00 47.84 448 SER A CA 1
ATOM 3294 C C . SER A 1 448 ? 14.490 4.782 -38.552 1.00 47.84 448 SER A C 1
ATOM 3296 O O . SER A 1 448 ? 14.262 5.212 -37.424 1.00 47.84 448 SER A O 1
ATOM 3298 N N . GLY A 1 449 ? 15.742 4.594 -38.976 1.00 56.28 449 GLY A N 1
ATOM 3299 C CA . GLY A 1 449 ? 16.917 4.930 -38.155 1.00 56.28 449 GLY A CA 1
ATOM 3300 C C . GLY A 1 449 ? 17.457 3.780 -37.296 1.00 56.28 449 GLY A C 1
ATOM 3301 O O . GLY A 1 449 ? 16.969 2.653 -37.347 1.00 56.28 449 GLY A O 1
ATOM 3302 N N . PHE A 1 450 ? 18.548 4.062 -36.582 1.00 60.09 450 PHE A N 1
ATOM 3303 C CA . PHE A 1 450 ? 19.335 3.081 -35.834 1.00 60.09 450 PHE A CA 1
ATOM 3304 C C . PHE A 1 450 ? 18.518 2.387 -34.735 1.00 60.09 450 PHE A C 1
ATOM 3306 O O . PHE A 1 450 ? 17.725 3.014 -34.035 1.00 60.09 450 PHE A O 1
ATOM 3313 N N . ILE A 1 451 ? 18.748 1.082 -34.586 1.00 69.38 451 ILE A N 1
ATOM 3314 C CA . ILE A 1 451 ? 18.259 0.290 -33.463 1.00 69.38 451 ILE A CA 1
ATOM 3315 C C . ILE A 1 451 ? 19.250 0.442 -32.302 1.00 69.38 451 ILE A C 1
ATOM 3317 O O . ILE A 1 451 ? 20.419 0.077 -32.443 1.00 69.38 451 ILE A O 1
ATOM 3321 N N . ASN A 1 452 ? 18.786 0.928 -31.150 1.00 75.56 452 ASN A N 1
ATOM 3322 C CA . ASN A 1 452 ? 19.620 1.131 -29.967 1.00 75.56 452 ASN A CA 1
ATOM 3323 C C . ASN A 1 452 ? 19.112 0.331 -28.757 1.00 75.56 452 ASN A C 1
ATOM 3325 O O . ASN A 1 452 ? 17.910 0.162 -28.536 1.00 75.56 452 ASN A O 1
ATOM 3329 N N . ASN A 1 453 ? 20.024 -0.114 -27.895 1.00 82.94 453 ASN A N 1
ATOM 3330 C CA . ASN A 1 453 ? 19.655 -0.524 -26.542 1.00 82.94 453 ASN A CA 1
ATOM 3331 C C . ASN A 1 453 ? 19.454 0.691 -25.626 1.00 82.94 453 ASN A C 1
ATOM 3333 O O . ASN A 1 453 ? 18.585 0.671 -24.759 1.00 82.94 453 ASN A O 1
ATOM 3337 N N . LEU A 1 454 ? 20.227 1.757 -25.816 1.00 84.19 454 LEU A N 1
ATOM 3338 C CA . LEU A 1 454 ? 20.118 2.973 -25.016 1.00 84.19 454 LEU A CA 1
ATOM 3339 C C . LEU A 1 454 ? 20.262 4.192 -25.920 1.00 84.19 454 LEU A C 1
ATOM 3341 O O . LEU A 1 454 ? 21.260 4.306 -26.624 1.00 84.19 454 LEU A O 1
ATOM 3345 N N . LYS A 1 455 ? 19.286 5.097 -25.862 1.00 87.25 455 LYS A N 1
ATOM 3346 C CA . LYS A 1 455 ? 19.337 6.418 -26.480 1.00 87.25 455 LYS A CA 1
ATOM 3347 C C . LYS A 1 455 ? 19.187 7.490 -25.405 1.00 87.25 455 LYS A C 1
ATOM 3349 O O . LYS A 1 455 ? 18.161 7.575 -24.732 1.00 87.25 455 LYS A O 1
ATOM 3354 N N . LEU A 1 456 ? 20.221 8.301 -25.239 1.00 82.81 456 LEU A N 1
ATOM 3355 C CA . LEU A 1 456 ? 20.243 9.434 -24.316 1.00 82.81 456 LEU A CA 1
ATOM 3356 C C . LEU A 1 456 ? 20.080 10.717 -25.123 1.00 82.81 456 LEU A C 1
ATOM 3358 O O . LEU A 1 456 ? 20.811 10.892 -26.091 1.00 82.81 456 LEU A O 1
ATOM 3362 N N . THR A 1 457 ? 19.153 11.606 -24.763 1.00 80.81 457 THR A N 1
ATOM 3363 C CA . THR A 1 457 ? 18.956 12.861 -25.512 1.00 80.81 457 THR A CA 1
ATOM 3364 C C . THR A 1 457 ? 18.769 14.076 -24.605 1.00 80.81 457 THR A C 1
ATOM 3366 O O . THR A 1 457 ? 18.378 13.963 -23.447 1.00 80.81 457 THR A O 1
ATOM 3369 N N . GLY A 1 458 ? 19.029 15.276 -25.130 1.00 76.31 458 GLY A N 1
ATOM 3370 C CA . GLY A 1 458 ? 18.691 16.527 -24.443 1.00 76.31 458 GLY A CA 1
ATOM 3371 C C . GLY A 1 458 ? 19.658 16.898 -23.311 1.00 76.31 458 GLY A C 1
ATOM 3372 O O . GLY A 1 458 ? 20.866 17.037 -23.543 1.00 76.31 458 GLY A O 1
ATOM 3373 N N . GLN A 1 459 ? 19.121 17.147 -22.109 1.00 69.50 459 GLN A N 1
ATOM 3374 C CA . GLN A 1 459 ? 19.865 17.546 -20.904 1.00 69.50 459 GLN A CA 1
ATOM 3375 C C . GLN A 1 459 ? 19.951 16.397 -19.889 1.00 69.50 459 GLN A C 1
ATOM 3377 O O . GLN A 1 459 ? 19.486 16.507 -18.760 1.00 69.50 459 GLN A O 1
ATOM 3382 N N . VAL A 1 460 ? 20.585 15.294 -20.280 1.00 64.38 460 VAL A N 1
ATOM 3383 C CA . VAL A 1 460 ? 20.873 14.197 -19.345 1.00 64.38 460 VAL A CA 1
ATOM 3384 C C . VAL A 1 460 ? 21.863 14.670 -18.289 1.00 64.38 460 VAL A C 1
ATOM 3386 O O . VAL A 1 460 ? 23.003 14.987 -18.609 1.00 64.38 460 VAL A O 1
ATOM 3389 N N . SER A 1 461 ? 21.463 14.690 -17.019 1.00 68.31 461 SER A N 1
ATOM 3390 C CA . SER A 1 461 ? 22.332 15.131 -15.919 1.00 68.31 461 SER A CA 1
ATOM 3391 C C . SER A 1 461 ? 23.441 14.120 -15.591 1.00 68.31 461 SER A C 1
ATOM 3393 O O . SER A 1 461 ? 24.578 14.514 -15.299 1.00 68.31 461 SER A O 1
ATOM 3395 N N . LEU A 1 462 ? 23.141 12.819 -15.675 1.00 80.62 462 LEU A N 1
ATOM 3396 C CA . LEU A 1 462 ? 24.086 11.726 -15.441 1.00 80.62 462 LEU A CA 1
ATOM 3397 C C . LEU A 1 462 ? 23.620 10.426 -16.111 1.00 80.62 462 LEU A C 1
ATOM 3399 O O . LEU A 1 462 ? 22.489 9.993 -15.922 1.00 80.62 462 LEU A O 1
ATOM 3403 N N . ALA A 1 463 ? 24.523 9.747 -16.808 1.00 85.62 463 ALA A N 1
ATOM 3404 C CA . ALA A 1 463 ? 24.340 8.366 -17.229 1.00 85.62 463 ALA A CA 1
ATOM 3405 C C . ALA A 1 463 ? 25.528 7.514 -16.764 1.00 85.62 463 ALA A C 1
ATOM 3407 O O . ALA A 1 463 ? 26.676 7.795 -17.118 1.00 85.62 463 ALA A O 1
ATOM 3408 N N . GLU A 1 464 ? 25.261 6.489 -15.951 1.00 90.19 464 GLU A N 1
ATOM 3409 C CA . GLU A 1 464 ? 26.272 5.578 -15.406 1.00 90.19 464 GLU A CA 1
ATOM 3410 C C . GLU A 1 464 ? 25.960 4.117 -15.760 1.00 90.19 464 GLU A C 1
ATOM 3412 O O . GLU A 1 464 ? 24.927 3.583 -15.368 1.00 90.19 464 GLU A O 1
ATOM 3417 N N . ILE A 1 465 ? 26.874 3.450 -16.470 1.00 90.06 465 ILE A N 1
ATOM 3418 C CA . ILE A 1 465 ? 26.795 2.022 -16.806 1.00 90.06 465 ILE A CA 1
ATOM 3419 C C . ILE A 1 465 ? 27.853 1.268 -15.998 1.00 90.06 465 ILE A C 1
ATOM 3421 O O . ILE A 1 465 ? 29.050 1.366 -16.272 1.00 90.06 465 ILE A O 1
ATOM 3425 N N . LYS A 1 466 ? 27.413 0.507 -14.997 1.00 90.50 466 LYS A N 1
ATOM 3426 C CA . LYS A 1 466 ? 28.260 -0.320 -14.123 1.00 90.50 466 LYS A CA 1
ATOM 3427 C C . LYS A 1 466 ? 28.267 -1.798 -14.526 1.00 90.50 466 LYS A C 1
ATOM 3429 O O . LYS A 1 466 ? 29.190 -2.517 -14.149 1.00 90.50 466 LYS A O 1
ATOM 3434 N N . GLY A 1 467 ? 27.281 -2.247 -15.306 1.00 89.31 467 GLY A N 1
ATOM 3435 C CA . GLY A 1 467 ? 27.130 -3.642 -15.727 1.00 89.31 467 GLY A CA 1
ATOM 3436 C C . GLY A 1 467 ? 26.153 -3.828 -16.892 1.00 89.31 467 GLY A C 1
ATOM 3437 O O . GLY A 1 467 ? 25.753 -2.866 -17.540 1.00 89.31 467 GLY A O 1
ATOM 3438 N N . GLY A 1 468 ? 25.795 -5.085 -17.174 1.00 91.56 468 GLY A N 1
ATOM 3439 C CA . GLY A 1 468 ? 24.820 -5.459 -18.208 1.00 91.56 468 GLY A CA 1
ATOM 3440 C C . GLY A 1 468 ? 25.407 -6.047 -19.500 1.00 91.56 468 GLY A C 1
ATOM 3441 O O . GLY A 1 468 ? 26.622 -6.115 -19.692 1.00 91.56 468 GLY A O 1
ATOM 3442 N N . THR A 1 469 ? 24.531 -6.540 -20.376 1.00 90.25 469 THR A N 1
ATOM 3443 C CA . THR A 1 469 ? 24.849 -7.081 -21.708 1.00 90.25 469 THR A CA 1
ATOM 3444 C C . THR A 1 469 ? 23.997 -6.399 -22.771 1.00 90.25 469 THR A C 1
ATOM 3446 O O . THR A 1 469 ? 22.780 -6.558 -22.760 1.00 90.25 469 THR A O 1
ATOM 3449 N N . PHE A 1 470 ? 24.640 -5.692 -23.693 1.00 88.94 470 PHE A N 1
ATOM 3450 C CA . PHE A 1 470 ? 24.034 -4.897 -24.756 1.00 88.94 470 PHE A CA 1
ATOM 3451 C C . PHE A 1 470 ? 24.311 -5.564 -26.100 1.00 88.94 470 PHE A C 1
ATOM 3453 O O . PHE A 1 470 ? 25.471 -5.819 -26.425 1.00 88.94 470 PHE A O 1
ATOM 3460 N N . ASN A 1 471 ? 23.263 -5.884 -26.853 1.00 84.44 471 ASN A N 1
ATOM 3461 C CA . ASN A 1 471 ? 23.366 -6.590 -28.132 1.00 84.44 471 ASN A CA 1
ATOM 3462 C C . ASN A 1 471 ? 23.301 -5.679 -29.365 1.00 84.44 471 ASN A C 1
ATOM 3464 O O . ASN A 1 471 ? 23.377 -6.177 -30.481 1.00 84.44 471 ASN A O 1
ATOM 3468 N N . ASP A 1 472 ? 23.144 -4.379 -29.150 1.00 83.00 472 ASP A N 1
ATOM 3469 C CA . ASP A 1 472 ? 22.947 -3.349 -30.161 1.00 83.00 472 ASP A CA 1
ATOM 3470 C C . ASP A 1 472 ? 23.598 -2.035 -29.687 1.00 83.00 472 ASP A C 1
ATOM 3472 O O . ASP A 1 472 ? 24.362 -2.001 -28.715 1.00 83.00 472 ASP A O 1
ATOM 3476 N N . ASN A 1 473 ? 23.327 -0.940 -30.397 1.00 81.06 473 ASN A N 1
ATOM 3477 C CA . ASN A 1 473 ? 24.046 0.319 -30.231 1.00 81.06 473 ASN A CA 1
ATOM 3478 C C . ASN A 1 473 ? 23.640 1.092 -28.966 1.00 81.06 473 ASN A C 1
ATOM 3480 O O . ASN A 1 473 ? 22.511 0.989 -28.475 1.00 81.06 473 ASN A O 1
ATOM 3484 N N . ILE A 1 474 ? 24.562 1.916 -28.465 1.00 82.88 474 ILE A N 1
ATOM 3485 C CA . ILE A 1 474 ? 24.274 2.999 -27.525 1.00 82.88 474 ILE A CA 1
ATOM 3486 C C . ILE A 1 474 ? 24.453 4.323 -28.265 1.00 82.88 474 ILE A C 1
ATOM 3488 O O . ILE A 1 474 ? 25.519 4.607 -28.813 1.00 82.88 474 ILE A O 1
ATOM 3492 N N . GLU A 1 475 ? 23.404 5.134 -28.271 1.00 84.25 475 GLU A N 1
ATOM 3493 C CA . GLU A 1 475 ? 23.370 6.445 -28.909 1.00 84.25 475 GLU A CA 1
ATOM 3494 C C . GLU A 1 475 ? 23.277 7.534 -27.836 1.00 84.25 475 GLU A C 1
ATOM 3496 O O . GLU A 1 475 ? 22.442 7.472 -26.928 1.00 84.25 475 GLU A O 1
ATOM 3501 N N . VAL A 1 476 ? 24.149 8.539 -27.924 1.00 79.62 476 VAL A N 1
ATOM 3502 C CA . VAL A 1 476 ? 24.181 9.660 -26.977 1.00 79.62 476 VAL A CA 1
ATOM 3503 C C . VAL A 1 476 ? 24.089 10.970 -27.756 1.00 79.62 476 VAL A C 1
ATOM 3505 O O . VAL A 1 476 ? 25.033 11.377 -28.419 1.00 79.62 476 VAL A O 1
ATOM 3508 N N . GLU A 1 477 ? 22.942 11.636 -27.652 1.00 79.69 477 GLU A N 1
ATOM 3509 C CA . GLU A 1 477 ? 22.595 12.909 -28.296 1.00 79.69 477 GLU A CA 1
ATOM 3510 C C . GLU A 1 477 ? 22.362 14.001 -27.240 1.00 79.69 477 GLU A C 1
ATOM 3512 O O . GLU A 1 477 ? 21.293 14.615 -27.143 1.00 79.69 477 GLU A O 1
ATOM 3517 N N . CYS A 1 478 ? 23.355 14.220 -26.381 1.00 67.75 478 CYS A N 1
ATOM 3518 C CA . CYS A 1 478 ? 23.222 15.106 -25.229 1.00 67.75 478 CYS A CA 1
ATOM 3519 C C . CYS A 1 478 ? 24.034 16.388 -25.402 1.00 67.75 478 CYS A C 1
ATOM 3521 O O . CYS A 1 478 ? 25.186 16.364 -25.821 1.00 67.75 478 CYS A O 1
ATOM 3523 N N . THR A 1 479 ? 23.457 17.517 -24.989 1.00 65.56 479 THR A N 1
ATOM 3524 C CA . THR A 1 479 ? 24.174 18.806 -24.985 1.00 65.56 479 THR A CA 1
ATOM 3525 C C . THR A 1 479 ? 25.011 19.014 -23.718 1.00 65.56 479 THR A C 1
ATOM 3527 O O . THR A 1 479 ? 25.964 19.786 -23.749 1.00 65.56 479 THR A O 1
ATOM 3530 N N . HIS A 1 480 ? 24.669 18.340 -22.606 1.00 65.31 480 HIS A N 1
ATOM 3531 C CA . HIS A 1 480 ? 25.257 18.575 -21.275 1.00 65.31 480 HIS A CA 1
ATOM 3532 C C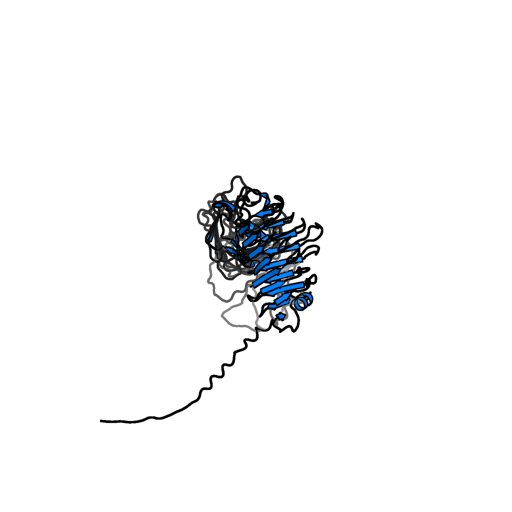 . HIS A 1 480 ? 25.340 17.308 -20.395 1.00 65.31 480 HIS A C 1
ATOM 3534 O O . HIS A 1 480 ? 24.975 17.346 -19.222 1.00 65.31 480 HIS A O 1
ATOM 3540 N N . SER A 1 481 ? 25.813 16.177 -20.928 1.00 63.66 481 SER A N 1
ATOM 3541 C CA . SER A 1 481 ? 25.825 14.910 -20.178 1.00 63.66 481 SER A CA 1
ATOM 3542 C C . SER A 1 481 ? 27.132 14.575 -19.473 1.00 63.66 481 SER A C 1
ATOM 3544 O O . SER A 1 481 ? 28.206 14.607 -20.071 1.00 63.66 481 SER A O 1
ATOM 3546 N N . LYS A 1 482 ? 27.024 14.109 -18.221 1.00 74.56 482 LYS A N 1
ATOM 3547 C CA . LYS A 1 482 ? 28.066 13.296 -17.579 1.00 74.56 482 LYS A CA 1
ATOM 3548 C C . LYS A 1 482 ? 27.805 11.834 -17.910 1.00 74.56 482 LYS A C 1
ATOM 3550 O O . LYS A 1 482 ? 26.850 11.255 -17.405 1.00 74.56 482 LYS A O 1
ATOM 3555 N N . PHE A 1 483 ? 28.647 11.246 -18.749 1.00 80.12 483 PHE A N 1
ATOM 3556 C CA . PHE A 1 483 ? 28.547 9.842 -19.136 1.00 80.12 483 PHE A CA 1
ATOM 3557 C C . PHE A 1 483 ? 29.715 9.046 -18.546 1.00 80.12 483 PHE A C 1
ATOM 3559 O O . PHE A 1 483 ? 30.876 9.430 -18.698 1.00 80.12 483 PHE A O 1
ATOM 3566 N N . LYS A 1 484 ? 29.419 7.950 -17.842 1.00 84.81 484 LYS A N 1
ATOM 3567 C CA . LYS A 1 484 ? 30.413 7.123 -17.151 1.00 84.81 484 LYS A CA 1
ATOM 3568 C C . LYS A 1 484 ? 30.135 5.641 -17.386 1.00 84.81 484 LYS A C 1
ATOM 3570 O O . LYS A 1 484 ? 29.068 5.152 -17.040 1.00 84.81 484 LYS A O 1
ATOM 3575 N N . ILE A 1 485 ? 31.123 4.911 -17.898 1.00 85.62 485 ILE A N 1
ATOM 3576 C CA . ILE A 1 485 ? 31.075 3.448 -18.006 1.00 85.62 485 ILE A CA 1
ATOM 3577 C C . ILE A 1 485 ? 32.165 2.858 -17.118 1.00 85.62 485 ILE A C 1
ATOM 3579 O O . ILE A 1 485 ? 33.344 3.158 -17.295 1.00 85.62 485 ILE A O 1
ATOM 3583 N N . THR A 1 486 ? 31.770 2.010 -16.174 1.00 87.31 486 THR A N 1
ATOM 3584 C CA . THR A 1 486 ? 32.673 1.236 -15.310 1.00 87.31 486 THR A CA 1
ATOM 3585 C C . THR A 1 486 ? 32.540 -0.275 -15.507 1.00 87.31 486 THR A C 1
ATOM 3587 O O . THR A 1 486 ? 33.366 -1.019 -14.983 1.00 87.31 486 THR A O 1
ATOM 3590 N N . GLY A 1 487 ? 31.555 -0.741 -16.285 1.00 86.19 487 GLY A N 1
ATOM 3591 C CA . GLY A 1 487 ? 31.389 -2.153 -16.638 1.00 86.19 487 GLY A CA 1
ATOM 3592 C C . GLY A 1 487 ? 30.377 -2.388 -17.766 1.00 86.19 487 GLY A C 1
ATOM 3593 O O . GLY A 1 487 ? 29.848 -1.441 -18.338 1.00 86.19 487 GLY A O 1
ATOM 3594 N N . GLY A 1 488 ? 30.133 -3.661 -18.098 1.00 87.25 488 GLY A N 1
ATOM 3595 C CA . GLY A 1 488 ? 29.203 -4.092 -19.153 1.00 87.25 488 GLY A CA 1
ATOM 3596 C C . GLY A 1 488 ? 29.857 -4.909 -20.279 1.00 87.25 488 GLY A C 1
ATOM 3597 O O . GLY A 1 488 ? 31.080 -4.950 -20.414 1.00 87.25 488 GLY A O 1
ATOM 3598 N N . LYS A 1 489 ? 29.035 -5.598 -21.077 1.00 86.69 489 LYS A N 1
ATOM 3599 C CA . LYS A 1 489 ? 29.426 -6.319 -22.302 1.00 86.69 489 LYS A CA 1
ATOM 3600 C C . LYS A 1 489 ? 28.639 -5.764 -23.484 1.00 86.69 489 LYS A C 1
ATOM 3602 O O . LYS A 1 489 ? 27.418 -5.717 -23.403 1.00 86.69 489 LYS A O 1
ATOM 3607 N N . PHE A 1 490 ? 29.313 -5.406 -24.572 1.00 85.50 490 PHE A N 1
ATOM 3608 C CA . PHE A 1 490 ? 28.697 -4.768 -25.740 1.00 85.50 490 PHE A CA 1
ATOM 3609 C C . PHE A 1 490 ? 28.966 -5.607 -26.992 1.00 85.50 490 PHE A C 1
ATOM 3611 O O . PHE A 1 490 ? 30.114 -5.963 -27.265 1.00 85.50 490 PHE A O 1
ATOM 3618 N N . TYR A 1 491 ? 27.912 -5.942 -27.728 1.00 74.56 491 TYR A N 1
ATOM 3619 C CA . TYR A 1 491 ? 27.934 -6.812 -28.897 1.00 74.56 491 TYR A CA 1
ATOM 3620 C C . TYR A 1 491 ? 27.286 -6.074 -30.080 1.00 74.56 491 TYR A C 1
ATOM 3622 O O . TYR A 1 491 ? 26.145 -6.340 -30.404 1.00 74.56 491 TYR A O 1
ATOM 3630 N N . GLY A 1 492 ? 27.991 -5.136 -30.715 1.00 65.94 492 GLY A N 1
ATOM 3631 C CA . GLY A 1 492 ? 27.493 -4.336 -31.848 1.00 65.94 492 GLY A CA 1
ATOM 3632 C C . GLY A 1 492 ? 28.490 -3.241 -32.245 1.00 65.94 492 GLY A C 1
ATOM 3633 O O . GLY A 1 492 ? 29.552 -3.148 -31.622 1.00 65.94 492 GLY A O 1
ATOM 3634 N N . ASP A 1 493 ? 28.155 -2.400 -33.233 1.00 59.25 493 ASP A N 1
ATOM 3635 C CA . ASP A 1 493 ? 28.884 -1.152 -33.538 1.00 59.25 493 ASP A CA 1
ATOM 3636 C C . ASP A 1 493 ? 28.549 -0.115 -32.444 1.00 59.25 493 ASP A C 1
ATOM 3638 O O . ASP A 1 493 ? 27.859 0.877 -32.647 1.00 59.25 493 ASP A O 1
ATOM 3642 N N . ALA A 1 494 ? 28.993 -0.419 -31.225 1.00 53.41 494 ALA A N 1
ATOM 3643 C CA . ALA A 1 494 ? 28.331 -0.082 -29.967 1.00 53.41 494 ALA A CA 1
ATOM 3644 C C . ALA A 1 494 ? 28.206 1.407 -29.577 1.00 53.41 494 ALA A C 1
ATOM 3646 O O . ALA A 1 494 ? 27.585 1.673 -28.551 1.00 53.41 494 ALA A O 1
ATOM 3647 N N . PHE A 1 495 ? 28.748 2.366 -30.331 1.00 56.62 495 PHE A N 1
ATOM 3648 C CA . PHE A 1 495 ? 28.664 3.789 -29.992 1.00 56.62 495 PHE A CA 1
ATOM 3649 C C . PHE A 1 495 ? 28.469 4.666 -31.229 1.00 56.62 495 PHE A C 1
ATOM 3651 O O . PHE A 1 495 ? 29.221 4.591 -32.196 1.00 56.62 495 PHE A O 1
ATOM 3658 N N . ASN A 1 496 ? 27.477 5.550 -31.177 1.00 56.94 496 ASN A N 1
ATOM 3659 C CA . ASN A 1 496 ? 27.351 6.646 -32.128 1.00 56.94 496 ASN A CA 1
ATOM 3660 C C . ASN A 1 496 ? 27.105 7.943 -31.345 1.00 56.94 496 ASN A C 1
ATOM 3662 O O . ASN A 1 496 ? 26.069 8.089 -30.697 1.00 56.94 496 ASN A O 1
ATOM 3666 N N . ASP A 1 497 ? 28.089 8.844 -31.352 1.00 57.72 497 ASP A N 1
ATOM 3667 C CA . ASP A 1 497 ? 27.968 10.191 -30.788 1.00 57.72 497 ASP A CA 1
ATOM 3668 C C . ASP A 1 497 ? 27.723 11.172 -31.940 1.00 57.72 497 ASP A C 1
ATOM 3670 O O . ASP A 1 497 ? 28.636 11.615 -32.638 1.00 57.72 497 ASP A O 1
ATOM 3674 N N . THR A 1 498 ? 26.454 11.484 -32.180 1.00 54.84 498 THR A N 1
ATOM 3675 C CA . THR A 1 498 ? 26.045 12.423 -33.230 1.00 54.84 498 THR A CA 1
ATOM 3676 C C . THR A 1 498 ? 26.077 13.876 -32.751 1.00 54.84 498 THR A C 1
ATOM 3678 O O . THR A 1 498 ? 26.048 14.781 -33.589 1.00 54.84 498 THR A O 1
ATOM 3681 N N . ALA A 1 499 ? 26.209 14.134 -31.441 1.00 47.62 499 ALA A N 1
ATOM 3682 C CA . ALA A 1 499 ? 26.221 15.487 -30.881 1.00 47.62 499 ALA A CA 1
ATOM 3683 C C . ALA A 1 499 ? 27.505 16.267 -31.226 1.00 47.62 499 ALA A C 1
ATOM 3685 O O . ALA A 1 499 ? 27.509 17.499 -31.188 1.00 47.62 499 ALA A O 1
ATOM 3686 N N . SER A 1 500 ? 28.576 15.566 -31.615 1.00 42.81 500 SER A N 1
ATOM 3687 C CA . SER A 1 500 ? 29.894 16.141 -31.913 1.00 42.81 500 SER A CA 1
ATOM 3688 C C . SER A 1 500 ? 30.343 16.007 -33.379 1.00 42.81 500 SER A C 1
ATOM 3690 O O . SER A 1 500 ? 31.398 16.525 -33.746 1.00 42.81 500 SER A O 1
ATOM 3692 N N . GLY A 1 501 ? 29.54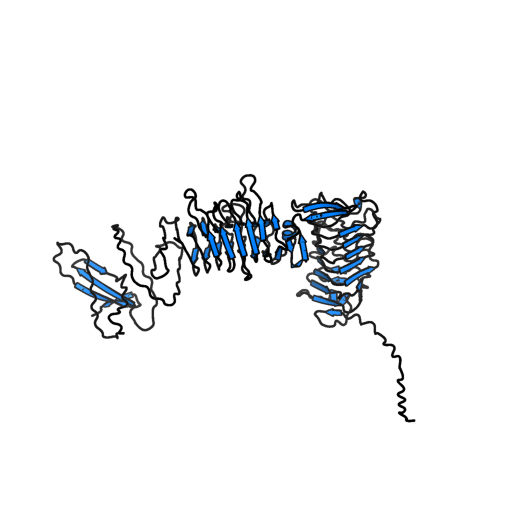9 15.375 -34.253 1.00 33.41 501 GLY A N 1
ATOM 3693 C CA . GLY A 1 501 ? 29.914 15.168 -35.662 1.00 33.41 501 GLY A CA 1
ATOM 3694 C C . GLY A 1 501 ? 30.995 14.101 -35.896 1.00 33.41 501 GLY A C 1
ATOM 3695 O O . GLY A 1 501 ? 31.564 14.056 -36.987 1.00 33.41 501 GLY A O 1
ATOM 3696 N N . TYR A 1 502 ? 31.265 13.234 -34.913 1.00 33.28 502 TYR A N 1
ATOM 3697 C CA . TYR A 1 502 ? 32.239 12.146 -35.020 1.00 33.28 502 TYR A CA 1
ATOM 3698 C C . TYR A 1 502 ? 31.624 10.795 -34.632 1.00 33.28 502 TYR A C 1
ATOM 3700 O O . TYR A 1 502 ? 31.320 10.537 -33.473 1.00 33.28 502 TYR A O 1
ATOM 3708 N N . ASN A 1 503 ? 31.525 9.884 -35.603 1.00 33.12 503 ASN A N 1
ATOM 3709 C CA . ASN A 1 503 ? 31.141 8.494 -35.351 1.00 33.12 503 ASN A CA 1
ATOM 3710 C C . ASN A 1 503 ? 32.233 7.793 -34.519 1.00 33.12 503 ASN A C 1
ATOM 3712 O O . ASN A 1 503 ? 33.359 7.614 -34.992 1.00 33.12 503 ASN A O 1
ATOM 3716 N N . VAL A 1 504 ? 31.902 7.343 -33.308 1.00 37.09 504 VAL A N 1
ATOM 3717 C CA . VAL A 1 504 ? 32.790 6.526 -32.465 1.00 37.09 504 VAL A CA 1
ATOM 3718 C C . VAL A 1 504 ? 32.547 5.048 -32.767 1.00 37.09 504 VAL A C 1
ATOM 3720 O O . VAL A 1 504 ? 31.920 4.352 -31.988 1.00 37.09 504 VAL A O 1
ATOM 3723 N N . TYR A 1 505 ? 33.043 4.541 -33.898 1.00 30.98 505 TYR A N 1
ATOM 3724 C CA . TYR A 1 505 ? 32.902 3.117 -34.235 1.00 30.98 505 TYR A CA 1
ATOM 3725 C C . TYR A 1 505 ? 33.704 2.220 -33.274 1.00 30.98 505 TYR A C 1
ATOM 3727 O O . TYR A 1 505 ? 34.939 2.269 -33.293 1.00 30.98 505 TYR A O 1
ATOM 3735 N N . PRO A 1 506 ? 33.072 1.330 -32.490 1.00 35.16 506 PRO A N 1
ATOM 3736 C CA . PRO A 1 506 ? 33.788 0.346 -31.692 1.00 35.16 506 PRO A CA 1
ATOM 3737 C C . PRO A 1 506 ? 33.974 -0.896 -32.557 1.00 35.16 506 PRO A C 1
ATOM 3739 O O . PRO A 1 506 ? 33.106 -1.763 -32.623 1.00 35.16 506 PRO A O 1
ATOM 3742 N N . TYR A 1 507 ? 35.111 -1.001 -33.241 1.00 26.05 507 TYR A N 1
ATOM 3743 C CA . TYR A 1 507 ? 35.484 -2.281 -33.835 1.00 26.05 507 TYR A CA 1
ATOM 3744 C C . TYR A 1 507 ? 36.042 -3.213 -32.751 1.00 26.05 507 TYR A C 1
ATOM 3746 O O . TYR A 1 507 ? 36.982 -2.874 -32.041 1.00 26.05 507 TYR A O 1
ATOM 3754 N N . GLN A 1 508 ? 35.391 -4.372 -32.648 1.00 30.88 508 GLN A N 1
ATOM 3755 C CA . GLN A 1 508 ? 35.724 -5.625 -31.958 1.00 30.88 508 GLN A CA 1
ATOM 3756 C C . GLN A 1 508 ? 36.946 -5.676 -31.016 1.00 30.88 508 GLN A C 1
ATOM 3758 O O . GLN A 1 508 ? 38.089 -5.483 -31.417 1.00 30.88 508 GLN A O 1
ATOM 3763 N N . ASN A 1 509 ? 36.668 -6.196 -29.811 1.00 31.95 509 ASN A N 1
ATOM 3764 C CA . ASN A 1 509 ? 37.576 -6.516 -28.704 1.00 31.95 509 ASN A CA 1
ATOM 3765 C C . ASN A 1 509 ? 38.212 -5.301 -28.019 1.00 31.95 509 ASN A C 1
ATOM 3767 O O . ASN A 1 509 ? 39.110 -4.659 -28.549 1.00 31.95 509 ASN A O 1
ATOM 3771 N N . PHE A 1 510 ? 37.826 -5.081 -26.756 1.00 34.19 510 PHE A N 1
ATOM 3772 C CA . PHE A 1 510 ? 38.562 -4.250 -25.802 1.00 34.19 510 PHE A CA 1
ATOM 3773 C C . PHE A 1 510 ? 39.940 -4.873 -25.508 1.00 34.19 510 PHE A C 1
ATOM 3775 O O . PHE A 1 510 ? 40.183 -5.461 -24.456 1.00 34.19 510 PHE A O 1
ATOM 3782 N N . ALA A 1 511 ? 40.853 -4.742 -26.463 1.00 33.16 511 ALA A N 1
ATOM 3783 C CA . ALA A 1 511 ? 42.280 -4.915 -26.304 1.00 33.16 511 ALA A CA 1
ATOM 3784 C C . ALA A 1 511 ? 42.961 -3.726 -26.995 1.00 33.16 511 ALA A C 1
ATOM 3786 O O . ALA A 1 511 ? 42.986 -3.625 -28.216 1.00 33.16 511 ALA A O 1
ATOM 3787 N N . SER A 1 512 ? 43.513 -2.836 -26.167 1.00 34.69 512 SER A N 1
ATOM 3788 C CA . SER A 1 512 ? 44.402 -1.719 -26.516 1.00 34.69 512 SER A CA 1
ATOM 3789 C C . SER A 1 512 ? 43.883 -0.669 -27.507 1.00 34.69 512 SER A C 1
ATOM 3791 O O . SER A 1 512 ? 43.999 -0.819 -28.716 1.00 34.69 512 SER A O 1
ATOM 3793 N N . SER A 1 513 ? 43.465 0.482 -26.988 1.00 29.19 513 SER A N 1
ATOM 3794 C CA . SER A 1 513 ? 44.111 1.788 -27.227 1.00 29.19 513 SER A CA 1
ATOM 3795 C C . SER A 1 513 ? 43.239 2.890 -26.622 1.00 29.19 513 SER A C 1
ATOM 3797 O O . SER A 1 513 ? 42.021 2.884 -26.761 1.00 29.19 513 SER A O 1
ATOM 3799 N N . GLY A 1 514 ? 43.860 3.803 -25.874 1.00 34.38 514 GLY A N 1
ATOM 3800 C CA . GLY A 1 514 ? 43.194 5.021 -25.424 1.00 34.38 514 GLY A CA 1
ATOM 3801 C C . GLY A 1 514 ? 43.102 6.010 -26.580 1.00 34.38 514 GLY A C 1
ATOM 3802 O O . GLY A 1 514 ? 44.090 6.204 -27.287 1.00 34.38 514 GLY A O 1
ATOM 3803 N N . TYR A 1 515 ? 41.943 6.642 -26.742 1.00 27.50 515 TYR A N 1
ATOM 3804 C CA . TYR A 1 515 ? 41.770 7.814 -27.595 1.00 27.50 515 TYR A CA 1
ATOM 3805 C C . TYR A 1 515 ? 41.117 8.947 -26.800 1.00 27.50 515 TYR A C 1
ATOM 3807 O O . TYR A 1 515 ? 40.253 8.720 -25.954 1.00 27.50 515 TYR A O 1
ATOM 3815 N N . TYR A 1 516 ? 41.619 10.157 -27.044 1.00 28.58 516 TYR A N 1
ATOM 3816 C CA . TYR A 1 516 ? 41.310 11.396 -26.336 1.00 28.58 516 TYR A CA 1
ATOM 3817 C C . TYR A 1 516 ? 40.140 12.144 -26.989 1.00 28.58 516 TYR A C 1
ATOM 3819 O O . TYR A 1 516 ? 40.071 12.224 -28.214 1.00 28.58 516 TYR A O 1
ATOM 3827 N N . ALA A 1 517 ? 39.301 12.772 -26.163 1.00 27.09 517 ALA A N 1
ATOM 3828 C CA . ALA A 1 517 ? 38.452 13.901 -26.542 1.00 27.09 517 ALA A CA 1
ATOM 3829 C C . ALA A 1 517 ? 39.141 15.206 -26.099 1.00 27.09 517 ALA A C 1
ATOM 3831 O O . ALA A 1 517 ? 39.650 15.278 -24.977 1.00 27.09 517 ALA A O 1
ATOM 3832 N N . ASN A 1 518 ? 39.188 16.218 -26.971 1.00 27.62 518 ASN A N 1
ATOM 3833 C CA . ASN A 1 518 ? 39.705 17.547 -26.631 1.00 27.62 518 ASN A CA 1
ATOM 3834 C C . ASN A 1 518 ? 38.610 18.423 -25.998 1.00 27.62 518 ASN A C 1
ATOM 3836 O O . ASN A 1 518 ? 37.466 18.404 -26.436 1.00 27.62 518 ASN A O 1
ATOM 3840 N N . GLU A 1 519 ? 39.032 19.156 -24.963 1.00 29.30 519 GLU A N 1
ATOM 3841 C CA . GLU A 1 519 ? 38.406 20.265 -24.219 1.00 29.30 519 GLU A CA 1
ATOM 3842 C C . GLU A 1 519 ? 36.896 20.523 -24.386 1.00 29.30 519 GLU A C 1
ATOM 3844 O O . GLU A 1 519 ? 36.497 21.185 -25.331 1.00 29.30 519 GLU A O 1
ATOM 3849 N N . TYR A 1 520 ? 36.103 20.106 -23.386 1.00 27.94 520 TYR A N 1
ATOM 3850 C CA . TYR A 1 520 ? 35.037 20.854 -22.676 1.00 27.94 520 TYR A CA 1
ATOM 3851 C C . TYR A 1 520 ? 34.736 20.104 -21.348 1.00 27.94 520 TYR A C 1
ATOM 3853 O O . TYR A 1 520 ? 35.167 18.964 -21.200 1.00 27.94 520 TYR A O 1
ATOM 3861 N N . ASP A 1 521 ? 34.049 20.723 -20.372 1.00 31.48 521 ASP A N 1
ATOM 3862 C CA . ASP A 1 521 ? 33.853 20.298 -18.954 1.00 31.48 521 ASP A CA 1
ATOM 3863 C C . ASP A 1 521 ? 33.184 18.911 -18.689 1.00 31.48 521 ASP A C 1
ATOM 3865 O O . ASP A 1 521 ? 32.699 18.628 -17.588 1.00 31.48 521 ASP A O 1
ATOM 3869 N N . GLY A 1 522 ? 33.164 18.004 -19.666 1.00 29.80 522 GLY A N 1
ATOM 3870 C CA . GLY A 1 522 ? 32.750 16.608 -19.533 1.00 29.80 522 GLY A CA 1
ATOM 3871 C C . GLY A 1 522 ? 33.948 15.664 -19.380 1.00 29.80 522 GLY A C 1
ATOM 3872 O O . GLY A 1 522 ? 34.691 15.413 -20.324 1.00 29.80 522 GLY A O 1
ATOM 3873 N N . TYR A 1 523 ? 34.128 15.084 -18.193 1.00 28.56 523 TYR A N 1
ATOM 3874 C CA . TYR A 1 523 ? 35.095 14.006 -17.970 1.00 28.56 523 TYR A CA 1
ATOM 3875 C C . TYR A 1 523 ? 34.525 12.663 -18.454 1.00 28.56 523 TYR A C 1
ATOM 3877 O O . TYR A 1 523 ? 33.737 12.049 -17.737 1.00 28.56 523 TYR A O 1
ATOM 3885 N N . VAL A 1 524 ? 34.972 12.151 -19.604 1.00 32.50 524 VAL A N 1
ATOM 3886 C CA . VAL A 1 524 ? 34.825 10.722 -19.934 1.00 32.50 524 VAL A CA 1
ATOM 3887 C C . VAL A 1 524 ? 36.044 9.987 -19.375 1.00 32.50 524 VAL A C 1
ATOM 3889 O O . VAL A 1 524 ? 37.136 10.030 -19.938 1.00 32.50 524 VAL A O 1
ATOM 3892 N N . LYS A 1 525 ? 35.882 9.340 -18.216 1.00 31.95 525 LYS A N 1
ATOM 3893 C CA . LYS A 1 525 ? 36.916 8.490 -17.610 1.00 31.95 525 LYS A CA 1
ATOM 3894 C C . LYS A 1 525 ? 36.591 7.029 -17.912 1.00 31.95 525 LYS A C 1
ATOM 3896 O O . LYS A 1 525 ? 35.688 6.470 -17.299 1.00 31.95 525 LYS A O 1
ATOM 3901 N N . VAL A 1 526 ? 37.338 6.418 -18.828 1.00 32.22 526 VAL A N 1
ATOM 3902 C CA . VAL A 1 526 ? 37.282 4.972 -19.084 1.00 32.22 526 VAL A CA 1
ATOM 3903 C C . VAL A 1 526 ? 38.393 4.306 -18.268 1.00 32.22 526 VAL A C 1
ATOM 3905 O O . VAL A 1 526 ? 39.566 4.377 -18.629 1.00 32.22 526 VAL A O 1
ATOM 3908 N N . GLU A 1 527 ? 38.051 3.694 -17.134 1.00 26.86 527 GLU A N 1
ATOM 3909 C CA . GLU A 1 527 ? 38.984 2.862 -16.363 1.00 26.86 527 GLU A CA 1
ATOM 3910 C C . GLU A 1 527 ? 38.825 1.404 -16.794 1.00 26.86 527 GLU A C 1
ATOM 3912 O O . GLU A 1 527 ? 37.759 0.818 -16.640 1.00 26.86 527 GLU A O 1
ATOM 3917 N N . THR A 1 528 ? 39.888 0.809 -17.339 1.00 27.59 528 THR A N 1
ATOM 3918 C CA . THR A 1 528 ? 39.908 -0.616 -17.690 1.00 27.59 528 THR A CA 1
ATOM 3919 C C . THR A 1 528 ? 40.831 -1.378 -16.745 1.00 27.59 528 THR A C 1
ATOM 3921 O O . THR A 1 528 ? 42.005 -1.050 -16.585 1.00 27.59 528 THR A O 1
ATOM 3924 N N . THR A 1 529 ? 40.314 -2.437 -16.130 1.00 27.09 529 THR A N 1
ATOM 3925 C CA . THR A 1 529 ? 41.091 -3.460 -15.421 1.00 27.09 529 THR A CA 1
ATOM 3926 C C . THR A 1 529 ? 41.009 -4.744 -16.239 1.00 27.09 529 THR A C 1
ATOM 3928 O O . THR A 1 529 ? 40.004 -5.444 -16.190 1.00 27.09 529 THR A O 1
ATOM 3931 N N . SER A 1 530 ? 42.047 -5.070 -17.018 1.00 31.02 530 SER A N 1
ATOM 3932 C CA . SER A 1 530 ? 42.120 -6.367 -17.710 1.00 31.02 530 SER A CA 1
ATOM 3933 C C . SER A 1 530 ? 43.217 -7.259 -17.125 1.00 31.02 530 SER A C 1
ATOM 3935 O O . SER A 1 530 ? 44.361 -6.848 -16.928 1.00 31.02 530 SER A O 1
ATOM 3937 N N . ASN A 1 531 ? 42.843 -8.508 -16.840 1.00 30.27 531 ASN A N 1
ATOM 3938 C CA . ASN A 1 531 ? 43.758 -9.612 -16.581 1.00 30.27 531 ASN A CA 1
ATOM 3939 C C . ASN A 1 531 ? 44.079 -10.313 -17.912 1.00 30.27 531 ASN A C 1
ATOM 3941 O O . ASN A 1 531 ? 43.170 -10.602 -18.680 1.00 30.27 531 ASN A O 1
ATOM 3945 N N . LYS A 1 532 ? 45.380 -10.567 -18.134 1.00 34.56 532 LYS A N 1
ATOM 3946 C CA . LYS A 1 532 ? 46.028 -11.458 -19.123 1.00 34.56 532 LYS A CA 1
ATOM 3947 C C . LYS A 1 532 ? 45.119 -12.132 -20.167 1.00 34.56 532 LYS A C 1
ATOM 3949 O O . LYS A 1 532 ? 44.439 -13.086 -19.815 1.00 34.56 532 LYS A O 1
ATOM 3954 N N . GLU A 1 533 ? 45.340 -11.820 -21.447 1.00 27.73 533 GLU A N 1
ATOM 3955 C CA . GLU A 1 533 ? 45.502 -12.832 -22.506 1.00 27.73 533 GLU A CA 1
ATOM 3956 C C . GLU A 1 533 ? 46.118 -12.253 -23.798 1.00 27.73 533 GLU A C 1
ATOM 3958 O O . GLU A 1 533 ? 46.133 -11.047 -24.028 1.00 27.73 533 GLU A O 1
ATOM 3963 N N . THR A 1 534 ? 46.741 -13.139 -24.576 1.00 28.34 534 THR A N 1
ATOM 3964 C CA . THR A 1 534 ? 47.667 -12.882 -25.694 1.00 28.34 534 THR A CA 1
ATOM 3965 C C . THR A 1 534 ? 46.921 -12.650 -27.017 1.00 28.34 534 THR A C 1
ATOM 3967 O O . THR A 1 534 ? 46.044 -13.442 -27.349 1.00 28.34 534 THR A O 1
ATOM 3970 N N . VAL A 1 535 ? 47.311 -11.651 -27.824 1.00 24.23 535 VAL A N 1
ATOM 3971 C CA . VAL A 1 535 ? 46.728 -11.382 -29.162 1.00 24.23 535 VAL A CA 1
ATOM 3972 C C . VAL A 1 535 ? 47.798 -11.437 -30.265 1.00 24.23 535 VAL A C 1
ATOM 3974 O O . VAL A 1 535 ? 48.938 -11.023 -30.060 1.00 24.23 535 VAL A O 1
ATOM 3977 N N . THR A 1 536 ? 47.414 -11.979 -31.430 1.00 24.50 536 THR A N 1
ATOM 3978 C CA . THR A 1 536 ? 48.238 -12.188 -32.639 1.00 24.50 536 THR A CA 1
ATOM 3979 C C . THR A 1 536 ? 47.831 -11.188 -33.734 1.00 24.50 536 THR A C 1
ATOM 3981 O O . THR A 1 536 ? 46.651 -10.891 -33.878 1.00 24.50 536 THR A O 1
ATOM 3984 N N . ASN A 1 537 ? 48.811 -10.681 -34.492 1.00 24.19 537 ASN A N 1
ATOM 3985 C CA . ASN A 1 537 ? 48.717 -9.563 -35.446 1.00 24.19 537 ASN A CA 1
ATOM 3986 C C . ASN A 1 537 ? 47.696 -9.707 -36.594 1.00 24.19 537 ASN A C 1
ATOM 3988 O O . ASN A 1 537 ? 47.664 -10.731 -37.276 1.00 24.19 537 ASN A O 1
ATOM 3992 N N . ALA A 1 538 ? 47.049 -8.586 -36.935 1.00 21.91 538 ALA A N 1
ATOM 3993 C CA . ALA A 1 538 ? 46.607 -8.254 -38.290 1.00 21.91 538 ALA A CA 1
ATOM 3994 C C . ALA A 1 538 ? 46.983 -6.792 -38.605 1.00 21.91 538 ALA A C 1
ATOM 3996 O O . ALA A 1 538 ? 46.780 -5.901 -37.785 1.00 21.91 538 ALA A O 1
ATOM 3997 N N . VAL A 1 539 ? 47.580 -6.570 -39.778 1.00 24.80 539 VAL A N 1
ATOM 3998 C CA . VAL A 1 539 ? 48.021 -5.265 -40.298 1.00 24.80 539 VAL A CA 1
ATOM 3999 C C . VAL A 1 539 ? 46.965 -4.745 -41.268 1.00 24.80 539 VAL A C 1
ATOM 4001 O O . VAL A 1 539 ? 46.574 -5.479 -42.175 1.00 24.80 539 VAL A O 1
ATOM 4004 N N . ALA A 1 540 ? 46.578 -3.474 -41.148 1.00 21.55 540 ALA A N 1
ATOM 4005 C CA . ALA A 1 540 ? 45.936 -2.736 -42.231 1.00 21.55 540 ALA A CA 1
ATOM 4006 C C . ALA A 1 540 ? 46.444 -1.286 -42.271 1.00 21.55 540 ALA A C 1
ATOM 4008 O O . ALA A 1 540 ? 46.438 -0.577 -41.269 1.00 21.55 540 ALA A O 1
ATOM 4009 N N . ASN A 1 541 ? 46.912 -0.891 -43.457 1.00 27.83 541 ASN A N 1
ATOM 4010 C CA . ASN A 1 541 ? 47.283 0.467 -43.847 1.00 27.83 541 ASN A CA 1
ATOM 4011 C C . ASN A 1 541 ? 46.032 1.329 -44.029 1.00 27.83 541 ASN A C 1
ATOM 4013 O O . ASN A 1 541 ? 45.163 0.936 -44.805 1.00 27.83 541 ASN A O 1
ATOM 4017 N N . THR A 1 542 ? 46.046 2.555 -43.511 1.00 23.38 542 THR A N 1
ATOM 4018 C CA . THR A 1 542 ? 45.327 3.685 -44.120 1.00 23.38 542 THR A CA 1
ATOM 4019 C C . THR A 1 542 ? 46.085 4.987 -43.876 1.00 23.38 542 THR A C 1
ATOM 4021 O O . THR A 1 542 ? 46.398 5.330 -42.741 1.00 23.38 542 THR A O 1
ATOM 4024 N N . SER A 1 543 ? 46.387 5.695 -44.963 1.00 26.81 543 SER A N 1
ATOM 4025 C CA . SER A 1 543 ? 46.919 7.059 -45.005 1.00 26.81 543 SER A CA 1
ATOM 4026 C C . SER A 1 543 ? 45.781 8.077 -44.943 1.00 26.81 543 SER A C 1
ATOM 4028 O O . SER A 1 543 ? 44.813 7.910 -45.686 1.00 26.81 543 SER A O 1
ATOM 4030 N N . TYR A 1 544 ? 45.932 9.152 -44.167 1.00 24.58 544 TYR A N 1
ATOM 4031 C CA . TYR A 1 544 ? 45.181 10.390 -44.381 1.00 24.58 544 TYR A CA 1
ATOM 4032 C C . TYR A 1 544 ? 46.017 11.621 -44.015 1.00 24.58 544 TYR A C 1
ATOM 4034 O O . TYR A 1 544 ? 46.837 11.578 -43.102 1.00 24.58 544 TYR A O 1
ATOM 4042 N N . ASP A 1 545 ? 45.811 12.664 -44.812 1.00 35.53 545 ASP A N 1
ATOM 4043 C CA . ASP A 1 545 ? 46.543 13.923 -44.915 1.00 35.53 545 ASP A CA 1
ATOM 4044 C C . ASP A 1 545 ? 45.543 15.055 -44.658 1.00 35.53 545 ASP A C 1
ATOM 4046 O O . ASP A 1 545 ? 44.569 15.188 -45.403 1.00 35.53 545 ASP A O 1
ATOM 4050 N N . ASP A 1 546 ? 45.757 15.854 -43.615 1.00 30.38 546 ASP A N 1
ATOM 4051 C CA . ASP A 1 546 ? 45.186 17.193 -43.512 1.00 30.38 546 ASP A CA 1
ATOM 4052 C C . ASP A 1 546 ? 46.151 18.162 -42.818 1.00 30.38 546 ASP A C 1
ATOM 4054 O O . ASP A 1 546 ? 46.236 18.337 -41.604 1.00 30.38 546 ASP A O 1
ATOM 4058 N N . GLY A 1 547 ? 46.926 18.850 -43.651 1.00 39.34 547 GLY A N 1
ATOM 4059 C CA . GLY A 1 547 ? 47.722 19.979 -43.211 1.00 39.34 547 GLY A CA 1
ATOM 4060 C C . GLY A 1 547 ? 46.894 21.051 -42.484 1.00 39.34 547 GLY A C 1
ATOM 4061 O O . GLY A 1 547 ? 45.914 21.565 -43.022 1.00 39.34 547 GLY A O 1
ATOM 4062 N N . LYS A 1 548 ? 47.468 21.495 -41.354 1.00 31.19 548 LYS A N 1
ATOM 4063 C CA . LYS A 1 548 ? 47.341 22.793 -40.649 1.00 31.19 548 LYS A CA 1
ATOM 4064 C C . LYS A 1 548 ? 46.541 22.780 -39.342 1.00 31.19 548 LYS A C 1
ATOM 4066 O O . LYS A 1 548 ? 45.322 22.864 -39.335 1.00 31.19 548 LYS A O 1
ATOM 4071 N N . GLY A 1 549 ? 47.280 22.929 -38.241 1.00 29.88 549 GLY A N 1
ATOM 4072 C CA . GLY A 1 549 ? 46.765 23.461 -36.979 1.00 29.88 549 GLY A CA 1
ATOM 4073 C C . GLY A 1 549 ? 47.746 23.265 -35.827 1.00 29.88 549 GLY A C 1
ATOM 4074 O O . GLY A 1 549 ? 47.822 22.183 -35.264 1.00 29.88 549 GLY A O 1
ATOM 4075 N N . LEU A 1 550 ? 48.510 24.306 -35.479 1.00 27.38 550 LEU A N 1
ATOM 4076 C CA . LEU A 1 550 ? 49.343 24.338 -34.272 1.00 27.38 550 LEU A CA 1
ATOM 4077 C C . LEU A 1 550 ? 48.450 24.629 -33.058 1.00 27.38 550 LEU A C 1
ATOM 4079 O O . LEU A 1 550 ? 47.929 25.736 -32.934 1.00 27.38 550 LEU A O 1
ATOM 4083 N N . GLY A 1 551 ? 48.291 23.641 -32.178 1.00 25.00 551 GLY A N 1
ATOM 4084 C CA . GLY A 1 551 ? 47.699 23.790 -30.851 1.00 25.00 551 GLY A CA 1
ATOM 4085 C C . GLY A 1 551 ? 48.734 23.460 -29.779 1.00 25.00 551 GLY A C 1
ATOM 4086 O O . GLY A 1 551 ? 49.361 22.403 -29.814 1.00 25.00 551 GLY A O 1
ATOM 4087 N N . THR A 1 552 ? 48.945 24.385 -28.849 1.00 24.83 552 THR A N 1
ATOM 4088 C CA . THR A 1 552 ? 49.860 24.246 -27.713 1.00 24.83 552 THR A CA 1
ATOM 4089 C C . THR A 1 552 ? 49.262 23.278 -26.687 1.00 24.83 552 THR A C 1
ATOM 4091 O O . THR A 1 552 ? 48.198 23.549 -26.137 1.00 24.83 552 THR A O 1
ATOM 4094 N N . VAL A 1 553 ? 49.930 22.154 -26.413 1.00 24.53 553 VAL A N 1
ATOM 4095 C CA . VAL A 1 553 ? 49.522 21.195 -25.370 1.00 24.53 553 VAL A CA 1
ATOM 4096 C C . VAL A 1 553 ? 50.043 21.674 -24.013 1.00 24.53 553 VAL A C 1
ATOM 4098 O O . VAL A 1 553 ? 51.234 21.938 -23.871 1.00 24.53 553 VAL A O 1
ATOM 4101 N N . THR A 1 554 ? 49.161 21.767 -23.013 1.00 25.81 554 THR A N 1
ATOM 4102 C CA . THR A 1 554 ? 49.545 22.005 -21.610 1.00 25.81 554 THR A CA 1
ATOM 4103 C C . THR A 1 554 ? 49.645 20.667 -20.870 1.00 25.81 554 THR A C 1
ATOM 4105 O O . THR A 1 554 ? 48.758 19.821 -20.972 1.00 25.81 554 THR A O 1
ATOM 4108 N N . GLU A 1 555 ? 50.749 20.474 -20.149 1.00 27.11 555 GLU A N 1
ATOM 4109 C CA . GLU A 1 555 ? 51.188 19.229 -19.505 1.00 27.11 555 GLU A CA 1
ATOM 4110 C C . GLU A 1 555 ? 50.230 18.681 -18.427 1.00 27.11 555 GLU A C 1
ATOM 4112 O O . GLU A 1 555 ? 49.665 19.434 -17.629 1.00 27.11 555 GLU A O 1
ATOM 4117 N N . ARG A 1 556 ? 50.130 17.344 -18.316 1.00 24.89 556 ARG A N 1
ATOM 4118 C CA . ARG A 1 556 ? 49.703 16.655 -17.082 1.00 24.89 556 ARG A CA 1
ATOM 4119 C C . ARG A 1 556 ? 50.525 15.390 -16.815 1.00 24.89 556 ARG A C 1
ATOM 4121 O O . ARG A 1 556 ? 50.745 14.567 -17.697 1.00 24.89 556 ARG A O 1
ATOM 4128 N N . PHE A 1 557 ? 50.932 15.256 -15.554 1.00 26.39 557 PHE A N 1
ATOM 4129 C CA . PHE A 1 557 ? 51.804 14.224 -14.996 1.00 26.39 557 PHE A CA 1
ATOM 4130 C C . PHE A 1 557 ? 51.110 12.861 -14.836 1.00 26.39 557 PHE A C 1
ATOM 4132 O O . PHE A 1 557 ? 50.012 12.779 -14.283 1.00 26.39 557 PHE A O 1
ATOM 4139 N N . PHE A 1 558 ? 51.805 11.780 -15.202 1.00 28.09 558 PHE A N 1
ATOM 4140 C CA . PHE A 1 558 ? 51.489 10.421 -14.756 1.00 28.09 558 PHE A CA 1
ATOM 4141 C C . PHE A 1 558 ? 52.456 10.008 -13.644 1.00 28.09 558 PHE A C 1
ATOM 4143 O O . PHE A 1 558 ? 53.671 10.082 -13.803 1.00 28.09 558 PHE A O 1
ATOM 4150 N N . LYS A 1 559 ? 51.921 9.535 -12.517 1.00 26.70 559 LYS A N 1
ATOM 4151 C CA . LYS A 1 559 ? 52.713 8.929 -11.443 1.00 26.70 559 LYS A CA 1
ATOM 4152 C C . LYS A 1 559 ? 52.927 7.446 -11.760 1.00 26.70 559 LYS A C 1
ATOM 4154 O O . LYS A 1 559 ? 51.978 6.670 -11.677 1.00 26.70 559 LYS A O 1
ATOM 4159 N N . MET A 1 560 ? 54.156 7.043 -12.086 1.00 27.12 560 MET A N 1
ATOM 4160 C CA . MET A 1 560 ? 54.563 5.632 -12.125 1.00 27.12 560 MET A CA 1
ATOM 4161 C C . MET A 1 560 ? 55.869 5.396 -11.347 1.00 27.12 560 MET A C 1
ATOM 4163 O O . MET A 1 560 ? 56.896 5.961 -11.684 1.00 27.12 560 MET A O 1
ATOM 4167 N N . ILE A 1 561 ? 55.768 4.497 -10.357 1.00 32.97 561 ILE A N 1
ATOM 4168 C CA . ILE A 1 561 ? 56.774 3.573 -9.786 1.00 32.97 561 ILE A CA 1
ATOM 4169 C C . ILE A 1 561 ? 58.068 4.171 -9.167 1.00 32.97 561 ILE A C 1
ATOM 4171 O O . ILE A 1 561 ? 58.921 4.739 -9.836 1.00 32.97 561 ILE A O 1
ATOM 4175 N N . ASP A 1 562 ? 58.247 3.889 -7.868 1.00 33.78 562 ASP A N 1
ATOM 4176 C CA . ASP A 1 562 ? 59.224 4.417 -6.889 1.00 33.78 562 ASP A CA 1
ATOM 4177 C C . ASP A 1 562 ? 60.736 4.115 -7.109 1.00 33.78 562 ASP A C 1
ATOM 4179 O O . ASP A 1 562 ? 61.443 3.861 -6.136 1.00 33.78 562 ASP A O 1
ATOM 4183 N N . THR A 1 563 ? 61.298 4.114 -8.328 1.00 37.72 563 THR A N 1
ATOM 4184 C CA . THR A 1 563 ? 62.764 3.856 -8.476 1.00 37.72 563 THR A CA 1
ATOM 4185 C C . THR A 1 563 ? 63.544 4.660 -9.527 1.00 37.72 563 THR A C 1
ATOM 4187 O O . THR A 1 563 ? 64.729 4.386 -9.711 1.00 37.72 563 THR A O 1
ATOM 4190 N N . LEU A 1 564 ? 62.966 5.675 -10.178 1.00 40.81 564 LEU A N 1
ATOM 4191 C CA . LEU A 1 564 ? 63.711 6.564 -11.086 1.00 40.81 564 LEU A CA 1
ATOM 4192 C C . LEU A 1 564 ? 63.400 8.039 -10.797 1.00 40.81 564 LEU A C 1
ATOM 4194 O O . LEU A 1 564 ? 62.234 8.419 -10.755 1.00 40.81 564 LEU A O 1
ATOM 4198 N N . ASP A 1 565 ? 64.448 8.857 -10.637 1.00 41.50 565 ASP A N 1
ATOM 4199 C CA . ASP A 1 565 ? 64.348 10.284 -10.276 1.00 41.50 565 ASP A CA 1
ATOM 4200 C C . ASP A 1 565 ? 64.029 11.228 -11.465 1.00 41.50 565 ASP A C 1
ATOM 4202 O O . ASP A 1 565 ? 64.047 12.449 -11.316 1.00 41.50 565 ASP A O 1
ATOM 4206 N N . TYR A 1 566 ? 63.737 10.685 -12.654 1.00 46.88 566 TYR A N 1
ATOM 4207 C CA . TYR A 1 566 ? 63.472 11.458 -13.876 1.00 46.88 566 TYR A CA 1
ATOM 4208 C C . TYR A 1 566 ? 62.349 10.819 -14.697 1.00 46.88 566 TYR A C 1
ATOM 4210 O O . TYR A 1 566 ? 62.280 9.593 -14.804 1.00 46.88 566 TYR A O 1
ATOM 4218 N N . ALA A 1 567 ? 61.478 11.643 -15.289 1.00 50.28 567 ALA A N 1
ATOM 4219 C CA . ALA A 1 567 ? 60.215 11.170 -15.863 1.00 50.28 567 ALA A CA 1
ATOM 4220 C C . ALA A 1 567 ? 60.183 11.099 -17.402 1.00 50.28 567 ALA A C 1
ATOM 4222 O O . ALA A 1 567 ? 59.394 10.326 -17.944 1.00 50.28 567 ALA A O 1
ATOM 4223 N N . VAL A 1 568 ? 61.006 11.870 -18.127 1.00 54.31 568 VAL A N 1
ATOM 4224 C CA . VAL A 1 568 ? 60.945 11.954 -19.603 1.00 54.31 568 VAL A CA 1
ATOM 4225 C C . VAL A 1 568 ? 62.325 12.252 -20.196 1.00 54.31 568 VAL A C 1
ATOM 4227 O O . VAL A 1 568 ? 63.056 13.068 -19.640 1.00 54.31 568 VAL A O 1
ATOM 4230 N N . VAL A 1 569 ? 62.662 11.626 -21.333 1.00 53.09 569 VAL A N 1
ATOM 4231 C CA . VAL A 1 569 ? 63.835 11.951 -22.170 1.00 53.09 569 VAL A CA 1
ATOM 4232 C C . VAL A 1 569 ? 63.361 12.673 -23.435 1.00 53.09 569 VAL A C 1
ATOM 4234 O O . VAL A 1 569 ? 62.448 12.190 -24.105 1.00 53.09 569 VAL A O 1
ATOM 4237 N N . GLY A 1 570 ? 63.970 13.812 -23.762 1.00 61.16 570 GLY A N 1
ATOM 4238 C CA . GLY A 1 570 ? 63.724 14.597 -24.974 1.00 61.16 570 GLY A CA 1
ATOM 4239 C C . GLY A 1 570 ? 65.013 14.873 -25.753 1.00 61.16 570 GLY A C 1
ATOM 4240 O O . GLY A 1 570 ? 66.118 14.706 -25.230 1.00 61.16 570 GLY A O 1
ATOM 4241 N N . PHE A 1 571 ? 64.868 15.295 -27.011 1.00 59.12 571 PHE A N 1
ATOM 4242 C CA . PHE A 1 571 ? 65.979 15.750 -27.847 1.00 59.12 571 PHE A CA 1
ATOM 4243 C C . PHE A 1 571 ? 65.769 17.208 -28.246 1.00 59.12 571 PHE A C 1
ATOM 4245 O O . PHE A 1 571 ? 64.660 17.614 -28.596 1.00 59.12 571 PHE A O 1
ATOM 4252 N N . GLU A 1 572 ? 66.850 17.977 -28.216 1.00 58.25 572 GLU A N 1
ATOM 4253 C CA . GLU A 1 572 ? 66.916 19.326 -28.764 1.00 58.25 572 GLU A CA 1
ATOM 4254 C C . GLU A 1 572 ? 67.796 19.286 -30.017 1.00 58.25 572 GLU A C 1
ATOM 4256 O O . GLU A 1 572 ? 68.937 18.814 -29.966 1.00 58.25 572 GLU A O 1
ATOM 4261 N N . ILE A 1 573 ? 67.259 19.761 -31.144 1.00 56.56 573 ILE A N 1
ATOM 4262 C CA . ILE A 1 573 ? 68.009 19.898 -32.396 1.00 56.56 573 ILE A CA 1
ATOM 4263 C C . ILE A 1 573 ? 68.148 21.385 -32.702 1.00 56.56 573 ILE A C 1
ATOM 4265 O O . ILE A 1 573 ? 67.144 22.094 -32.817 1.00 56.56 573 ILE A O 1
ATOM 4269 N N . LYS A 1 574 ? 69.392 21.853 -32.836 1.00 54.69 574 LYS A N 1
ATOM 4270 C CA . LYS A 1 574 ? 69.711 23.247 -33.165 1.00 54.69 574 LYS A CA 1
ATOM 4271 C C . LYS A 1 574 ? 70.301 23.350 -34.563 1.00 54.69 574 LYS A C 1
ATOM 4273 O O . LYS A 1 574 ? 71.218 22.606 -34.913 1.00 54.69 574 LYS A O 1
ATOM 4278 N N . ALA A 1 575 ? 69.757 24.291 -35.326 1.00 48.03 575 ALA A N 1
ATOM 4279 C CA . ALA A 1 575 ? 70.178 24.657 -36.670 1.00 48.03 575 ALA A CA 1
ATOM 4280 C C . ALA A 1 575 ? 70.193 26.192 -36.768 1.00 48.03 575 ALA A C 1
ATOM 4282 O O . ALA A 1 575 ? 69.142 26.818 -36.893 1.00 48.03 575 ALA A O 1
ATOM 4283 N N . ASP A 1 576 ? 71.382 26.790 -36.664 1.00 65.56 576 ASP A N 1
ATOM 4284 C CA . ASP A 1 576 ? 71.658 28.236 -36.729 1.00 65.56 576 ASP A CA 1
ATOM 4285 C C . ASP A 1 576 ? 70.740 29.139 -35.866 1.00 65.56 576 ASP A C 1
ATOM 4287 O O . ASP A 1 576 ? 71.078 29.439 -34.721 1.00 65.56 576 ASP A O 1
ATOM 4291 N N . GLU A 1 577 ? 69.596 29.592 -36.400 1.00 46.59 577 GLU A N 1
ATOM 4292 C CA . GLU A 1 577 ? 68.623 30.484 -35.735 1.00 46.59 577 GLU A CA 1
ATOM 4293 C C . GLU A 1 577 ? 67.327 29.774 -35.288 1.00 46.59 577 GLU A C 1
ATOM 4295 O O . GLU A 1 577 ? 66.445 30.402 -34.699 1.00 46.59 577 GLU A O 1
ATOM 4300 N N . TYR A 1 578 ? 67.204 28.465 -35.536 1.00 47.59 578 TYR A N 1
ATOM 4301 C CA . TYR A 1 578 ? 66.020 27.672 -35.210 1.00 47.59 578 TYR A CA 1
ATOM 4302 C C . TYR A 1 578 ? 66.352 26.565 -34.206 1.00 47.59 578 TYR A C 1
ATOM 4304 O O . TYR A 1 578 ? 67.228 25.725 -34.423 1.00 47.59 578 TYR A O 1
ATOM 4312 N N . THR A 1 579 ? 65.602 26.554 -33.105 1.00 46.12 579 THR A N 1
ATOM 4313 C CA . THR A 1 579 ? 65.587 25.455 -32.138 1.00 46.12 579 THR A CA 1
ATOM 4314 C C . THR A 1 579 ? 64.295 24.677 -32.320 1.00 46.12 579 THR A C 1
ATOM 4316 O O . THR A 1 579 ? 63.208 25.250 -32.200 1.00 46.12 579 THR A O 1
ATOM 4319 N N . TRP A 1 580 ? 64.407 23.374 -32.567 1.00 51.88 580 TRP A N 1
ATOM 4320 C CA . TRP A 1 580 ? 63.266 22.466 -32.531 1.00 51.88 580 TRP A CA 1
ATOM 4321 C C . TRP A 1 580 ? 63.332 21.612 -31.269 1.00 51.88 580 TRP A C 1
ATOM 4323 O O . TRP A 1 580 ? 64.273 20.842 -31.070 1.00 51.88 580 TRP A O 1
ATOM 4333 N N . ASP A 1 581 ? 62.306 21.745 -30.431 1.00 47.28 581 ASP A N 1
ATOM 4334 C CA . ASP A 1 581 ? 62.037 20.805 -29.350 1.00 47.28 581 ASP A CA 1
ATOM 4335 C C . ASP A 1 581 ? 61.157 19.687 -29.902 1.00 47.28 581 ASP A C 1
ATOM 4337 O O . ASP A 1 581 ? 60.021 19.925 -30.316 1.00 47.28 581 ASP A O 1
ATOM 4341 N N . ILE A 1 582 ? 61.689 18.465 -29.918 1.00 51.12 582 ILE A N 1
ATOM 4342 C CA . ILE A 1 582 ? 60.932 17.280 -30.315 1.00 51.12 582 ILE A CA 1
ATOM 4343 C C . ILE A 1 582 ? 60.609 16.509 -29.034 1.00 51.12 582 ILE A C 1
ATOM 4345 O O . ILE A 1 582 ? 61.428 15.702 -28.578 1.00 51.12 582 ILE A O 1
ATOM 4349 N N . PRO A 1 583 ? 59.442 16.749 -28.407 1.00 47.53 583 PRO A N 1
ATOM 4350 C CA . PRO A 1 583 ? 58.990 15.882 -27.337 1.00 47.53 583 PRO A CA 1
ATOM 4351 C C . PRO A 1 583 ? 58.734 14.493 -27.930 1.00 47.53 583 PRO A C 1
ATOM 4353 O O . PRO A 1 583 ? 58.055 14.352 -28.946 1.00 47.53 583 PRO A O 1
ATOM 4356 N N . LEU A 1 584 ? 59.279 13.452 -27.300 1.00 42.38 584 LEU A N 1
ATOM 4357 C CA . LEU A 1 584 ? 58.990 12.064 -27.659 1.00 42.38 584 LEU A CA 1
ATOM 4358 C C . LEU A 1 584 ? 57.568 11.688 -27.208 1.00 42.38 584 LEU A C 1
ATOM 4360 O O . LEU A 1 584 ? 57.367 10.886 -26.298 1.00 42.38 584 LEU A O 1
ATOM 4364 N N . THR A 1 585 ? 56.549 12.253 -27.846 1.00 41.56 585 THR A N 1
ATOM 4365 C CA . THR A 1 585 ? 55.164 11.801 -27.716 1.00 41.56 585 THR A CA 1
ATOM 4366 C C . THR A 1 585 ? 54.940 10.645 -28.684 1.00 41.56 585 THR A C 1
ATOM 4368 O O . THR A 1 585 ? 54.485 10.836 -29.804 1.00 41.56 585 THR A O 1
ATOM 4371 N N . ASN A 1 586 ? 55.334 9.450 -28.227 1.00 34.47 586 ASN A N 1
ATOM 4372 C CA . ASN A 1 586 ? 55.050 8.096 -28.742 1.00 34.47 586 ASN A CA 1
ATOM 4373 C C . ASN A 1 586 ? 56.320 7.250 -28.858 1.00 34.47 586 ASN A C 1
ATOM 4375 O O . ASN A 1 586 ? 56.759 6.872 -29.941 1.00 34.47 586 ASN A O 1
ATOM 4379 N N . VAL A 1 587 ? 56.865 6.863 -27.707 1.00 29.25 587 VAL A N 1
ATOM 4380 C CA . VAL A 1 587 ? 57.696 5.663 -27.621 1.00 29.25 587 VAL A CA 1
ATOM 4381 C C . VAL A 1 587 ? 56.860 4.571 -26.962 1.00 29.25 587 VAL A C 1
ATOM 4383 O O . VAL A 1 587 ? 56.871 4.397 -25.747 1.00 29.25 587 VAL A O 1
ATOM 4386 N N . TYR A 1 588 ? 56.149 3.787 -27.775 1.00 32.66 588 TYR A N 1
ATOM 4387 C CA . TYR A 1 588 ? 55.911 2.398 -27.394 1.00 32.66 588 TYR A CA 1
ATOM 4388 C C . TYR A 1 588 ? 57.232 1.661 -27.574 1.00 32.66 588 TYR A C 1
ATOM 4390 O O . TYR A 1 588 ? 57.528 1.116 -28.633 1.00 32.66 588 TYR A O 1
ATOM 4398 N N . SER A 1 589 ? 58.041 1.623 -26.525 1.00 27.89 589 SER A N 1
ATOM 4399 C CA . SER A 1 589 ? 59.049 0.584 -26.410 1.00 27.89 589 SER A CA 1
ATOM 4400 C C . SER A 1 589 ? 58.963 -0.039 -25.024 1.00 27.89 589 SER A C 1
ATOM 4402 O O . SER A 1 589 ? 59.645 0.312 -24.069 1.00 27.89 589 SER A O 1
ATOM 4404 N N . LYS A 1 590 ? 58.170 -1.109 -24.942 1.00 28.61 590 LYS A N 1
ATOM 4405 C CA . LYS A 1 590 ? 58.739 -2.289 -24.297 1.00 28.61 590 LYS A CA 1
ATOM 4406 C C . LYS A 1 590 ? 59.908 -2.713 -25.179 1.00 28.61 590 LYS A C 1
ATOM 4408 O O . LYS A 1 590 ? 59.704 -3.356 -26.205 1.00 28.61 590 LYS A O 1
ATOM 4413 N N . VAL A 1 591 ? 61.124 -2.325 -24.806 1.00 29.83 591 VAL A N 1
ATOM 4414 C CA . VAL A 1 591 ? 62.332 -2.953 -25.343 1.00 29.83 591 VAL A CA 1
ATOM 4415 C C . VAL A 1 591 ? 62.298 -4.411 -24.892 1.00 29.83 591 VAL A C 1
ATOM 4417 O O . VAL A 1 591 ? 62.631 -4.748 -23.761 1.00 29.83 591 VAL A O 1
ATOM 4420 N N . LEU A 1 592 ? 61.836 -5.285 -25.778 1.00 27.50 592 LEU A N 1
ATOM 4421 C CA . LEU A 1 592 ? 62.009 -6.726 -25.679 1.00 27.50 592 LEU A CA 1
ATOM 4422 C C . LEU A 1 592 ? 62.888 -7.142 -26.852 1.00 27.50 592 LEU A C 1
ATOM 4424 O O . LEU A 1 592 ? 62.410 -7.606 -27.881 1.00 27.50 592 LEU A O 1
ATOM 4428 N N . VAL A 1 593 ? 64.198 -6.970 -26.691 1.00 35.16 593 VAL A N 1
ATOM 4429 C CA . VAL A 1 593 ? 65.173 -7.650 -27.544 1.00 35.16 593 VAL A CA 1
ATOM 4430 C C . VAL A 1 593 ? 65.588 -8.923 -26.806 1.00 35.16 593 VAL A C 1
ATOM 4432 O O . VAL A 1 593 ? 66.311 -8.880 -25.817 1.00 35.16 593 VAL A O 1
ATOM 4435 N N . ASN A 1 594 ? 65.068 -10.067 -27.260 1.00 32.62 594 ASN A N 1
ATOM 4436 C CA . ASN A 1 594 ? 65.447 -11.421 -26.828 1.00 32.62 594 ASN A CA 1
ATOM 4437 C C . ASN A 1 594 ? 65.333 -11.752 -25.320 1.00 32.62 594 ASN A C 1
ATOM 4439 O O . ASN A 1 594 ? 66.131 -12.526 -24.795 1.00 32.62 594 ASN A O 1
ATOM 4443 N N . GLY A 1 595 ? 64.318 -11.240 -24.617 1.00 32.34 595 GLY A N 1
ATOM 4444 C CA . GLY A 1 595 ? 63.882 -11.824 -23.337 1.00 32.34 595 GLY A CA 1
ATOM 4445 C C . GLY A 1 595 ? 64.853 -11.711 -22.149 1.00 32.34 595 GLY A C 1
ATOM 4446 O O . GLY A 1 595 ? 64.892 -12.622 -21.322 1.00 32.34 595 GLY A O 1
ATOM 4447 N N . LYS A 1 596 ? 65.614 -10.615 -22.019 1.00 32.53 596 LYS A N 1
ATOM 4448 C CA . LYS A 1 596 ? 66.450 -10.333 -20.833 1.00 32.53 596 LYS A CA 1
ATOM 4449 C C . LYS A 1 596 ? 66.163 -8.948 -20.239 1.00 32.53 596 LYS A C 1
ATOM 4451 O O . LYS A 1 596 ? 65.930 -8.006 -20.986 1.00 32.53 596 LYS A O 1
ATOM 4456 N N . ASN A 1 597 ? 66.211 -8.839 -18.908 1.00 34.44 597 ASN A N 1
ATOM 4457 C CA . ASN A 1 597 ? 66.155 -7.562 -18.182 1.00 34.44 597 ASN A CA 1
ATOM 4458 C C . ASN A 1 597 ? 67.555 -6.922 -18.121 1.00 34.44 597 ASN A C 1
ATOM 4460 O O . ASN A 1 597 ? 68.539 -7.641 -17.925 1.00 34.44 597 ASN A O 1
ATOM 4464 N N . TYR A 1 598 ? 67.619 -5.596 -18.253 1.00 41.16 598 TYR A N 1
ATOM 4465 C CA . TYR A 1 598 ? 68.843 -4.778 -18.291 1.00 41.16 598 TYR A CA 1
ATOM 4466 C C . TYR A 1 598 ? 68.912 -3.806 -17.094 1.00 41.16 598 TYR A C 1
ATOM 4468 O O . TYR A 1 598 ? 67.893 -3.579 -16.439 1.00 41.16 598 TYR A O 1
ATOM 4476 N N . SER A 1 599 ? 70.103 -3.267 -16.791 1.00 35.72 599 SER A N 1
ATOM 4477 C CA . SER A 1 599 ? 70.415 -2.529 -15.548 1.00 35.72 599 SER A CA 1
ATOM 4478 C C . SER A 1 599 ? 71.008 -1.136 -15.819 1.00 35.72 599 SER A C 1
ATOM 4480 O O . SER A 1 599 ? 71.440 -0.827 -16.926 1.00 35.72 599 SER A O 1
ATOM 4482 N N . ALA A 1 600 ? 71.074 -0.285 -14.788 1.00 30.36 600 ALA A N 1
ATOM 4483 C CA . ALA A 1 600 ? 71.715 1.030 -14.873 1.00 30.36 600 ALA A CA 1
ATOM 4484 C C . ALA A 1 600 ? 73.199 0.919 -15.294 1.00 30.36 600 ALA A C 1
ATOM 4486 O O . ALA A 1 600 ? 73.973 0.209 -14.650 1.00 30.36 600 ALA A O 1
ATOM 4487 N N . GLY A 1 601 ? 73.580 1.633 -16.361 1.00 39.16 601 GLY A N 1
ATOM 4488 C CA . GLY A 1 601 ? 74.925 1.613 -16.959 1.00 39.16 601 GLY A CA 1
ATOM 4489 C C . GLY A 1 601 ? 74.985 1.087 -18.399 1.00 39.16 601 GLY A C 1
ATOM 4490 O O . GLY A 1 601 ? 76.037 1.179 -19.028 1.00 39.16 601 GLY A O 1
ATOM 4491 N N . ASP A 1 602 ? 73.876 0.574 -18.933 1.00 39.00 602 ASP A N 1
ATOM 4492 C CA . ASP A 1 602 ? 73.794 0.126 -20.325 1.00 39.00 602 ASP A CA 1
ATOM 4493 C C . ASP A 1 602 ? 73.664 1.317 -21.301 1.00 39.00 602 ASP A C 1
ATOM 4495 O O . ASP A 1 602 ? 72.984 2.304 -21.018 1.00 39.00 602 ASP A O 1
ATOM 4499 N N . SER A 1 603 ? 74.335 1.239 -22.458 1.00 42.50 603 SER A N 1
ATOM 4500 C CA . SER A 1 603 ? 74.251 2.250 -23.524 1.00 42.50 603 SER A CA 1
ATOM 4501 C C . SER A 1 603 ? 73.106 1.937 -24.487 1.00 42.50 603 SER A C 1
ATOM 4503 O O . SER A 1 603 ? 72.973 0.805 -24.954 1.00 42.50 603 SER A O 1
ATOM 4505 N N . TYR A 1 604 ? 72.318 2.953 -24.836 1.00 45.84 604 TYR A N 1
ATOM 4506 C CA . TYR A 1 604 ? 71.175 2.831 -25.742 1.00 45.84 604 TYR A CA 1
ATOM 4507 C C . TYR A 1 604 ? 71.459 3.549 -27.062 1.00 45.84 604 TYR A C 1
ATOM 4509 O O . TYR A 1 604 ? 72.024 4.639 -27.074 1.00 45.84 604 TYR A O 1
ATOM 4517 N N . VAL A 1 605 ? 71.037 2.956 -28.180 1.00 42.66 605 VAL A N 1
ATOM 4518 C CA . VAL A 1 605 ? 71.011 3.634 -29.481 1.00 42.66 605 VAL A CA 1
ATOM 4519 C C . VAL A 1 605 ? 69.573 4.048 -29.744 1.00 42.66 605 VAL A C 1
ATOM 4521 O O . VAL A 1 605 ? 68.710 3.193 -29.940 1.00 42.66 605 VAL A O 1
ATOM 4524 N N . VAL A 1 606 ? 69.314 5.353 -29.739 1.00 43.28 606 VAL A N 1
ATOM 4525 C CA . VAL A 1 606 ? 68.030 5.913 -30.167 1.00 43.28 606 VAL A CA 1
ATOM 4526 C C . VAL A 1 606 ? 68.208 6.434 -31.585 1.00 43.28 606 VAL A C 1
ATOM 4528 O O . VAL A 1 606 ? 69.059 7.281 -31.841 1.00 43.28 606 VAL A O 1
ATOM 4531 N N . THR A 1 607 ? 67.434 5.899 -32.525 1.00 41.34 607 THR A N 1
ATOM 4532 C CA . THR A 1 607 ? 67.421 6.377 -33.911 1.00 41.34 607 THR A CA 1
ATOM 4533 C C . THR A 1 607 ? 66.225 7.303 -34.084 1.00 41.34 607 THR A C 1
ATOM 4535 O O . THR A 1 607 ? 65.087 6.842 -34.073 1.00 41.34 607 THR A O 1
ATOM 4538 N N . ALA A 1 608 ? 66.475 8.604 -34.223 1.00 46.22 608 ALA A N 1
ATOM 4539 C CA . ALA A 1 608 ? 65.452 9.575 -34.593 1.00 46.22 608 ALA A CA 1
ATOM 4540 C C . ALA A 1 608 ? 65.497 9.796 -36.112 1.00 46.22 608 ALA A C 1
ATOM 4542 O O . ALA A 1 608 ? 66.564 10.054 -36.669 1.00 46.22 608 ALA A O 1
ATOM 4543 N N . ALA A 1 609 ? 64.351 9.675 -36.783 1.00 45.06 609 ALA A N 1
ATOM 4544 C CA . ALA A 1 609 ? 64.207 10.064 -38.180 1.00 45.06 609 ALA A CA 1
ATOM 4545 C C . ALA A 1 609 ? 63.706 11.512 -38.225 1.00 45.06 609 ALA A C 1
ATOM 4547 O O . ALA A 1 609 ? 62.622 11.804 -37.725 1.00 45.06 609 ALA A O 1
ATOM 4548 N N . ILE A 1 610 ? 64.500 12.413 -38.797 1.00 50.62 610 ILE A N 1
ATOM 4549 C CA . ILE A 1 610 ? 64.072 13.786 -39.075 1.00 50.62 610 ILE A CA 1
ATOM 4550 C C . ILE A 1 610 ? 63.334 13.736 -40.420 1.00 50.62 610 ILE A C 1
ATOM 4552 O O . ILE A 1 610 ? 63.880 13.216 -41.394 1.00 50.62 610 ILE A O 1
ATOM 4556 N N . GLY A 1 611 ? 62.076 14.190 -40.450 1.00 55.88 611 GLY A N 1
ATOM 4557 C CA . GLY A 1 611 ? 61.305 14.330 -41.691 1.00 55.88 611 GLY A CA 1
ATOM 4558 C C . GLY A 1 611 ? 61.919 15.363 -42.645 1.00 55.88 611 GLY A C 1
ATOM 4559 O O . GLY A 1 611 ? 62.909 16.000 -42.298 1.00 55.88 611 GLY A O 1
ATOM 4560 N N . ASP A 1 612 ? 61.331 15.508 -43.837 1.00 48.44 612 ASP A N 1
ATOM 4561 C CA . ASP A 1 612 ? 61.870 16.265 -44.980 1.00 48.44 612 ASP A CA 1
ATOM 4562 C C . ASP A 1 612 ? 62.604 17.564 -44.597 1.00 48.44 612 ASP A C 1
ATOM 4564 O O . ASP A 1 612 ? 61.999 18.598 -44.305 1.00 48.44 612 ASP A O 1
ATOM 4568 N N . VAL A 1 613 ? 63.938 17.508 -44.636 1.00 53.16 613 VAL A N 1
ATOM 4569 C CA . VAL A 1 613 ? 64.800 18.691 -44.592 1.00 53.16 613 VAL A CA 1
ATOM 4570 C C . VAL A 1 613 ? 64.753 19.326 -45.987 1.00 53.16 613 VAL A C 1
ATOM 4572 O O . VAL A 1 613 ? 64.934 18.601 -46.971 1.00 53.16 613 VAL A O 1
ATOM 4575 N N . PRO A 1 614 ? 64.506 20.642 -46.122 1.00 52.88 614 PRO A N 1
ATOM 4576 C CA . PRO A 1 614 ? 64.547 21.312 -47.418 1.00 52.88 614 PRO A CA 1
ATOM 4577 C C . PRO A 1 614 ? 65.863 21.003 -48.145 1.00 52.88 614 PRO A C 1
ATOM 4579 O O . PRO A 1 614 ? 66.934 21.076 -47.541 1.00 52.88 614 PRO A O 1
ATOM 4582 N N . ASN A 1 615 ? 65.789 20.648 -49.433 1.00 53.81 615 ASN A N 1
ATOM 4583 C CA . ASN A 1 615 ? 66.937 20.205 -50.250 1.00 53.81 615 ASN A CA 1
ATOM 4584 C C . ASN A 1 615 ? 68.061 21.258 -50.395 1.00 53.81 615 ASN A C 1
ATOM 4586 O O . ASN A 1 615 ? 69.089 20.991 -51.013 1.00 53.81 615 ASN A O 1
ATOM 4590 N N . ASP A 1 616 ? 67.840 22.455 -49.873 1.00 55.12 616 ASP A N 1
ATOM 4591 C CA . ASP A 1 616 ? 68.653 23.657 -49.947 1.00 55.12 616 ASP A CA 1
ATOM 4592 C C . ASP A 1 616 ? 69.232 24.101 -48.582 1.00 55.12 616 ASP A C 1
ATOM 4594 O O . ASP A 1 616 ? 69.848 25.164 -48.501 1.00 55.12 616 ASP A O 1
ATOM 4598 N N . TYR A 1 617 ? 69.102 23.289 -47.520 1.00 58.06 617 TYR A N 1
ATOM 4599 C CA . TYR A 1 617 ? 69.770 23.536 -46.233 1.00 58.06 617 TYR A CA 1
ATOM 4600 C C . TYR A 1 617 ? 71.191 22.939 -46.197 1.00 58.06 617 TYR A C 1
ATOM 4602 O O . TYR A 1 617 ? 71.358 21.723 -46.241 1.00 58.06 617 TYR A O 1
ATOM 4610 N N . ASP A 1 618 ? 72.211 23.799 -46.086 1.00 58.41 618 ASP A N 1
ATOM 4611 C CA . ASP A 1 618 ? 73.645 23.430 -46.097 1.00 58.41 618 ASP A CA 1
ATOM 4612 C C . ASP A 1 618 ? 74.319 23.623 -44.712 1.00 58.41 618 ASP A C 1
ATOM 4614 O O . ASP A 1 618 ? 75.545 23.683 -44.593 1.00 58.41 618 ASP A O 1
ATOM 4618 N N . GLY A 1 619 ? 73.514 23.772 -43.649 1.00 63.03 619 GLY A N 1
ATOM 4619 C CA . GLY A 1 619 ? 73.972 23.950 -42.265 1.00 63.03 619 GLY A CA 1
ATOM 4620 C C . GLY A 1 619 ? 74.151 22.627 -41.507 1.00 63.03 619 GLY A C 1
ATOM 4621 O O . GLY A 1 619 ? 73.524 21.613 -41.815 1.00 63.03 619 GLY A O 1
ATOM 4622 N N . GLY A 1 620 ? 75.037 22.621 -40.507 1.00 59.56 620 GLY A N 1
ATOM 4623 C CA . GLY A 1 620 ? 75.227 21.472 -39.615 1.00 59.56 620 GLY A CA 1
ATOM 4624 C C . GLY A 1 620 ? 74.170 21.433 -38.508 1.00 59.56 620 GLY A C 1
ATOM 4625 O O . GLY A 1 620 ? 73.784 22.476 -37.992 1.00 59.56 620 GLY A O 1
ATOM 4626 N N . PHE A 1 621 ? 73.735 20.236 -38.108 1.00 62.41 621 PHE A N 1
ATOM 4627 C CA . PHE A 1 621 ? 72.820 20.052 -36.976 1.00 62.41 621 PHE A CA 1
ATOM 4628 C C . PHE A 1 621 ? 73.594 19.683 -35.710 1.00 62.41 621 PHE A C 1
ATOM 4630 O O . PHE A 1 621 ? 74.431 18.778 -35.737 1.00 62.41 621 PHE A O 1
ATOM 4637 N N . GLU A 1 622 ? 73.266 20.325 -34.590 1.00 61.03 622 GLU A N 1
ATOM 4638 C CA . GLU A 1 622 ? 73.685 19.876 -33.261 1.00 61.03 622 GLU A CA 1
ATOM 4639 C C . GLU A 1 622 ? 72.495 19.207 -32.564 1.00 61.03 622 GLU A C 1
ATOM 4641 O O . GLU A 1 622 ? 71.435 19.815 -32.413 1.00 61.03 622 GLU A O 1
ATOM 4646 N N . VAL A 1 623 ? 72.658 17.941 -32.167 1.00 58.19 623 VAL A N 1
ATOM 4647 C CA . VAL A 1 623 ? 71.629 17.166 -31.457 1.00 58.19 623 VAL A CA 1
ATOM 4648 C C . VAL A 1 623 ? 72.111 16.912 -30.039 1.00 58.19 623 VAL A C 1
ATOM 4650 O O . VAL A 1 623 ? 73.164 16.307 -29.841 1.00 58.19 623 VAL A O 1
ATOM 4653 N N . SER A 1 624 ? 71.330 17.346 -29.055 1.00 60.12 624 SER A N 1
ATOM 4654 C CA . SER A 1 624 ? 71.610 17.117 -27.635 1.00 60.12 624 SER A CA 1
ATOM 4655 C C . SER A 1 624 ? 70.407 16.467 -26.953 1.00 60.12 624 SER A C 1
ATOM 4657 O O . SER A 1 624 ? 69.257 16.799 -27.238 1.00 60.12 624 SER A O 1
ATOM 4659 N N . ALA A 1 625 ? 70.664 15.484 -26.091 1.00 61.41 625 ALA A N 1
ATOM 4660 C CA . ALA A 1 625 ? 69.629 14.794 -25.327 1.00 61.41 625 ALA A CA 1
ATOM 4661 C C . ALA A 1 625 ? 69.493 15.425 -23.938 1.00 61.41 625 ALA A C 1
ATOM 4663 O O . ALA A 1 625 ? 70.480 15.860 -23.343 1.00 61.41 625 ALA A O 1
ATOM 4664 N N . TYR A 1 626 ? 68.280 15.457 -23.397 1.00 66.75 626 TYR A N 1
ATOM 4665 C CA . TYR A 1 626 ? 68.027 15.927 -22.038 1.00 66.75 626 TYR A CA 1
ATOM 4666 C C . TYR A 1 626 ? 66.939 15.095 -21.357 1.00 66.75 626 TYR A C 1
ATOM 4668 O O . TYR A 1 626 ? 66.078 14.513 -22.013 1.00 66.75 626 TYR A O 1
ATOM 4676 N N . ALA A 1 627 ? 66.974 15.039 -20.030 1.00 63.78 627 ALA A N 1
ATOM 4677 C CA . ALA A 1 627 ? 65.883 14.551 -19.198 1.00 63.78 627 ALA A CA 1
ATOM 4678 C C . ALA A 1 627 ? 65.120 15.727 -18.578 1.00 63.78 627 ALA A C 1
ATOM 4680 O O . ALA A 1 627 ? 65.670 16.820 -18.466 1.00 63.78 627 ALA A O 1
ATOM 4681 N N . ILE A 1 628 ? 63.873 15.513 -18.163 1.00 56.47 628 ILE A N 1
ATOM 4682 C CA . ILE A 1 628 ? 63.111 16.486 -17.368 1.00 56.47 628 ILE A CA 1
ATOM 4683 C C . ILE A 1 628 ? 63.016 15.979 -15.926 1.00 56.47 628 ILE A C 1
ATOM 4685 O O . ILE A 1 628 ? 62.578 14.846 -15.690 1.00 56.47 628 ILE A O 1
ATOM 4689 N N . ASP A 1 629 ? 63.472 16.796 -14.974 1.00 56.97 629 ASP A N 1
ATOM 4690 C CA . ASP A 1 629 ? 63.340 16.506 -13.542 1.00 56.97 629 ASP A CA 1
ATOM 4691 C C . ASP A 1 629 ? 61.911 16.767 -13.030 1.00 56.97 629 ASP A C 1
ATOM 4693 O O . ASP A 1 629 ? 61.056 17.303 -13.736 1.00 56.97 629 ASP A O 1
ATOM 4697 N N . PHE A 1 630 ? 61.613 16.369 -11.791 1.00 47.56 630 PHE A N 1
ATOM 4698 C CA . PHE A 1 630 ? 60.272 16.547 -11.215 1.00 47.56 630 PHE A CA 1
ATOM 4699 C C . PHE A 1 630 ? 59.863 18.012 -10.995 1.00 47.56 630 PHE A C 1
ATOM 4701 O O . PHE A 1 630 ? 58.693 18.271 -10.711 1.00 47.56 630 PHE A O 1
ATOM 4708 N N . GLU A 1 631 ? 60.795 18.958 -11.122 1.00 53.16 631 GLU A N 1
ATOM 4709 C CA . GLU A 1 631 ? 60.530 20.397 -11.061 1.00 53.16 631 GLU A CA 1
ATOM 4710 C C . GLU A 1 631 ? 60.322 21.008 -12.460 1.00 53.16 631 GLU A C 1
ATOM 4712 O O . GLU A 1 631 ? 60.006 22.192 -12.570 1.00 53.16 631 GLU A O 1
ATOM 4717 N N . GLY A 1 632 ? 60.436 20.204 -13.525 1.00 55.59 632 GLY A N 1
ATOM 4718 C CA . GLY A 1 632 ? 60.236 20.626 -14.912 1.00 55.59 632 GLY A CA 1
ATOM 4719 C C . GLY A 1 632 ? 61.496 21.171 -15.594 1.00 55.59 632 GLY A C 1
ATOM 4720 O O . GLY A 1 632 ? 61.403 21.724 -16.690 1.00 55.59 632 GLY A O 1
ATOM 4721 N N . ASN A 1 633 ? 62.683 21.032 -14.992 1.00 67.88 633 ASN A N 1
ATOM 4722 C CA . ASN A 1 633 ? 63.926 21.536 -15.578 1.00 67.88 633 ASN A CA 1
ATOM 4723 C C . ASN A 1 633 ? 64.538 20.530 -16.564 1.00 67.88 633 ASN A C 1
ATOM 4725 O O . ASN A 1 633 ? 64.587 19.328 -16.293 1.00 67.88 633 ASN A O 1
ATOM 4729 N N . LYS A 1 634 ? 65.089 21.028 -17.683 1.00 69.38 634 LYS A N 1
ATOM 4730 C CA . LYS A 1 634 ? 65.876 20.219 -18.629 1.00 69.38 634 LYS A CA 1
ATOM 4731 C C . LYS A 1 634 ? 67.277 19.952 -18.064 1.00 69.38 634 LYS A C 1
ATOM 4733 O O . LYS A 1 634 ? 68.055 20.881 -17.854 1.00 69.38 634 LYS A O 1
ATOM 4738 N N . VAL A 1 635 ? 67.620 18.682 -17.876 1.00 69.69 635 VAL A N 1
ATOM 4739 C CA . VAL A 1 635 ? 68.933 18.207 -17.426 1.00 69.69 635 VAL A CA 1
ATOM 4740 C C . VAL A 1 635 ? 69.647 17.540 -18.607 1.00 69.69 635 VAL A C 1
ATOM 4742 O O . VAL A 1 635 ? 69.150 16.527 -19.098 1.00 69.69 635 VAL A O 1
ATOM 4745 N N . PRO A 1 636 ? 70.790 18.061 -19.087 1.00 64.50 636 PRO A N 1
ATOM 4746 C CA . PRO A 1 636 ? 71.511 17.464 -20.210 1.00 64.50 636 PRO A CA 1
ATOM 4747 C C . PRO A 1 636 ? 71.926 16.021 -19.912 1.00 64.50 636 PRO A C 1
ATOM 4749 O O . PRO A 1 636 ? 72.449 15.726 -18.834 1.00 64.50 636 PRO A O 1
ATOM 4752 N N . LEU A 1 637 ? 71.717 15.132 -20.878 1.00 60.41 637 LEU A N 1
ATOM 4753 C CA . LEU A 1 637 ? 72.213 13.762 -20.850 1.00 60.41 637 LEU A CA 1
ATOM 4754 C C . LEU A 1 637 ? 73.488 13.707 -21.699 1.00 60.41 637 LEU A C 1
ATOM 4756 O O . LEU A 1 637 ? 73.479 14.161 -22.843 1.00 60.41 637 LEU A O 1
ATOM 4760 N N . ASN A 1 638 ? 74.578 13.194 -21.121 1.00 53.00 638 ASN A N 1
ATOM 4761 C CA . ASN A 1 638 ? 75.856 13.011 -21.822 1.00 53.00 638 ASN A CA 1
ATOM 4762 C C . ASN A 1 638 ? 75.868 11.763 -22.701 1.00 53.00 638 ASN A C 1
ATOM 4764 O O . ASN A 1 638 ? 75.331 10.726 -22.244 1.00 53.00 638 ASN A O 1
#

Secondary structure (DSSP, 8-state):
----------------------------EEETTEE--S-HHHHHHT--SSS-EEEEESS-EEE-S-EEEPTT-EEEEE-TT-EEEESS-EEESSEEEEEEEEEEE-S-SEEEE-TT-TTEEEEEEEEEEEE--SSEEEEEES-TT--EEEEE-TT-EEEESSEEEEEE-TTEEEEE-S-EEEE---STT--SEEES-EEEE-S-EEEETT---TT-GGGT----TTTEEESSEEESS--GGG---TTEEEEEETTEEEEEETT--EEEGGGTEEE-HHHHHHHPPTTEEEEE-S-EEESS-EEE-S---EEEEE-TT-EEEE----SSSS---SEEE-TT-EEEEESEEEEE--TT-SEEEEE-SSTT-TT---EEEE--SSS-EEEEE--SSEEEEE--TT-EEEE-TTEEEEEPTT----EEEEESSEEEE-S-EEEE-----TTS---EEEEEEE--S-EEE-S-EESSEEEEEESS--EEES--EE-SS-EEBTTTTB-----S---S---PPPSSS------------------------------PPPP------TT-S--EEEEEEEETTEEEEE----------STT----TT------PPP----TT--PPPEEEEEEE-TTS-EEEE-

pLDDT: mean 73.0, std 22.93, range [21.55, 98.25]